Protein AF-A0A402CKE0-F1 (afdb_monomer_lite)

Structure (mmCIF, N/CA/C/O backbone):
data_AF-A0A402CKE0-F1
#
_entry.id   AF-A0A402CKE0-F1
#
loop_
_atom_site.group_PDB
_atom_site.id
_atom_site.type_symbol
_atom_site.label_atom_id
_atom_site.label_alt_id
_atom_site.label_comp_id
_atom_site.label_asym_id
_atom_site.label_entity_id
_atom_site.label_seq_id
_atom_site.pdbx_PDB_ins_code
_atom_site.Cartn_x
_atom_site.Cartn_y
_atom_site.Cartn_z
_atom_site.occupancy
_atom_site.B_iso_or_equiv
_atom_site.auth_seq_id
_atom_site.auth_comp_id
_atom_site.auth_asym_id
_atom_site.auth_atom_id
_atom_site.pdbx_PDB_model_num
ATOM 1 N N . MET A 1 1 ? -9.106 12.669 24.816 1.00 43.41 1 MET A N 1
ATOM 2 C CA . MET A 1 1 ? -8.155 13.750 25.187 1.00 43.41 1 MET A CA 1
ATOM 3 C C . MET A 1 1 ? -6.878 13.078 25.685 1.00 43.41 1 MET A C 1
ATOM 5 O O . MET A 1 1 ? -6.900 12.481 26.755 1.00 43.41 1 MET A O 1
ATOM 9 N N . VAL A 1 2 ? -5.829 13.037 24.857 1.00 48.38 2 VAL A N 1
ATOM 10 C CA . VAL A 1 2 ? -4.543 12.402 25.203 1.00 48.38 2 VAL A CA 1
ATOM 11 C C . VAL A 1 2 ? -3.873 13.243 26.292 1.00 48.38 2 VAL A C 1
ATOM 13 O O . VAL A 1 2 ? -3.882 14.469 26.206 1.00 48.38 2 VAL A O 1
ATOM 16 N N . ARG A 1 3 ? -3.374 12.591 27.345 1.00 54.34 3 ARG A N 1
ATOM 17 C CA . ARG A 1 3 ? -2.739 13.236 28.507 1.00 54.34 3 ARG A CA 1
ATOM 18 C C . ARG A 1 3 ? -1.577 14.136 28.061 1.00 54.34 3 ARG A C 1
ATOM 20 O O . ARG A 1 3 ? -0.838 13.770 27.147 1.00 54.34 3 ARG A O 1
ATOM 27 N N . SER A 1 4 ? -1.468 15.320 28.669 1.00 53.59 4 SER A N 1
ATOM 28 C CA . SER A 1 4 ? -0.498 16.353 28.290 1.00 53.59 4 SER A CA 1
ATOM 29 C C . SER A 1 4 ? 0.939 15.950 28.640 1.00 53.59 4 SER A C 1
ATOM 31 O O . SER A 1 4 ? 1.180 15.064 29.462 1.00 53.59 4 SER A O 1
ATOM 33 N N . ALA A 1 5 ? 1.907 16.636 28.023 1.00 56.88 5 ALA A N 1
ATOM 34 C CA . ALA A 1 5 ? 3.338 16.504 28.313 1.00 56.88 5 ALA A CA 1
ATOM 35 C C . ALA A 1 5 ? 3.682 16.685 29.810 1.00 56.88 5 ALA A C 1
ATOM 37 O O . ALA A 1 5 ? 4.718 16.203 30.265 1.00 56.88 5 ALA A O 1
ATOM 38 N N . ASP A 1 6 ? 2.782 17.308 30.578 1.00 57.72 6 ASP A N 1
ATOM 39 C CA . ASP A 1 6 ? 2.915 17.570 32.014 1.00 57.72 6 ASP A CA 1
ATOM 40 C C . ASP A 1 6 ? 2.995 16.291 32.868 1.00 57.72 6 ASP A C 1
ATOM 42 O O . ASP A 1 6 ? 3.510 16.331 33.982 1.00 57.72 6 ASP A O 1
ATOM 46 N N . GLU A 1 7 ? 2.524 15.141 32.365 1.00 63.81 7 GLU A N 1
ATOM 47 C CA . GLU A 1 7 ? 2.622 13.853 33.074 1.00 63.81 7 GLU A CA 1
ATOM 48 C C . GLU A 1 7 ? 3.972 13.136 32.873 1.00 63.81 7 GLU A C 1
ATOM 50 O O . GLU A 1 7 ? 4.260 12.148 33.553 1.00 63.81 7 GLU A O 1
ATOM 55 N N . ILE A 1 8 ? 4.807 13.600 31.937 1.00 73.31 8 ILE A N 1
ATOM 56 C CA . ILE A 1 8 ? 6.105 12.991 31.598 1.00 73.31 8 ILE A CA 1
ATOM 57 C C . ILE A 1 8 ? 7.203 14.038 31.297 1.00 73.31 8 ILE A C 1
ATOM 59 O O . ILE A 1 8 ? 7.936 13.869 30.317 1.00 73.31 8 ILE A O 1
ATOM 63 N N . PRO A 1 9 ? 7.365 15.097 32.113 1.00 70.19 9 PRO A N 1
ATOM 64 C CA . PRO A 1 9 ? 8.273 16.211 31.811 1.00 70.19 9 PRO A CA 1
ATOM 65 C C . PRO A 1 9 ? 9.712 15.742 31.546 1.00 70.19 9 PRO A C 1
ATOM 67 O O . PRO A 1 9 ? 10.356 16.207 30.610 1.00 70.19 9 PRO A O 1
ATOM 70 N N . ASP A 1 10 ? 10.171 14.726 32.280 1.00 75.50 10 ASP A N 1
ATOM 71 C CA . ASP A 1 10 ? 11.531 14.178 32.181 1.00 75.50 10 ASP A CA 1
ATOM 72 C C . ASP A 1 10 ? 11.810 13.399 30.880 1.00 75.50 10 ASP A C 1
ATOM 74 O O . ASP A 1 10 ? 12.941 12.981 30.627 1.00 75.50 10 ASP A O 1
ATOM 78 N N . LEU A 1 11 ? 10.780 13.143 30.067 1.00 76.50 11 LEU A N 1
ATOM 79 C CA . LEU A 1 11 ? 10.871 12.322 28.859 1.00 76.50 11 LEU A CA 1
ATOM 80 C C . LEU A 1 11 ? 10.608 13.100 27.570 1.00 76.50 11 LEU A C 1
ATOM 82 O O . LEU A 1 11 ? 10.899 12.575 26.497 1.00 76.50 11 LEU A O 1
ATOM 86 N N . VAL A 1 12 ? 10.083 14.324 27.648 1.00 78.00 12 VAL A N 1
ATOM 87 C CA . VAL A 1 12 ? 9.673 15.125 26.479 1.00 78.00 12 VAL A CA 1
ATOM 88 C C . VAL A 1 12 ? 10.823 15.306 25.484 1.00 78.00 12 VAL A C 1
ATOM 90 O O . VAL A 1 12 ? 10.636 15.077 24.284 1.00 78.00 12 VAL A O 1
ATOM 93 N N . ASP A 1 13 ? 12.011 15.619 26.002 1.00 82.25 13 ASP A N 1
ATOM 94 C CA . ASP A 1 13 ? 13.219 15.910 25.222 1.00 82.25 13 ASP A CA 1
ATOM 95 C C . ASP A 1 13 ? 14.114 14.682 24.989 1.00 82.25 13 ASP A C 1
ATOM 97 O O . ASP A 1 13 ? 15.152 14.766 24.329 1.00 82.25 13 ASP A O 1
ATOM 101 N N . VAL A 1 14 ? 13.729 13.511 25.508 1.00 85.56 14 VAL A N 1
ATOM 102 C CA . VAL A 1 14 ? 14.501 12.281 25.304 1.00 85.56 14 VAL A CA 1
ATOM 103 C C . VAL A 1 14 ? 14.345 11.820 23.857 1.00 85.56 14 VAL A C 1
ATOM 105 O O . VAL A 1 14 ? 13.234 11.593 23.367 1.00 85.56 14 VAL A O 1
ATOM 108 N N . SER A 1 15 ? 15.473 11.643 23.168 1.00 87.88 15 SER A N 1
ATOM 109 C CA . SER A 1 15 ? 15.467 11.166 21.786 1.00 87.88 15 SER A CA 1
ATOM 110 C C . SER A 1 15 ? 14.964 9.714 21.700 1.00 87.88 15 SER A C 1
ATOM 112 O O . SER A 1 15 ? 15.203 8.919 22.622 1.00 87.88 15 SER A O 1
ATOM 114 N N . PRO A 1 16 ? 14.298 9.324 20.598 1.00 88.56 16 PRO A N 1
ATOM 115 C CA . PRO A 1 16 ? 13.834 7.951 20.407 1.00 88.56 16 PRO A CA 1
ATOM 116 C C . PRO A 1 16 ? 14.959 6.925 20.529 1.00 88.56 16 PRO A C 1
ATOM 118 O O . PRO A 1 16 ? 14.758 5.853 21.082 1.00 88.56 16 PRO A O 1
ATOM 121 N N . GLU A 1 17 ? 16.162 7.243 20.059 1.00 86.12 17 GLU A N 1
ATOM 122 C CA . GLU A 1 17 ? 17.325 6.356 20.095 1.00 86.12 17 GLU A CA 1
ATOM 123 C C . GLU A 1 17 ? 17.773 6.049 21.523 1.00 86.12 17 GLU A C 1
ATOM 125 O O . GLU A 1 17 ? 18.082 4.894 21.829 1.00 86.12 17 GLU A O 1
ATOM 130 N N . VAL A 1 18 ? 17.794 7.068 22.389 1.00 85.94 18 VAL A N 1
ATOM 131 C CA . VAL A 1 18 ? 18.132 6.919 23.811 1.00 85.94 18 VAL A CA 1
ATOM 132 C C . VAL A 1 18 ? 17.086 6.052 24.498 1.00 85.94 18 VAL A C 1
ATOM 134 O O . VAL A 1 18 ? 17.427 5.098 25.196 1.00 85.94 18 VAL A O 1
ATOM 137 N N . LEU A 1 19 ? 15.810 6.331 24.242 1.00 84.38 19 LEU A N 1
ATOM 138 C CA . LEU A 1 19 ? 14.707 5.567 24.805 1.00 84.38 19 LEU A CA 1
ATOM 139 C C . LEU A 1 19 ? 14.692 4.124 24.293 1.00 84.38 19 LEU A C 1
ATOM 141 O O . LEU A 1 19 ? 14.443 3.198 25.049 1.00 84.38 19 LEU A O 1
ATOM 145 N N . MET A 1 20 ? 15.047 3.900 23.027 1.00 83.38 20 MET A N 1
ATOM 146 C CA . MET A 1 20 ? 15.154 2.559 22.463 1.00 83.38 20 MET A CA 1
ATOM 147 C C . MET A 1 20 ? 16.241 1.710 23.126 1.00 83.38 20 MET A C 1
ATOM 149 O O . MET A 1 20 ? 16.114 0.481 23.087 1.00 83.38 20 MET A O 1
ATOM 153 N N . ALA A 1 21 ? 17.300 2.345 23.638 1.00 81.75 21 ALA A N 1
ATOM 154 C CA . ALA A 1 21 ? 18.411 1.700 24.332 1.00 81.75 21 ALA A CA 1
ATOM 155 C C . ALA A 1 21 ? 18.102 1.436 25.813 1.00 81.75 21 ALA A C 1
ATOM 157 O O . ALA A 1 21 ? 18.563 0.434 26.353 1.00 81.75 21 ALA A O 1
ATOM 158 N N . ASP A 1 22 ? 17.302 2.297 26.443 1.00 80.56 22 ASP A N 1
ATOM 159 C CA . ASP A 1 22 ? 16.873 2.164 27.837 1.00 80.56 22 ASP A CA 1
ATOM 160 C C . ASP A 1 22 ? 15.368 2.452 27.987 1.00 80.56 22 ASP A C 1
ATOM 162 O O . ASP A 1 22 ? 14.951 3.507 28.483 1.00 80.56 22 ASP A O 1
ATOM 166 N N . PRO A 1 23 ? 14.518 1.522 27.526 1.00 71.94 23 PRO A N 1
ATOM 167 C CA . PRO A 1 23 ? 13.086 1.771 27.444 1.00 71.94 23 PRO A CA 1
ATOM 168 C C . PRO A 1 23 ? 12.396 1.634 28.821 1.00 71.94 23 PRO A C 1
ATOM 170 O O . PRO A 1 23 ? 11.284 2.127 29.019 1.00 71.94 23 PRO A O 1
ATOM 173 N N . ALA A 1 24 ? 13.102 1.099 29.831 1.00 74.88 24 ALA A N 1
ATOM 174 C CA . ALA A 1 24 ? 12.649 1.017 31.222 1.00 74.88 24 ALA A CA 1
ATOM 175 C C . ALA A 1 24 ? 12.342 2.390 31.852 1.00 74.88 24 ALA A C 1
ATOM 177 O O . ALA A 1 24 ? 11.499 2.480 32.750 1.00 74.88 24 ALA A O 1
ATOM 178 N N . ARG A 1 25 ? 12.946 3.472 31.336 1.00 75.56 25 ARG A N 1
ATOM 179 C CA . ARG A 1 25 ? 12.670 4.863 31.748 1.00 75.56 25 ARG A CA 1
ATOM 180 C C . ARG A 1 25 ? 11.188 5.242 31.655 1.00 75.56 25 ARG A C 1
ATOM 182 O O . ARG A 1 25 ? 10.711 6.078 32.422 1.00 75.56 25 ARG A O 1
ATOM 189 N N . LEU A 1 26 ? 10.441 4.609 30.750 1.00 71.75 26 LEU A N 1
ATOM 190 C CA . LEU A 1 26 ? 9.013 4.857 30.555 1.00 71.75 26 LEU A CA 1
ATOM 191 C C . LEU A 1 26 ? 8.090 4.006 31.429 1.00 71.75 26 LEU A C 1
ATOM 193 O O . LEU A 1 26 ? 6.925 4.366 31.580 1.00 71.75 26 LEU A O 1
ATOM 197 N N . TRP A 1 27 ? 8.554 2.890 31.995 1.00 70.00 27 TRP A N 1
ATOM 198 C CA . TRP A 1 27 ? 7.660 1.912 32.641 1.00 70.00 27 TRP A CA 1
ATOM 199 C C . TRP A 1 27 ? 7.878 1.760 34.144 1.00 70.00 27 TRP A C 1
ATOM 201 O O . TRP A 1 27 ? 7.180 0.974 34.782 1.00 70.00 27 TRP A O 1
ATOM 211 N N . ALA A 1 28 ? 8.780 2.550 34.731 1.00 64.38 28 ALA A N 1
ATOM 212 C CA . ALA A 1 28 ? 9.032 2.572 36.174 1.00 64.38 28 ALA A CA 1
ATOM 213 C C . ALA A 1 28 ? 7.772 2.851 37.033 1.00 64.38 28 ALA A C 1
ATOM 215 O O . ALA A 1 28 ? 7.757 2.533 38.216 1.00 64.38 28 ALA A O 1
ATOM 216 N N . SER A 1 29 ? 6.700 3.399 36.443 1.00 61.53 29 SER A N 1
ATOM 217 C CA . SER A 1 29 ? 5.413 3.696 37.096 1.00 61.53 29 SER A CA 1
ATOM 218 C C . SER A 1 29 ? 4.370 2.564 37.037 1.00 61.53 29 SER A C 1
ATOM 220 O O . SER A 1 29 ? 3.267 2.736 37.551 1.00 61.53 29 SER A O 1
ATOM 222 N N . GLY A 1 30 ? 4.676 1.422 36.407 1.00 68.31 30 GLY A N 1
ATOM 223 C CA . GLY A 1 30 ? 3.787 0.254 36.328 1.00 68.31 30 GLY A CA 1
ATOM 224 C C . GLY A 1 30 ? 3.045 0.071 34.993 1.00 68.31 30 GLY A C 1
ATOM 225 O O . GLY A 1 30 ? 2.778 1.021 34.250 1.00 68.31 30 GLY A O 1
ATOM 226 N N . LEU A 1 31 ? 2.685 -1.190 34.707 1.00 64.44 31 LEU A N 1
ATOM 227 C CA . LEU A 1 31 ? 2.214 -1.681 33.399 1.00 64.44 31 LEU A CA 1
ATOM 228 C C . LEU A 1 31 ? 0.934 -0.997 32.877 1.00 64.44 31 LEU A C 1
ATOM 230 O O . LEU A 1 31 ? 0.818 -0.743 31.680 1.00 64.44 31 LEU A O 1
ATOM 234 N N . ARG A 1 32 ? 0.001 -0.634 33.769 1.00 66.38 32 ARG A N 1
ATOM 235 C CA . ARG A 1 32 ? -1.306 -0.031 33.424 1.00 66.38 32 ARG A CA 1
ATOM 236 C C . ARG A 1 32 ? -1.216 1.352 32.773 1.00 66.38 32 ARG A C 1
ATOM 238 O O . ARG A 1 32 ? -2.174 1.796 32.156 1.00 66.38 32 ARG A O 1
ATOM 245 N N . SER A 1 33 ? -0.084 2.038 32.925 1.00 75.19 33 SER A N 1
ATOM 246 C CA . SER A 1 33 ? 0.121 3.404 32.423 1.00 75.19 33 SER A CA 1
ATOM 247 C C . SER A 1 33 ? 0.961 3.474 31.145 1.00 75.19 33 SER A C 1
ATOM 249 O O . SER A 1 33 ? 1.121 4.555 30.583 1.00 75.19 33 SER A O 1
ATOM 251 N N . ILE A 1 34 ? 1.496 2.341 30.669 1.00 83.62 34 ILE A N 1
ATOM 252 C CA . ILE A 1 34 ? 2.502 2.317 29.596 1.00 83.62 34 ILE A CA 1
ATOM 253 C C . ILE A 1 34 ? 1.965 2.919 28.299 1.00 83.62 34 ILE A C 1
ATOM 255 O O . ILE A 1 34 ? 2.624 3.785 27.732 1.00 83.62 34 ILE A O 1
ATOM 259 N N . ALA A 1 35 ? 0.776 2.500 27.856 1.00 87.25 35 ALA A N 1
ATOM 260 C CA . ALA A 1 35 ? 0.153 3.020 26.639 1.00 87.25 35 ALA A CA 1
ATOM 261 C C . ALA A 1 35 ? -0.028 4.543 26.712 1.00 87.25 35 ALA A C 1
ATOM 263 O O . ALA A 1 35 ? 0.451 5.273 25.848 1.00 87.25 35 ALA A O 1
ATOM 264 N N . ALA A 1 36 ? -0.628 5.029 27.801 1.00 86.88 36 ALA A N 1
ATOM 265 C CA . ALA A 1 36 ? -0.857 6.451 28.028 1.00 86.88 36 ALA A CA 1
ATOM 266 C C . ALA A 1 36 ? 0.440 7.271 28.023 1.00 86.88 36 ALA A C 1
ATOM 268 O O . ALA A 1 36 ? 0.504 8.314 27.376 1.00 86.88 36 ALA A O 1
ATOM 269 N N . ARG A 1 37 ? 1.487 6.789 28.704 1.00 85.94 37 ARG A N 1
ATOM 270 C CA . ARG A 1 37 ? 2.793 7.460 28.746 1.00 85.94 37 ARG A CA 1
ATOM 271 C C . ARG A 1 37 ? 3.506 7.423 27.397 1.00 85.94 37 ARG A C 1
ATOM 273 O O . ARG A 1 37 ? 4.124 8.413 27.024 1.00 85.94 37 ARG A O 1
ATOM 280 N N . ALA A 1 38 ? 3.415 6.315 26.662 1.00 87.81 38 ALA A N 1
ATOM 281 C CA . ALA A 1 38 ? 3.986 6.192 25.324 1.00 87.81 38 ALA A CA 1
ATOM 282 C C . ALA A 1 38 ? 3.301 7.138 24.325 1.00 87.81 38 ALA A C 1
ATOM 284 O O . ALA A 1 38 ? 3.988 7.783 23.534 1.00 87.81 38 ALA A O 1
ATOM 285 N N . LEU A 1 39 ? 1.974 7.286 24.407 1.00 88.38 39 LEU A N 1
ATOM 286 C CA . LEU A 1 39 ? 1.228 8.280 23.632 1.00 88.38 39 LEU A CA 1
ATOM 287 C C . LEU A 1 39 ? 1.612 9.703 24.013 1.00 88.38 39 LEU A C 1
ATOM 289 O O . LEU A 1 39 ? 1.942 10.497 23.136 1.00 88.38 39 LEU A O 1
ATOM 293 N N . ALA A 1 40 ? 1.619 10.016 25.311 1.00 86.56 40 ALA A N 1
ATOM 294 C CA . ALA A 1 40 ? 2.046 11.325 25.786 1.00 86.56 40 ALA A CA 1
ATOM 295 C C . ALA A 1 40 ? 3.453 11.643 25.266 1.00 86.56 40 ALA A C 1
ATOM 297 O O . ALA A 1 40 ? 3.665 12.723 24.728 1.00 86.56 40 ALA A O 1
ATOM 298 N N . TYR A 1 41 ? 4.385 10.681 25.324 1.00 87.88 41 TYR A N 1
ATOM 299 C CA . TYR A 1 41 ? 5.741 10.838 24.801 1.00 87.88 41 TYR A CA 1
ATOM 300 C C . TYR A 1 41 ? 5.720 11.126 23.309 1.00 87.88 41 TYR A C 1
ATOM 302 O O . TYR A 1 41 ? 6.266 12.147 22.900 1.00 87.88 41 TYR A O 1
ATOM 310 N N . ALA A 1 42 ? 5.062 10.282 22.508 1.00 88.06 42 ALA A N 1
ATOM 311 C CA . ALA A 1 42 ? 4.993 10.450 21.062 1.00 88.06 42 ALA A CA 1
ATOM 312 C C . ALA A 1 42 ? 4.470 11.845 20.679 1.00 88.06 42 ALA A C 1
ATOM 314 O O . ALA A 1 42 ? 5.095 12.520 19.857 1.00 88.06 42 ALA A O 1
ATOM 315 N N . HIS A 1 43 ? 3.427 12.319 21.365 1.00 84.25 43 HIS A N 1
ATOM 316 C CA . HIS A 1 43 ? 2.739 13.582 21.090 1.00 84.25 43 HIS A CA 1
ATOM 317 C C . HIS A 1 43 ? 3.277 14.814 21.849 1.00 84.25 43 HIS A C 1
ATOM 319 O O . HIS A 1 43 ? 2.784 15.914 21.617 1.00 84.25 43 HIS A O 1
ATOM 325 N N . ALA A 1 44 ? 4.292 14.688 22.714 1.00 77.00 44 ALA A N 1
ATOM 326 C CA . ALA A 1 44 ? 4.696 15.730 23.677 1.00 77.00 44 ALA A CA 1
ATOM 327 C C . ALA A 1 44 ? 5.175 17.082 23.093 1.00 77.00 44 ALA A C 1
ATOM 329 O O . ALA A 1 44 ? 5.522 17.988 23.839 1.00 77.00 44 ALA A O 1
ATOM 330 N N . THR A 1 45 ? 5.285 17.231 21.775 1.00 62.41 45 THR A N 1
ATOM 331 C CA . THR A 1 45 ? 6.090 18.295 21.138 1.00 62.41 45 THR A CA 1
ATOM 332 C C . THR A 1 45 ? 5.485 18.701 19.799 1.00 62.41 45 THR A C 1
ATOM 334 O O . THR A 1 45 ? 5.964 18.302 18.745 1.00 62.41 45 THR A O 1
ATOM 337 N N . GLY A 1 46 ? 4.422 19.504 19.850 1.00 65.31 46 GLY A N 1
ATOM 338 C CA . GLY A 1 46 ? 3.857 20.192 18.685 1.00 65.31 46 GLY A CA 1
ATOM 339 C C . GLY A 1 46 ? 3.379 19.295 17.533 1.00 65.31 46 GLY A C 1
ATOM 340 O O . GLY A 1 46 ? 3.195 18.084 17.670 1.00 65.31 46 GLY A O 1
ATOM 341 N N . ALA A 1 47 ? 3.148 19.925 16.378 1.00 65.06 47 ALA A N 1
ATOM 342 C CA . ALA A 1 47 ? 2.707 19.261 15.154 1.00 65.06 47 ALA A CA 1
ATOM 343 C C . ALA A 1 47 ? 3.871 18.503 14.488 1.00 65.06 47 ALA A C 1
ATOM 345 O O . ALA A 1 47 ? 4.491 18.994 13.548 1.00 65.06 47 ALA A O 1
ATOM 346 N N . ARG A 1 48 ? 4.181 17.303 14.992 1.00 82.69 48 ARG A N 1
ATOM 347 C CA . ARG A 1 48 ? 5.141 16.382 14.358 1.00 82.69 48 ARG A CA 1
ATOM 348 C C . ARG A 1 48 ? 4.556 15.694 13.128 1.00 82.69 48 ARG A C 1
ATOM 350 O O . ARG A 1 48 ? 3.330 15.581 12.971 1.00 82.69 48 ARG A O 1
ATOM 357 N N . GLY A 1 49 ? 5.458 15.198 12.284 1.00 91.38 49 GLY A N 1
ATOM 358 C CA . GLY A 1 49 ? 5.099 14.340 11.163 1.00 91.38 49 GLY A CA 1
ATOM 359 C C . GLY A 1 49 ? 4.632 12.949 11.610 1.00 91.38 49 GLY A C 1
ATOM 360 O O . GLY A 1 49 ? 4.995 12.475 12.687 1.00 91.38 49 GLY A O 1
ATOM 361 N N . TYR A 1 50 ? 3.830 12.274 10.786 1.00 92.69 50 TYR A N 1
ATOM 362 C CA . TYR A 1 50 ? 3.234 10.973 11.125 1.00 92.69 50 TYR A CA 1
ATOM 363 C C . TYR A 1 50 ? 4.284 9.866 11.327 1.00 92.69 50 TYR A C 1
ATOM 365 O O . TYR A 1 50 ? 4.203 9.120 12.302 1.00 92.69 50 TYR A O 1
ATOM 373 N N . ASP A 1 51 ? 5.314 9.792 10.475 1.00 91.06 51 ASP A N 1
ATOM 374 C CA . ASP A 1 51 ? 6.424 8.838 10.647 1.00 91.06 51 ASP A CA 1
ATOM 375 C C . ASP A 1 51 ? 7.207 9.068 11.938 1.00 91.06 51 ASP A C 1
ATOM 377 O O . ASP A 1 51 ? 7.703 8.122 12.556 1.00 91.06 51 ASP A O 1
ATOM 381 N N . GLU A 1 52 ? 7.344 10.329 12.336 1.00 90.56 52 GLU A N 1
ATOM 382 C CA . GLU A 1 52 ? 8.044 10.704 13.552 1.00 90.56 52 GLU A CA 1
ATOM 383 C C . GLU A 1 52 ? 7.238 10.291 14.783 1.00 90.56 52 GLU A C 1
ATOM 385 O O . GLU A 1 52 ? 7.783 9.655 15.685 1.00 90.56 52 GLU A O 1
ATOM 390 N N . LEU A 1 53 ? 5.927 10.555 14.791 1.00 91.25 53 LEU A N 1
ATOM 391 C CA . LEU A 1 53 ? 5.016 10.065 15.829 1.00 91.25 53 LEU A CA 1
ATOM 392 C C . LEU A 1 53 ? 5.094 8.537 15.951 1.00 91.25 53 LEU A C 1
ATOM 394 O O . LEU A 1 53 ? 5.266 8.019 17.055 1.00 91.25 53 LEU A O 1
ATOM 398 N N . GLY A 1 54 ? 5.062 7.816 14.826 1.00 90.50 54 GLY A N 1
ATOM 399 C CA . GLY A 1 54 ? 5.164 6.354 14.808 1.00 90.50 54 GLY A CA 1
ATOM 400 C C . GLY A 1 54 ? 6.523 5.846 15.298 1.00 90.50 54 GLY A C 1
ATOM 401 O O . GLY A 1 54 ? 6.598 4.848 16.019 1.00 90.50 54 GLY A O 1
ATOM 402 N N . PHE A 1 55 ? 7.608 6.557 14.975 1.00 89.56 55 PHE A N 1
ATOM 403 C CA . PHE A 1 55 ? 8.945 6.228 15.465 1.00 89.56 55 PHE A CA 1
ATOM 404 C C . PHE A 1 55 ? 9.047 6.398 16.983 1.00 89.56 55 PHE A C 1
ATOM 406 O O . PHE A 1 55 ? 9.533 5.498 17.672 1.00 89.56 55 PHE A O 1
ATOM 413 N N . ARG A 1 56 ? 8.543 7.519 17.512 1.00 89.19 56 ARG A N 1
ATOM 414 C CA . ARG A 1 56 ? 8.513 7.806 18.952 1.00 89.19 56 ARG A CA 1
ATOM 415 C C . ARG A 1 56 ? 7.641 6.808 19.706 1.00 89.19 56 ARG A C 1
ATOM 417 O O . ARG A 1 56 ? 8.077 6.285 20.728 1.00 89.19 56 ARG A O 1
ATOM 424 N N . TRP A 1 57 ? 6.463 6.489 19.170 1.00 88.56 57 TRP A N 1
ATOM 425 C CA . TRP A 1 57 ? 5.596 5.432 19.689 1.00 88.56 57 TRP A CA 1
ATOM 426 C C . TRP A 1 57 ? 6.352 4.105 19.795 1.00 88.56 57 TRP A C 1
ATOM 428 O O . TRP A 1 57 ? 6.474 3.549 20.882 1.00 88.56 57 TRP A O 1
ATOM 438 N N . SER A 1 58 ? 6.955 3.627 18.703 1.00 86.81 58 SER A N 1
ATOM 439 C CA . SER A 1 58 ? 7.673 2.347 18.718 1.00 86.81 58 SER A CA 1
ATOM 440 C C . SER A 1 58 ? 8.902 2.351 19.640 1.00 86.81 58 SER A C 1
ATOM 442 O O . SER A 1 58 ? 9.243 1.321 20.230 1.00 86.81 58 SER A O 1
ATOM 444 N N . ALA A 1 59 ? 9.571 3.497 19.796 1.00 86.06 59 ALA A N 1
ATOM 445 C CA . ALA A 1 59 ? 10.681 3.650 20.733 1.00 86.06 59 ALA A CA 1
ATOM 446 C C . ALA A 1 59 ? 10.242 3.500 22.199 1.00 86.06 59 ALA A C 1
ATOM 448 O O . ALA A 1 59 ? 11.006 2.965 23.002 1.00 86.06 59 ALA A O 1
ATOM 449 N N . ALA A 1 60 ? 9.014 3.916 22.513 1.00 85.50 60 ALA A N 1
ATOM 450 C CA . ALA A 1 60 ? 8.435 3.961 23.851 1.00 85.50 60 ALA A CA 1
ATOM 451 C C . ALA A 1 60 ? 7.856 2.628 24.369 1.00 85.50 60 ALA A C 1
ATOM 453 O O . ALA A 1 60 ? 7.478 2.525 25.542 1.00 85.50 60 ALA A O 1
ATOM 454 N N . LEU A 1 61 ? 7.781 1.601 23.519 1.00 82.62 61 LEU A N 1
ATOM 455 C CA . LEU A 1 61 ? 7.092 0.346 23.828 1.00 82.62 61 LEU A CA 1
ATOM 456 C C . LEU A 1 61 ? 8.021 -0.756 24.372 1.00 82.62 61 LEU A C 1
ATOM 458 O O . LEU A 1 61 ? 9.155 -0.892 23.899 1.00 82.62 61 LEU A O 1
ATOM 462 N N . PRO A 1 62 ? 7.541 -1.570 25.339 1.00 70.69 62 PRO A N 1
ATOM 463 C CA . PRO A 1 62 ? 8.331 -2.627 25.980 1.00 70.69 62 PRO A CA 1
ATOM 464 C C . PRO A 1 62 ? 8.485 -3.890 25.172 1.00 70.69 62 PRO A C 1
ATOM 466 O O . PRO A 1 62 ? 9.524 -4.547 25.215 1.00 70.69 62 PRO A O 1
ATOM 469 N N . THR A 1 63 ? 7.445 -4.230 24.436 1.00 65.44 63 THR A N 1
ATOM 470 C CA . THR A 1 63 ? 7.379 -5.421 23.618 1.00 65.44 63 THR A CA 1
ATOM 471 C C . THR A 1 63 ? 7.652 -5.012 22.183 1.00 65.44 63 THR A C 1
ATOM 473 O O . THR A 1 63 ? 6.963 -4.169 21.614 1.00 65.44 63 THR A O 1
ATOM 476 N N . ARG A 1 64 ? 8.699 -5.593 21.599 1.00 63.97 64 ARG A N 1
ATOM 477 C CA . ARG A 1 64 ? 8.958 -5.521 20.162 1.00 63.97 64 ARG A CA 1
ATOM 478 C C . ARG A 1 64 ? 8.816 -6.931 19.637 1.00 63.97 64 ARG A C 1
ATOM 480 O O . ARG A 1 64 ? 9.614 -7.793 20.000 1.00 63.97 64 ARG A O 1
ATOM 487 N N . ASP A 1 65 ? 7.775 -7.155 18.856 1.00 61.44 65 ASP A N 1
ATOM 488 C CA . ASP A 1 65 ? 7.599 -8.427 18.173 1.00 61.44 65 ASP A CA 1
ATOM 489 C C . ASP A 1 65 ? 8.590 -8.544 16.999 1.00 61.44 65 ASP A C 1
ATOM 491 O O . ASP A 1 65 ? 9.382 -7.630 16.734 1.00 61.44 65 ASP A O 1
ATOM 495 N N . VAL A 1 66 ? 8.573 -9.679 16.301 1.00 55.72 66 VAL A N 1
ATOM 496 C CA . VAL A 1 66 ? 9.529 -10.013 15.230 1.00 55.72 66 VAL A CA 1
ATOM 497 C C . VAL A 1 66 ? 9.499 -8.994 14.079 1.00 55.72 66 VAL A C 1
ATOM 499 O O . VAL A 1 66 ? 10.542 -8.707 13.485 1.00 55.72 66 VAL A O 1
ATOM 502 N N . ALA A 1 67 ? 8.340 -8.391 13.805 1.00 60.66 67 ALA A N 1
ATOM 503 C CA . ALA A 1 67 ? 8.148 -7.377 12.773 1.00 60.66 67 ALA A CA 1
ATOM 504 C C . ALA A 1 67 ? 7.367 -6.181 13.348 1.00 60.66 67 ALA A C 1
ATOM 506 O O . ALA A 1 67 ? 6.153 -6.195 13.308 1.00 60.66 67 ALA A O 1
ATOM 507 N N . PRO A 1 68 ? 8.032 -5.167 13.922 1.00 69.00 68 PRO A N 1
ATOM 508 C CA . PRO A 1 68 ? 7.357 -3.984 14.458 1.00 69.00 68 PRO A CA 1
ATOM 509 C C . PRO A 1 68 ? 7.141 -2.920 13.373 1.00 69.00 68 PRO A C 1
ATOM 511 O O . PRO A 1 68 ? 7.908 -2.899 12.405 1.00 69.00 68 PRO A O 1
ATOM 514 N N . LEU A 1 69 ? 6.220 -1.973 13.604 1.00 78.94 69 LEU A N 1
ATOM 515 C CA . LEU A 1 69 ? 5.959 -0.803 12.744 1.00 78.94 69 LEU A CA 1
ATOM 516 C C . LEU A 1 69 ? 7.242 -0.170 12.170 1.00 78.94 69 LEU A C 1
ATOM 518 O O . LEU A 1 69 ? 8.218 0.104 12.892 1.00 78.94 69 LEU A O 1
ATOM 522 N N . GLN A 1 70 ? 7.223 0.088 10.868 1.00 84.31 70 GLN A N 1
ATOM 523 C CA . GLN A 1 70 ? 8.329 0.602 10.074 1.00 84.31 70 GLN A CA 1
ATOM 524 C C . GLN A 1 70 ? 7.987 2.008 9.599 1.00 84.31 70 GLN A C 1
ATOM 526 O O . GLN A 1 70 ? 7.043 2.226 8.849 1.00 84.31 70 GLN A O 1
ATOM 531 N N . THR A 1 71 ? 8.772 2.975 10.063 1.00 87.75 71 THR A N 1
ATOM 532 C CA . THR A 1 71 ? 8.639 4.388 9.696 1.00 87.75 71 THR A CA 1
ATOM 533 C C . THR A 1 71 ? 9.912 4.864 9.027 1.00 87.75 71 THR A C 1
ATOM 535 O O . THR A 1 71 ? 10.988 4.336 9.324 1.00 87.75 71 THR A O 1
ATOM 538 N N . ILE A 1 72 ? 9.827 5.896 8.187 1.00 86.75 72 ILE A N 1
ATOM 539 C CA . ILE A 1 72 ? 10.979 6.451 7.458 1.00 86.75 72 ILE A CA 1
ATOM 540 C C . ILE A 1 72 ? 12.145 6.777 8.414 1.00 86.75 72 ILE A C 1
ATOM 542 O O . ILE A 1 72 ? 13.289 6.421 8.139 1.00 86.75 72 ILE A O 1
ATOM 546 N N . HIS A 1 73 ? 11.868 7.349 9.592 1.00 85.88 73 HIS A N 1
ATOM 547 C CA . HIS A 1 73 ? 12.899 7.664 10.594 1.00 85.88 73 HIS A CA 1
ATOM 548 C C . HIS A 1 73 ? 13.596 6.423 11.168 1.00 85.88 73 HIS A C 1
ATOM 550 O O . HIS A 1 73 ? 14.828 6.353 11.220 1.00 85.88 73 HIS A O 1
ATOM 556 N N . ARG A 1 74 ? 12.821 5.415 11.594 1.00 82.62 74 ARG A N 1
ATOM 557 C CA . ARG A 1 74 ? 13.376 4.161 12.136 1.00 82.62 74 ARG A CA 1
ATOM 558 C C . ARG A 1 74 ? 14.246 3.463 11.104 1.00 82.62 74 ARG A C 1
ATOM 560 O O . ARG A 1 74 ? 15.274 2.851 11.412 1.00 82.62 74 ARG A O 1
ATOM 567 N N . ALA A 1 75 ? 13.755 3.505 9.886 1.00 78.88 75 ALA A N 1
ATOM 568 C CA . ALA A 1 75 ? 14.313 2.845 8.753 1.00 78.88 75 ALA A CA 1
ATOM 569 C C . ALA A 1 75 ? 15.663 3.537 8.407 1.00 78.88 75 ALA A C 1
ATOM 571 O O . ALA A 1 75 ? 16.696 2.856 8.374 1.00 78.88 75 ALA A O 1
ATOM 572 N N . GLY A 1 76 ? 15.707 4.876 8.354 1.00 77.69 76 GLY A N 1
ATOM 573 C CA . GLY A 1 76 ? 16.940 5.656 8.183 1.00 77.69 76 GLY A CA 1
ATOM 574 C C . GLY A 1 76 ? 17.984 5.397 9.279 1.00 77.69 76 GLY A C 1
ATOM 575 O O . GLY A 1 76 ? 19.170 5.221 8.992 1.00 77.69 76 GLY A O 1
ATOM 576 N N . LEU A 1 77 ? 17.560 5.236 10.540 1.00 79.56 77 LEU A N 1
ATOM 577 C CA . LEU A 1 77 ? 18.455 4.835 11.635 1.00 79.56 77 LEU A CA 1
ATOM 578 C C . LEU A 1 77 ? 19.077 3.446 11.401 1.00 79.56 77 LEU A C 1
ATOM 580 O O . LEU A 1 77 ? 20.267 3.235 11.660 1.00 79.56 77 LEU A O 1
ATOM 584 N N . ARG A 1 78 ? 18.293 2.471 10.916 1.00 75.50 78 ARG A N 1
ATOM 585 C CA . ARG A 1 78 ? 18.812 1.139 10.556 1.00 75.50 78 ARG A CA 1
ATOM 586 C C . ARG A 1 78 ? 19.791 1.228 9.390 1.00 75.50 78 ARG A C 1
ATOM 588 O O . ARG A 1 78 ? 20.806 0.531 9.426 1.00 75.50 78 ARG A O 1
ATOM 595 N N . HIS A 1 79 ? 19.504 2.061 8.393 1.00 70.19 79 HIS A N 1
ATOM 596 C CA . HIS A 1 79 ? 20.388 2.296 7.257 1.00 70.19 79 HIS A CA 1
ATOM 597 C C . HIS A 1 79 ? 21.742 2.860 7.718 1.00 70.19 79 HIS A C 1
ATOM 599 O O . HIS A 1 79 ? 22.783 2.259 7.445 1.00 70.19 79 HIS A O 1
ATOM 605 N N . ALA A 1 80 ? 21.736 3.919 8.532 1.00 73.88 80 ALA A N 1
ATOM 606 C CA . ALA A 1 80 ? 22.947 4.525 9.088 1.00 73.88 80 ALA A CA 1
ATOM 607 C C . ALA A 1 80 ? 23.795 3.525 9.900 1.00 73.88 80 ALA A C 1
ATOM 609 O O . ALA A 1 80 ? 25.012 3.451 9.735 1.00 73.88 80 ALA A O 1
ATOM 610 N N . ARG A 1 81 ? 23.156 2.687 10.731 1.00 73.88 81 ARG A N 1
ATOM 611 C CA . ARG A 1 81 ? 23.840 1.617 11.488 1.00 73.88 81 ARG A CA 1
ATOM 612 C C . ARG A 1 81 ? 24.437 0.526 10.600 1.00 73.88 81 ARG A C 1
ATOM 614 O O . ARG A 1 81 ? 25.405 -0.115 10.996 1.00 73.88 81 ARG A O 1
ATOM 621 N N . LYS A 1 82 ? 23.848 0.262 9.432 1.00 66.06 82 LYS A N 1
ATOM 622 C CA . LYS A 1 82 ? 24.374 -0.725 8.481 1.00 66.06 82 LYS A CA 1
ATOM 623 C C . LYS A 1 82 ? 25.579 -0.182 7.723 1.00 66.06 82 LYS A C 1
ATOM 625 O O . LYS A 1 82 ? 26.544 -0.918 7.574 1.00 66.06 82 LYS A O 1
ATOM 630 N N . LEU A 1 83 ? 25.560 1.085 7.306 1.00 65.69 83 LEU A N 1
ATOM 631 C CA . LEU A 1 83 ? 26.702 1.716 6.629 1.00 65.69 83 LEU A CA 1
ATOM 632 C C . LEU A 1 83 ? 27.974 1.712 7.490 1.00 65.69 83 LEU A C 1
ATOM 634 O O . LEU A 1 83 ? 29.076 1.576 6.966 1.00 65.69 83 LEU A O 1
ATOM 638 N N . THR A 1 84 ? 27.832 1.817 8.813 1.00 66.88 84 THR A N 1
ATOM 639 C CA . THR A 1 84 ? 28.966 1.764 9.747 1.00 66.88 84 THR A CA 1
ATOM 640 C C . THR A 1 84 ? 29.428 0.341 10.073 1.00 66.88 84 THR A C 1
ATOM 642 O O . THR A 1 84 ? 30.537 0.156 10.577 1.00 66.88 84 THR A O 1
ATOM 645 N N . ARG A 1 85 ? 28.624 -0.687 9.769 1.00 63.88 85 ARG A N 1
ATOM 646 C CA . ARG A 1 85 ? 28.926 -2.088 10.080 1.00 63.88 85 ARG A CA 1
ATOM 647 C C . ARG A 1 85 ? 29.597 -2.771 8.886 1.00 63.88 85 ARG A C 1
ATOM 649 O O . ARG A 1 85 ? 28.952 -3.066 7.887 1.00 63.88 85 ARG A O 1
ATOM 656 N N . ARG A 1 86 ? 30.886 -3.104 9.010 1.00 58.84 86 ARG A N 1
ATOM 657 C CA . ARG A 1 86 ? 31.541 -4.057 8.096 1.00 58.84 86 ARG A CA 1
ATOM 658 C C . ARG A 1 86 ? 31.056 -5.469 8.433 1.00 58.84 86 ARG A C 1
ATOM 660 O O . ARG A 1 86 ? 31.424 -6.008 9.473 1.00 58.84 86 ARG A O 1
ATOM 667 N N . GLU A 1 87 ? 30.183 -6.037 7.605 1.00 59.38 87 GLU A N 1
ATOM 668 C CA . GLU A 1 87 ? 29.789 -7.447 7.716 1.00 59.38 87 GLU A CA 1
ATOM 669 C C . GLU A 1 87 ? 30.898 -8.352 7.156 1.00 59.38 87 GLU A C 1
ATOM 671 O O . GLU A 1 87 ? 31.542 -8.013 6.164 1.00 59.38 87 GLU A O 1
ATOM 676 N N . ASP A 1 88 ? 31.137 -9.490 7.812 1.00 61.62 88 ASP A N 1
ATOM 677 C CA . ASP A 1 88 ? 32.075 -10.512 7.339 1.00 61.62 88 ASP A CA 1
ATOM 678 C C . ASP A 1 88 ? 31.547 -11.123 6.020 1.00 61.62 88 ASP A C 1
ATOM 680 O O . ASP A 1 88 ? 30.392 -11.568 5.994 1.00 61.62 88 ASP A O 1
ATOM 684 N N . PRO A 1 89 ? 32.354 -11.188 4.942 1.00 60.31 89 PRO A N 1
ATOM 685 C CA . PRO A 1 89 ? 31.960 -11.789 3.665 1.00 60.31 89 PRO A CA 1
ATOM 686 C C . PRO A 1 89 ? 31.359 -13.199 3.780 1.00 60.31 89 PRO A C 1
ATOM 688 O O . PRO A 1 89 ? 30.477 -13.554 3.001 1.00 60.31 89 PRO A O 1
ATOM 691 N N . ARG A 1 90 ? 31.768 -13.993 4.779 1.00 55.84 90 ARG A N 1
ATOM 692 C CA . ARG A 1 90 ? 31.224 -15.342 5.026 1.00 55.84 90 ARG A CA 1
ATOM 693 C C . ARG A 1 90 ? 29.762 -15.314 5.472 1.00 55.84 90 ARG A C 1
ATOM 695 O O . ARG A 1 90 ? 28.980 -16.180 5.094 1.00 55.84 90 ARG A O 1
ATOM 702 N N . VAL A 1 91 ? 29.380 -14.312 6.265 1.00 56.09 91 VAL A N 1
ATOM 703 C CA . VAL A 1 91 ? 27.987 -14.111 6.703 1.00 56.09 91 VAL A CA 1
ATOM 704 C C . VAL A 1 91 ? 27.127 -13.633 5.534 1.00 56.09 91 VAL A C 1
ATOM 706 O O . VAL A 1 91 ? 25.954 -13.992 5.436 1.00 56.09 91 VAL A O 1
ATOM 709 N N . GLU A 1 92 ? 27.705 -12.835 4.638 1.00 55.25 92 GLU A N 1
ATOM 710 C CA . GLU A 1 92 ? 27.030 -12.373 3.427 1.00 55.25 92 GLU A CA 1
ATOM 711 C C . GLU A 1 92 ? 26.758 -13.528 2.452 1.00 55.25 92 GLU A C 1
ATOM 713 O O . GLU A 1 92 ? 25.628 -13.669 1.980 1.00 55.25 92 GLU A O 1
ATOM 718 N N . GLN A 1 93 ? 27.742 -14.406 2.243 1.00 55.53 93 GLN A N 1
ATOM 719 C CA . GLN A 1 93 ? 27.580 -15.630 1.458 1.00 55.53 93 GLN A CA 1
ATOM 720 C C . GLN A 1 93 ? 26.488 -16.546 2.036 1.00 55.53 93 GLN A C 1
ATOM 722 O O . GLN A 1 93 ? 25.557 -16.909 1.319 1.00 55.53 93 GLN A O 1
ATOM 727 N N . ALA A 1 94 ? 26.524 -16.828 3.344 1.00 53.69 94 ALA A N 1
ATOM 728 C CA . ALA A 1 94 ? 25.523 -17.679 3.994 1.00 53.69 94 ALA A CA 1
ATOM 729 C C . ALA A 1 94 ? 24.084 -17.131 3.860 1.00 53.69 94 ALA A C 1
ATOM 731 O O . ALA A 1 94 ? 23.131 -17.895 3.715 1.00 53.69 94 ALA A O 1
ATOM 732 N N . ARG A 1 95 ? 23.895 -15.800 3.866 1.00 53.19 95 ARG A N 1
ATOM 733 C CA . ARG A 1 95 ? 22.578 -15.173 3.622 1.00 53.19 95 ARG A CA 1
ATOM 734 C C . ARG A 1 95 ? 22.106 -15.330 2.175 1.00 53.19 95 ARG A C 1
ATOM 736 O O . ARG A 1 95 ? 20.915 -15.537 1.952 1.00 53.19 95 ARG A O 1
ATOM 743 N N . ALA A 1 96 ? 23.010 -15.219 1.202 1.00 52.78 96 ALA A N 1
ATOM 744 C CA . ALA A 1 96 ? 22.682 -15.450 -0.205 1.00 52.78 96 ALA A CA 1
ATOM 745 C C . ALA A 1 96 ? 22.296 -16.920 -0.451 1.00 52.78 96 ALA A C 1
ATOM 747 O O . ALA A 1 96 ? 21.345 -17.205 -1.177 1.00 52.78 96 ALA A O 1
ATOM 748 N N . GLU A 1 97 ? 22.971 -17.853 0.219 1.00 54.03 97 GLU A N 1
ATOM 749 C CA . GLU A 1 97 ? 22.643 -19.281 0.194 1.00 54.03 97 GLU A CA 1
ATOM 750 C C . GLU A 1 97 ? 21.310 -19.578 0.902 1.00 54.03 97 GLU A C 1
ATOM 752 O O . GLU A 1 97 ? 20.515 -20.371 0.402 1.00 54.03 97 GLU A O 1
ATOM 757 N N . GLN A 1 98 ? 20.975 -18.870 1.988 1.00 50.22 98 GLN A N 1
ATOM 758 C CA . GLN A 1 98 ? 19.679 -18.998 2.670 1.00 50.22 98 GLN A CA 1
ATOM 759 C C . GLN A 1 98 ? 18.482 -18.711 1.745 1.00 50.22 98 GLN A C 1
ATOM 761 O O . GLN A 1 98 ? 17.438 -19.348 1.880 1.00 50.22 98 GLN A O 1
ATOM 766 N N . MET A 1 99 ? 18.619 -17.794 0.779 1.00 48.31 99 MET A N 1
ATOM 767 C CA . MET A 1 99 ? 17.583 -17.541 -0.236 1.00 48.31 99 MET A CA 1
ATOM 768 C C . MET A 1 99 ? 17.314 -18.777 -1.097 1.00 48.31 99 MET A C 1
ATOM 770 O O . MET A 1 99 ? 16.158 -19.079 -1.388 1.00 48.31 99 MET A O 1
ATOM 774 N N . ARG A 1 100 ? 18.369 -19.525 -1.446 1.00 48.91 100 ARG A N 1
ATOM 775 C CA . ARG A 1 100 ? 18.267 -20.791 -2.190 1.00 48.91 100 ARG A CA 1
ATOM 776 C C . ARG A 1 100 ? 17.606 -21.884 -1.352 1.00 48.91 100 ARG A C 1
ATOM 778 O O . ARG A 1 100 ? 16.940 -22.752 -1.895 1.00 48.91 100 ARG A O 1
ATOM 785 N N . LEU A 1 101 ? 17.718 -21.795 -0.028 1.00 51.00 101 LEU A N 1
ATOM 786 C CA . LEU A 1 101 ? 17.131 -22.735 0.928 1.00 51.00 101 LEU A CA 1
ATOM 787 C C . LEU A 1 101 ? 15.687 -22.399 1.335 1.00 51.00 101 LEU A C 1
ATOM 789 O O . LEU A 1 101 ? 15.114 -23.139 2.121 1.00 51.00 101 LEU A O 1
ATOM 793 N N . ARG A 1 102 ? 15.053 -21.330 0.822 1.00 52.31 102 ARG A N 1
ATOM 794 C CA . ARG A 1 102 ? 13.702 -20.900 1.260 1.00 52.31 102 ARG A CA 1
ATOM 795 C C . ARG A 1 102 ? 12.602 -21.959 1.113 1.00 52.31 102 ARG A C 1
ATOM 797 O O . ARG A 1 102 ? 11.643 -21.931 1.874 1.00 52.31 102 ARG A O 1
ATOM 804 N N . HIS A 1 103 ? 12.758 -22.914 0.198 1.00 49.66 103 HIS A N 1
ATOM 805 C CA . HIS A 1 103 ? 11.847 -24.056 0.052 1.00 49.66 103 HIS A CA 1
ATOM 806 C C . HIS A 1 103 ? 12.044 -25.142 1.139 1.00 49.66 103 HIS A C 1
ATOM 808 O O . HIS A 1 103 ? 11.333 -26.147 1.149 1.00 49.66 103 HIS A O 1
ATOM 814 N N . ARG A 1 104 ? 13.018 -24.963 2.043 1.00 54.66 104 ARG A N 1
ATOM 815 C CA . ARG A 1 104 ? 13.406 -25.873 3.129 1.00 54.66 104 ARG A CA 1
ATOM 816 C C . ARG A 1 104 ? 13.699 -25.076 4.409 1.00 54.66 104 ARG A C 1
ATOM 818 O O . ARG A 1 104 ? 14.833 -24.644 4.617 1.00 54.66 104 ARG A O 1
ATOM 825 N N . PRO A 1 105 ? 12.726 -24.910 5.319 1.00 49.38 105 PRO A N 1
ATOM 826 C CA . PRO A 1 105 ? 13.064 -24.546 6.686 1.00 49.38 105 PRO A CA 1
ATOM 827 C C . PRO A 1 105 ? 13.987 -25.635 7.260 1.00 49.38 105 PRO A C 1
ATOM 829 O O . PRO A 1 105 ? 13.579 -26.787 7.391 1.00 49.38 105 PRO A O 1
ATOM 832 N N . LEU A 1 106 ? 15.246 -25.292 7.547 1.00 50.22 106 LEU A N 1
ATOM 833 C CA . LEU A 1 106 ? 16.198 -26.202 8.185 1.00 50.22 106 LEU A CA 1
ATOM 834 C C . LEU A 1 106 ? 16.062 -26.062 9.705 1.00 50.22 106 LEU A C 1
ATOM 836 O O . LEU A 1 106 ? 16.607 -25.129 10.295 1.00 50.22 106 LEU A O 1
ATOM 840 N N . ASP A 1 107 ? 15.321 -26.973 10.335 1.00 44.28 107 ASP A N 1
ATOM 841 C CA . ASP A 1 107 ? 15.286 -27.097 11.795 1.00 44.28 107 ASP A CA 1
ATOM 842 C C . ASP A 1 107 ? 16.491 -27.933 12.252 1.00 44.28 107 ASP A C 1
ATOM 844 O O . ASP A 1 107 ? 16.474 -29.164 12.216 1.00 44.28 107 ASP A O 1
ATOM 848 N N . VAL A 1 108 ? 17.593 -27.251 12.573 1.00 53.16 108 VAL A N 1
ATOM 849 C CA . VAL A 1 108 ? 18.854 -27.887 12.976 1.00 53.16 108 VAL A CA 1
ATOM 850 C C . VAL A 1 108 ? 18.984 -27.915 14.511 1.00 53.16 108 VAL A C 1
ATOM 852 O O . VAL A 1 108 ? 18.711 -26.906 15.169 1.00 53.16 108 VAL A O 1
ATOM 855 N N . PRO A 1 109 ? 19.426 -29.033 15.119 1.00 60.62 109 PRO A N 1
ATOM 856 C CA . PRO A 1 109 ? 19.718 -29.145 16.541 1.00 60.62 109 PRO A CA 1
ATOM 857 C C . PRO A 1 109 ? 20.653 -28.032 17.015 1.00 60.62 109 PRO A C 1
ATOM 859 O O . PRO A 1 109 ? 21.621 -27.672 16.343 1.00 60.62 109 PRO A O 1
ATOM 862 N N . ARG A 1 110 ? 20.372 -27.466 18.188 1.00 65.31 110 ARG A N 1
ATOM 863 C CA . ARG A 1 110 ? 21.092 -26.283 18.693 1.00 65.31 110 ARG A CA 1
ATOM 864 C C . ARG A 1 110 ? 22.452 -26.602 19.321 1.00 65.31 110 ARG A C 1
ATOM 866 O O . ARG A 1 110 ? 23.164 -25.688 19.724 1.00 65.31 110 ARG A O 1
ATOM 873 N N . ASP A 1 111 ? 22.798 -27.876 19.432 1.00 65.94 111 ASP A N 1
ATOM 874 C CA . ASP A 1 111 ? 24.006 -28.390 20.059 1.00 65.94 111 ASP A CA 1
ATOM 875 C C . ASP A 1 111 ? 25.044 -28.838 19.013 1.00 65.94 111 ASP A C 1
ATOM 877 O O . ASP A 1 111 ? 24.800 -29.724 18.190 1.00 65.94 111 ASP A O 1
ATOM 881 N N . GLY A 1 112 ? 26.232 -28.232 19.069 1.00 69.44 112 GLY A N 1
ATOM 882 C CA . GLY A 1 112 ? 27.354 -28.502 18.164 1.00 69.44 112 GLY A CA 1
ATOM 883 C C . GLY A 1 112 ? 27.702 -27.330 17.241 1.00 69.44 112 GLY A C 1
ATOM 884 O O . GLY A 1 112 ? 27.124 -26.247 17.317 1.00 69.44 112 GLY A O 1
ATOM 885 N N . HIS A 1 113 ? 28.681 -27.557 16.371 1.00 77.25 113 HIS A N 1
ATOM 886 C CA . HIS A 1 113 ? 29.088 -26.656 15.297 1.00 77.25 113 HIS A CA 1
ATOM 887 C C . HIS A 1 113 ? 28.719 -27.273 13.951 1.00 77.25 113 HIS A C 1
ATOM 889 O O . HIS A 1 113 ? 28.716 -28.488 13.811 1.00 77.25 113 HIS A O 1
ATOM 895 N N . TYR A 1 114 ? 28.426 -26.450 12.951 1.00 73.19 114 TYR A N 1
ATOM 896 C CA . TYR A 1 114 ? 28.059 -26.928 11.621 1.00 73.19 114 TYR A CA 1
ATOM 897 C C . TYR A 1 114 ? 29.073 -26.448 10.586 1.00 73.19 114 TYR A C 1
ATOM 899 O O . TYR A 1 114 ? 29.490 -25.288 10.602 1.00 73.19 114 TYR A O 1
ATOM 907 N N . ARG A 1 115 ? 29.438 -27.338 9.668 1.00 79.88 115 ARG A N 1
ATOM 908 C CA . ARG A 1 115 ? 30.141 -27.044 8.417 1.00 79.88 115 ARG A CA 1
ATOM 909 C C . ARG A 1 115 ? 29.200 -27.370 7.267 1.00 79.88 115 ARG A C 1
ATOM 911 O O . ARG A 1 115 ? 28.422 -28.309 7.378 1.00 79.88 115 ARG A O 1
ATOM 918 N N . TYR A 1 116 ? 29.275 -26.632 6.170 1.00 73.06 116 TYR A N 1
ATOM 919 C CA . TYR A 1 116 ? 28.522 -26.967 4.969 1.00 73.06 116 TYR A CA 1
ATOM 920 C C . TYR A 1 116 ? 29.418 -26.998 3.734 1.00 73.06 116 TYR A C 1
ATOM 922 O O . TYR A 1 116 ? 30.474 -26.364 3.712 1.00 73.06 116 TYR A O 1
ATOM 930 N N . GLU A 1 117 ? 28.985 -27.750 2.731 1.00 76.38 117 GLU A N 1
ATOM 931 C CA . GLU A 1 117 ? 29.627 -27.886 1.430 1.00 76.38 117 GLU A CA 1
ATOM 932 C C . GLU A 1 117 ? 28.557 -27.991 0.339 1.00 76.38 117 GLU A C 1
ATOM 934 O O . GLU A 1 117 ? 27.496 -28.580 0.549 1.00 76.38 117 GLU A O 1
ATOM 939 N N . HIS A 1 118 ? 28.827 -27.390 -0.816 1.00 68.19 118 HIS A N 1
ATOM 940 C CA . HIS A 1 118 ? 27.976 -27.479 -1.998 1.00 68.19 118 HIS A CA 1
ATOM 941 C C . HIS A 1 118 ? 28.578 -28.477 -2.991 1.00 68.19 118 HIS A C 1
ATOM 943 O O . HIS A 1 118 ? 29.731 -28.309 -3.385 1.00 68.19 118 HIS A O 1
ATOM 949 N N . ASP A 1 119 ? 27.778 -29.441 -3.445 1.00 72.19 119 ASP A N 1
ATOM 950 C CA . ASP A 1 119 ? 28.108 -30.341 -4.555 1.00 72.19 119 ASP A CA 1
ATOM 951 C C . ASP A 1 119 ? 26.984 -30.294 -5.602 1.00 72.19 119 ASP A C 1
ATOM 953 O O . ASP A 1 119 ? 25.923 -30.904 -5.452 1.00 72.19 119 ASP A O 1
ATOM 957 N N . GLY A 1 120 ? 27.175 -29.476 -6.641 1.00 71.75 120 GLY A N 1
ATOM 958 C CA . GLY A 1 120 ? 26.147 -29.210 -7.650 1.00 71.75 120 GLY A CA 1
ATOM 959 C C . GLY A 1 120 ? 24.849 -28.665 -7.038 1.00 71.75 120 GLY A C 1
ATOM 960 O O . GLY A 1 120 ? 24.842 -27.605 -6.413 1.00 71.75 120 GLY A O 1
ATOM 961 N N . GLU A 1 121 ? 23.754 -29.410 -7.215 1.00 60.12 121 GLU A N 1
ATOM 962 C CA . GLU A 1 121 ? 22.425 -29.099 -6.665 1.00 60.12 121 GLU A CA 1
ATOM 963 C C . GLU A 1 121 ? 22.201 -29.684 -5.261 1.00 60.12 121 GLU A C 1
ATOM 965 O O . GLU A 1 121 ? 21.062 -29.799 -4.812 1.00 60.12 121 GLU A O 1
ATOM 970 N N . LEU A 1 122 ? 23.259 -30.093 -4.559 1.00 64.12 122 LEU A N 1
ATOM 971 C CA . LEU A 1 122 ? 23.187 -30.638 -3.207 1.00 64.12 122 LEU A CA 1
ATOM 972 C C . LEU A 1 122 ? 23.916 -29.722 -2.221 1.00 64.12 122 LEU A C 1
ATOM 974 O O . LEU A 1 122 ? 25.024 -29.251 -2.471 1.00 64.12 122 LEU A O 1
ATOM 978 N N . LEU A 1 123 ? 23.286 -29.490 -1.072 1.00 71.75 123 LEU A N 1
ATOM 979 C CA . LEU A 1 123 ? 23.919 -28.929 0.115 1.00 71.75 123 LEU A CA 1
ATOM 980 C C . LEU A 1 123 ? 24.187 -30.060 1.103 1.00 71.75 123 LEU A C 1
ATOM 982 O O . LEU A 1 123 ? 23.248 -30.699 1.581 1.00 71.75 123 LEU A O 1
ATOM 986 N N . HIS A 1 124 ? 25.448 -30.254 1.458 1.00 78.50 124 HIS A N 1
ATOM 987 C CA . HIS A 1 124 ? 25.865 -31.110 2.557 1.00 78.50 124 HIS A CA 1
ATOM 988 C C . HIS A 1 124 ? 26.068 -30.253 3.802 1.00 78.50 124 HIS A C 1
ATOM 990 O O . HIS A 1 124 ? 26.882 -29.338 3.802 1.00 78.50 124 HIS A O 1
ATOM 996 N N . LEU A 1 125 ? 25.352 -30.546 4.878 1.00 77.44 125 LEU A N 1
ATOM 997 C CA . LEU A 1 125 ? 25.488 -29.907 6.178 1.00 77.44 125 LEU A CA 1
ATOM 998 C C . LEU A 1 125 ? 26.063 -30.931 7.160 1.00 77.44 125 LEU A C 1
ATOM 1000 O O . LEU A 1 125 ? 25.372 -31.845 7.592 1.00 77.44 125 LEU A O 1
ATOM 1004 N N . THR A 1 126 ? 27.337 -30.787 7.505 1.00 83.88 126 THR A N 1
ATOM 1005 C CA . THR A 1 126 ? 28.014 -31.604 8.514 1.00 83.88 126 THR A CA 1
ATOM 1006 C C . THR A 1 126 ? 27.851 -30.975 9.893 1.00 83.88 126 THR A C 1
ATOM 1008 O O . THR A 1 126 ? 28.406 -29.912 10.168 1.00 83.88 126 THR A O 1
ATOM 1011 N N . ARG A 1 127 ? 27.116 -31.629 10.782 1.00 84.12 127 ARG A N 1
ATOM 1012 C CA . ARG A 1 127 ? 27.067 -31.317 12.207 1.00 84.12 127 ARG A CA 1
ATOM 1013 C C . ARG A 1 127 ? 28.257 -31.966 12.903 1.00 84.12 127 ARG A C 1
ATOM 1015 O O . ARG A 1 127 ? 28.367 -33.180 12.881 1.00 84.12 127 ARG A O 1
ATOM 1022 N N . CYS A 1 128 ? 29.089 -31.181 13.571 1.00 87.19 128 CYS A N 1
ATOM 1023 C CA . CYS A 1 128 ? 30.203 -31.626 14.403 1.00 87.19 128 CYS A CA 1
ATOM 1024 C C . CYS A 1 128 ? 29.880 -31.340 15.880 1.00 87.19 128 CYS A C 1
ATOM 1026 O O . CYS A 1 128 ? 29.664 -30.188 16.260 1.00 87.19 128 CYS A O 1
ATOM 1028 N N . TRP A 1 129 ? 29.862 -32.349 16.747 1.00 85.00 129 TRP A N 1
ATOM 1029 C CA . TRP A 1 129 ? 29.630 -32.168 18.187 1.00 85.00 129 TRP A CA 1
ATOM 1030 C C . TRP A 1 129 ? 30.477 -33.130 19.015 1.00 85.00 129 TRP A C 1
ATOM 1032 O O . TRP A 1 129 ? 31.178 -33.979 18.475 1.00 85.00 129 TRP A O 1
ATOM 1042 N N . THR A 1 130 ? 30.416 -32.999 20.336 1.00 86.75 130 THR A N 1
ATOM 1043 C CA . THR A 1 130 ? 31.115 -33.895 21.260 1.00 86.75 130 THR A CA 1
ATOM 1044 C C . THR A 1 130 ? 30.090 -34.698 22.052 1.00 86.75 130 THR A C 1
ATOM 1046 O O . THR A 1 130 ? 29.155 -34.122 22.608 1.00 86.75 130 THR A O 1
ATOM 1049 N N . ASP A 1 131 ? 30.234 -36.023 22.100 1.00 81.38 131 ASP A N 1
ATOM 1050 C CA . ASP A 1 131 ? 29.349 -36.876 22.896 1.00 81.38 131 ASP A CA 1
ATOM 1051 C C . ASP A 1 131 ? 29.576 -36.693 24.412 1.00 81.38 131 ASP A C 1
ATOM 1053 O O . ASP A 1 131 ? 30.528 -36.055 24.866 1.00 81.38 131 ASP A O 1
ATOM 1057 N N . HIS A 1 132 ? 28.712 -37.306 25.224 1.00 81.56 132 HIS A N 1
ATOM 1058 C CA . HIS A 1 132 ? 28.805 -37.303 26.692 1.00 81.56 132 HIS A CA 1
ATOM 1059 C C . HIS A 1 132 ? 30.116 -37.903 27.248 1.00 81.56 132 HIS A C 1
ATOM 1061 O O . HIS A 1 132 ? 30.355 -37.834 28.452 1.00 81.56 132 HIS A O 1
ATOM 1067 N N . ARG A 1 133 ? 30.957 -38.511 26.400 1.00 84.31 133 ARG A N 1
ATOM 1068 C CA . ARG A 1 133 ? 32.265 -39.086 26.744 1.00 84.31 133 ARG A CA 1
ATOM 1069 C C . ARG A 1 133 ? 33.430 -38.255 26.203 1.00 84.31 133 ARG A C 1
ATOM 1071 O O . ARG A 1 133 ? 34.565 -38.723 26.246 1.00 84.31 133 ARG A O 1
ATOM 1078 N N . GLY A 1 134 ? 33.176 -37.052 25.689 1.00 82.44 134 GLY A N 1
ATOM 1079 C CA . GLY A 1 134 ? 34.222 -36.183 25.159 1.00 82.44 134 GLY A CA 1
ATOM 1080 C C . GLY A 1 134 ? 34.716 -36.576 23.762 1.00 82.44 134 GLY A C 1
ATOM 1081 O O . GLY A 1 134 ? 35.740 -36.055 23.326 1.00 82.44 134 GLY A O 1
ATOM 1082 N N . ARG A 1 135 ? 34.037 -37.488 23.050 1.00 83.75 135 ARG A N 1
ATOM 1083 C CA . ARG A 1 135 ? 34.461 -37.930 21.712 1.00 83.75 135 ARG A CA 1
ATOM 1084 C C . ARG A 1 135 ? 33.818 -37.066 20.627 1.00 83.75 135 ARG A C 1
ATOM 1086 O O . ARG A 1 135 ? 32.604 -36.864 20.684 1.00 83.75 135 ARG A O 1
ATOM 1093 N N . PRO A 1 136 ? 34.585 -36.602 19.626 1.00 84.50 136 PRO A N 1
ATOM 1094 C CA . PRO A 1 136 ? 34.024 -35.883 18.492 1.00 84.50 136 PRO A CA 1
ATOM 1095 C C . PRO A 1 136 ? 33.105 -36.809 17.690 1.00 84.50 136 PRO A C 1
ATOM 1097 O O . PRO A 1 136 ? 33.375 -38.004 17.543 1.00 84.50 136 PRO A O 1
ATOM 1100 N N . GLN A 1 137 ? 32.005 -36.258 17.207 1.00 86.62 137 GLN A N 1
ATOM 1101 C CA . GLN A 1 137 ? 30.994 -36.899 16.382 1.00 86.62 137 GLN A CA 1
ATOM 1102 C C . GLN A 1 137 ? 30.695 -35.991 15.196 1.00 86.62 137 GLN A C 1
ATOM 1104 O O . GLN A 1 137 ? 30.673 -34.767 15.347 1.00 86.62 137 GLN A O 1
ATOM 1109 N N . GLU A 1 138 ? 30.455 -36.603 14.039 1.00 87.88 138 GLU A N 1
ATOM 1110 C CA . GLU A 1 138 ? 30.026 -35.910 12.830 1.00 87.88 138 GLU A CA 1
ATOM 1111 C C . GLU A 1 138 ? 28.799 -36.605 12.232 1.00 87.88 138 GLU A C 1
ATOM 1113 O O . GLU A 1 138 ? 28.734 -37.833 12.201 1.00 87.88 138 GLU A O 1
ATOM 1118 N N . ASP A 1 139 ? 27.835 -35.820 11.760 1.00 81.00 139 ASP A N 1
ATOM 1119 C CA . ASP A 1 139 ? 26.664 -36.287 11.015 1.00 81.00 139 ASP A CA 1
ATOM 1120 C C . ASP A 1 139 ? 26.471 -35.383 9.801 1.00 81.00 139 ASP A C 1
ATOM 1122 O O . ASP A 1 139 ? 26.561 -34.163 9.924 1.00 81.00 139 ASP A O 1
ATOM 1126 N N . VAL A 1 140 ? 26.256 -35.969 8.625 1.00 81.00 140 VAL A N 1
ATOM 1127 C CA . VAL A 1 140 ? 26.185 -35.240 7.354 1.00 81.00 140 VAL A CA 1
ATOM 1128 C C . VAL A 1 140 ? 24.775 -35.334 6.802 1.00 81.00 140 VAL A C 1
ATOM 1130 O O . VAL A 1 140 ? 24.307 -36.400 6.406 1.00 81.00 140 VAL A O 1
ATOM 1133 N N . TRP A 1 141 ? 24.105 -34.193 6.718 1.00 68.56 141 TRP A N 1
ATOM 1134 C CA . TRP A 1 141 ? 22.769 -34.073 6.153 1.00 68.56 141 TRP A CA 1
ATOM 1135 C C . TRP A 1 141 ? 22.851 -33.533 4.739 1.00 68.56 141 TRP A C 1
ATOM 1137 O O . TRP A 1 141 ? 23.471 -32.503 4.507 1.00 68.56 141 TRP A O 1
ATOM 1147 N N . THR A 1 142 ? 22.231 -34.222 3.785 1.00 68.56 142 THR A N 1
ATOM 1148 C CA . THR A 1 142 ? 22.283 -33.834 2.370 1.00 68.56 142 THR A CA 1
ATOM 1149 C C . THR A 1 142 ? 20.917 -33.361 1.899 1.00 68.56 142 THR A C 1
ATOM 1151 O O . THR A 1 142 ? 19.912 -34.054 2.064 1.00 68.56 142 THR A O 1
ATOM 1154 N N . PHE A 1 143 ? 20.878 -32.181 1.288 1.00 64.25 143 PHE A N 1
ATOM 1155 C CA . PHE A 1 143 ? 19.655 -31.515 0.866 1.00 64.25 143 PHE A CA 1
ATOM 1156 C C . PHE A 1 143 ? 19.724 -31.151 -0.622 1.00 64.25 143 PHE A C 1
ATOM 1158 O O . PHE A 1 143 ? 20.591 -30.365 -0.994 1.00 64.25 143 PHE A O 1
ATOM 1165 N N . PRO A 1 144 ? 18.806 -31.644 -1.474 1.00 59.94 144 PRO A N 1
ATOM 1166 C CA . PRO A 1 144 ? 18.681 -31.113 -2.828 1.00 59.94 144 PRO A CA 1
ATOM 1167 C C . PRO A 1 144 ? 18.183 -29.663 -2.835 1.00 59.94 144 PRO A C 1
ATOM 1169 O O . PRO A 1 144 ? 17.096 -29.378 -2.348 1.00 59.94 144 PRO A O 1
ATOM 1172 N N . LEU A 1 145 ? 18.952 -28.752 -3.423 1.00 57.00 145 LEU A N 1
ATOM 1173 C CA . LEU A 1 145 ? 18.658 -27.322 -3.556 1.00 57.00 145 LEU A CA 1
ATOM 1174 C C . LEU A 1 145 ? 17.522 -27.021 -4.549 1.00 57.00 145 LEU A C 1
ATOM 1176 O O . LEU A 1 145 ? 17.001 -25.911 -4.562 1.00 57.00 145 LEU A O 1
ATOM 1180 N N . THR A 1 146 ? 17.125 -28.000 -5.363 1.00 55.19 146 THR A N 1
ATOM 1181 C CA . THR A 1 146 ? 16.117 -27.846 -6.429 1.00 55.19 146 THR A CA 1
ATOM 1182 C C . THR A 1 146 ? 14.833 -28.633 -6.198 1.00 55.19 146 THR A C 1
ATOM 1184 O O . THR A 1 146 ? 13.844 -28.397 -6.890 1.00 55.19 146 THR A O 1
ATOM 1187 N N . ALA A 1 147 ? 14.808 -29.551 -5.226 1.00 60.25 147 ALA A N 1
ATOM 1188 C CA . ALA A 1 147 ? 13.635 -30.376 -4.952 1.00 60.25 147 ALA A CA 1
ATOM 1189 C C . ALA A 1 147 ? 12.909 -29.881 -3.687 1.00 60.25 147 ALA A C 1
ATOM 1191 O O . ALA A 1 147 ? 13.429 -30.055 -2.582 1.00 60.25 147 ALA A O 1
ATOM 1192 N N . PRO A 1 148 ? 11.714 -29.285 -3.793 1.00 61.56 148 PRO A N 1
ATOM 1193 C CA . PRO A 1 148 ? 10.899 -28.965 -2.626 1.00 61.56 148 PRO A CA 1
ATOM 1194 C C . PRO A 1 148 ? 10.426 -30.253 -1.922 1.00 61.56 148 PRO A C 1
ATOM 1196 O O . PRO A 1 148 ? 10.168 -31.250 -2.600 1.00 61.56 148 PRO A O 1
ATOM 1199 N N . PRO A 1 149 ? 10.298 -30.273 -0.579 1.00 64.44 149 PRO A N 1
ATOM 1200 C CA . PRO A 1 149 ? 9.669 -31.385 0.137 1.00 64.44 149 PRO A CA 1
ATOM 1201 C C . PRO A 1 149 ? 8.303 -31.750 -0.465 1.00 64.44 149 PRO A C 1
ATOM 1203 O O . PRO A 1 149 ? 7.519 -30.850 -0.781 1.00 64.44 149 PRO A O 1
ATOM 1206 N N . SER A 1 150 ? 7.992 -33.048 -0.582 1.00 67.69 150 SER A N 1
ATOM 1207 C CA . SER A 1 150 ? 6.757 -33.531 -1.232 1.00 67.69 150 SER A CA 1
ATOM 1208 C C . SER A 1 150 ? 5.497 -32.887 -0.656 1.00 67.69 150 SER A C 1
ATOM 1210 O O . SER A 1 150 ? 4.641 -32.443 -1.404 1.00 67.69 150 SER A O 1
ATOM 1212 N N . MET A 1 151 ? 5.443 -32.678 0.663 1.00 69.00 151 MET A N 1
ATOM 1213 C CA . MET A 1 151 ? 4.320 -32.004 1.329 1.00 69.00 151 MET A CA 1
ATOM 1214 C C . MET A 1 151 ? 3.987 -30.605 0.779 1.00 69.00 151 MET A C 1
ATOM 1216 O O . MET A 1 151 ? 2.827 -30.194 0.828 1.00 69.00 151 MET A O 1
ATOM 1220 N N . TYR A 1 152 ? 4.981 -29.861 0.279 1.00 69.62 152 TYR A N 1
ATOM 1221 C CA . TYR A 1 152 ? 4.760 -28.556 -0.343 1.00 69.62 152 TYR A CA 1
ATOM 1222 C C . TYR A 1 152 ? 4.433 -28.693 -1.828 1.00 69.62 152 TYR A C 1
ATOM 1224 O O . TYR A 1 152 ? 3.589 -27.951 -2.324 1.00 69.62 152 TYR A O 1
ATOM 1232 N N . ALA A 1 153 ? 5.065 -29.647 -2.517 1.00 69.25 153 ALA A N 1
ATOM 1233 C CA . ALA A 1 153 ? 4.837 -29.923 -3.933 1.00 69.25 153 ALA A CA 1
ATOM 1234 C C . ALA A 1 153 ? 3.450 -30.520 -4.217 1.00 69.25 153 ALA A C 1
ATOM 1236 O O . ALA A 1 153 ? 2.815 -30.138 -5.197 1.00 69.25 153 ALA A O 1
ATOM 1237 N N . ASP A 1 154 ? 2.950 -31.396 -3.347 1.00 76.88 154 ASP A N 1
ATOM 1238 C CA . ASP A 1 154 ? 1.647 -32.059 -3.483 1.00 76.88 154 ASP A CA 1
ATOM 1239 C C . ASP A 1 154 ? 0.478 -31.081 -3.287 1.00 76.88 154 ASP A C 1
ATOM 1241 O O . ASP A 1 154 ? -0.617 -31.305 -3.791 1.00 76.88 154 ASP A O 1
ATOM 1245 N N . ARG A 1 155 ? 0.718 -29.981 -2.561 1.00 78.75 155 ARG A N 1
ATOM 1246 C CA . ARG A 1 155 ? -0.255 -28.907 -2.296 1.00 78.75 155 ARG A CA 1
ATOM 1247 C C . ARG A 1 155 ? -0.011 -27.646 -3.127 1.00 78.75 155 ARG A C 1
ATOM 1249 O O . ARG A 1 155 ? -0.646 -26.627 -2.873 1.00 78.75 155 ARG A O 1
ATOM 1256 N N . ALA A 1 156 ? 0.960 -27.673 -4.037 1.00 82.19 156 ALA A N 1
ATOM 1257 C CA . ALA A 1 156 ? 1.213 -26.548 -4.923 1.00 82.19 156 ALA A CA 1
ATOM 1258 C C . ALA A 1 156 ? 0.253 -26.602 -6.115 1.00 82.19 156 ALA A C 1
ATOM 1260 O O . ALA A 1 156 ? 0.112 -27.645 -6.756 1.00 82.19 156 ALA A O 1
ATOM 1261 N N . GLU A 1 157 ? -0.357 -25.472 -6.433 1.00 89.94 157 GLU A N 1
ATOM 1262 C CA . GLU A 1 157 ? -1.311 -25.318 -7.529 1.00 89.94 157 GLU A CA 1
ATOM 1263 C C . GLU A 1 157 ? -0.680 -24.511 -8.663 1.00 89.94 157 GLU A C 1
ATOM 1265 O O . GLU A 1 157 ? 0.271 -23.752 -8.446 1.00 89.94 157 GLU A O 1
ATOM 1270 N N . ASP A 1 158 ? -1.192 -24.692 -9.877 1.00 91.19 158 ASP A N 1
ATOM 1271 C CA . ASP A 1 158 ? -0.772 -23.902 -11.031 1.00 91.19 158 ASP A CA 1
ATOM 1272 C C . ASP A 1 158 ? -1.229 -22.450 -10.846 1.00 91.19 158 ASP A C 1
ATOM 1274 O O . ASP A 1 158 ? -2.407 -22.171 -10.612 1.00 91.19 158 ASP A O 1
ATOM 1278 N N . HIS A 1 159 ? -0.281 -21.519 -10.915 1.00 88.19 159 HIS A N 1
ATOM 1279 C CA . HIS A 1 159 ? -0.499 -20.109 -10.624 1.00 88.19 159 HIS A CA 1
ATOM 1280 C C . HIS A 1 159 ? 0.461 -19.220 -11.425 1.00 88.19 159 HIS A C 1
ATOM 1282 O O . HIS A 1 159 ? 1.577 -18.909 -10.991 1.00 88.19 159 HIS A O 1
ATOM 1288 N N . ASP A 1 160 ? 0.011 -18.814 -12.610 1.00 87.81 160 ASP A N 1
ATOM 1289 C CA . ASP A 1 160 ? 0.708 -17.838 -13.447 1.00 87.81 160 ASP A CA 1
ATOM 1290 C C . ASP A 1 160 ? 0.543 -16.405 -12.930 1.00 87.81 160 ASP A C 1
ATOM 1292 O O . ASP A 1 160 ? -0.447 -16.073 -12.277 1.00 87.81 160 ASP A O 1
ATOM 1296 N N . GLU A 1 161 ? 1.493 -15.537 -13.293 1.00 87.12 161 GLU A N 1
ATOM 1297 C CA . GLU A 1 161 ? 1.253 -14.094 -13.232 1.00 87.12 161 GLU A CA 1
ATOM 1298 C C . GLU A 1 161 ? 0.072 -13.722 -14.148 1.00 87.12 161 GLU A C 1
ATOM 1300 O O . GLU A 1 161 ? -0.066 -14.277 -15.245 1.00 87.12 161 GLU A O 1
ATOM 1305 N N . PRO A 1 162 ? -0.788 -12.774 -13.746 1.00 87.19 162 PRO A N 1
ATOM 1306 C CA . PRO A 1 162 ? -1.924 -12.386 -14.563 1.00 87.19 162 PRO A CA 1
ATOM 1307 C C . PRO A 1 162 ? -1.492 -11.630 -15.826 1.00 87.19 162 PRO A C 1
ATOM 1309 O O . PRO A 1 162 ? -0.440 -10.984 -15.899 1.00 87.19 162 PRO A O 1
ATOM 1312 N N . ALA A 1 163 ? -2.352 -11.682 -16.844 1.00 88.31 163 ALA A N 1
ATOM 1313 C CA . ALA A 1 163 ? -2.202 -10.825 -18.010 1.00 88.31 163 ALA A CA 1
ATOM 1314 C C . ALA A 1 163 ? -2.338 -9.346 -17.608 1.00 88.31 163 ALA A C 1
ATOM 1316 O O . ALA A 1 163 ? -3.144 -9.004 -16.739 1.00 88.31 163 ALA A O 1
ATOM 1317 N N . LEU A 1 164 ? -1.586 -8.461 -18.269 1.00 87.75 164 LEU A N 1
ATOM 1318 C CA . LEU A 1 164 ? -1.736 -7.018 -18.098 1.00 87.75 164 LEU A CA 1
ATOM 1319 C C . LEU A 1 164 ? -3.180 -6.624 -18.403 1.00 87.75 164 LEU A C 1
ATOM 1321 O O . LEU A 1 164 ? -3.752 -7.052 -19.409 1.00 87.75 164 LEU A O 1
ATOM 1325 N N . LEU A 1 165 ? -3.763 -5.771 -17.561 1.00 86.31 165 LEU A N 1
ATOM 1326 C CA . LEU A 1 165 ? -5.161 -5.368 -17.699 1.00 86.31 165 LEU A CA 1
ATOM 1327 C C . LEU A 1 165 ? -5.447 -4.751 -19.074 1.00 86.31 165 LEU A C 1
ATOM 1329 O O . LEU A 1 165 ? -6.500 -5.012 -19.649 1.00 86.31 165 LEU A O 1
ATOM 1333 N N . GLY A 1 166 ? -4.494 -4.003 -19.638 1.00 81.38 166 GLY A N 1
ATOM 1334 C CA . GLY A 1 166 ? -4.623 -3.436 -20.981 1.00 81.38 166 GLY A CA 1
ATOM 1335 C C . GLY A 1 166 ? -4.689 -4.476 -22.109 1.00 81.38 166 GLY A C 1
ATOM 1336 O O . GLY A 1 166 ? -5.194 -4.174 -23.186 1.00 81.38 166 GLY A O 1
ATOM 1337 N N . HIS A 1 167 ? -4.256 -5.720 -21.881 1.00 86.81 167 HIS A N 1
ATOM 1338 C CA . HIS A 1 167 ? -4.473 -6.822 -22.828 1.00 86.81 167 HIS A CA 1
ATOM 1339 C C . HIS A 1 167 ? -5.890 -7.392 -22.738 1.00 86.81 167 HIS A C 1
ATOM 1341 O O . HIS A 1 167 ? -6.408 -7.905 -23.727 1.00 86.81 167 HIS A O 1
ATOM 1347 N N . LEU A 1 168 ? -6.513 -7.298 -21.561 1.00 85.12 168 LEU A N 1
ATOM 1348 C CA . LEU A 1 168 ? -7.864 -7.793 -21.304 1.00 85.12 168 LEU A CA 1
ATOM 1349 C C . LEU A 1 168 ? -8.932 -6.762 -21.680 1.00 85.12 168 LEU A C 1
ATOM 1351 O O . LEU A 1 168 ? -10.018 -7.132 -22.123 1.00 85.12 168 LEU A O 1
ATOM 1355 N N . ILE A 1 169 ? -8.632 -5.472 -21.506 1.00 82.75 169 ILE A N 1
ATOM 1356 C CA . ILE A 1 169 ? -9.565 -4.371 -21.737 1.00 82.75 169 ILE A CA 1
ATOM 1357 C C . ILE A 1 169 ? -8.892 -3.306 -22.602 1.00 82.75 169 ILE A C 1
ATOM 1359 O O . ILE A 1 169 ? -7.939 -2.648 -22.192 1.00 82.75 169 ILE A O 1
ATOM 1363 N N . GLN A 1 170 ? -9.437 -3.106 -23.798 1.00 80.31 170 GLN A N 1
ATOM 1364 C CA . GLN A 1 170 ? -9.018 -2.048 -24.711 1.00 80.31 170 GLN A CA 1
ATOM 1365 C C . GLN A 1 170 ? -9.819 -0.780 -24.402 1.00 80.31 170 GLN A C 1
ATOM 1367 O O . GLN A 1 170 ? -10.993 -0.679 -24.757 1.00 80.31 170 GLN A O 1
ATOM 1372 N N . VAL A 1 171 ? -9.194 0.171 -23.707 1.00 81.06 171 VAL A N 1
ATOM 1373 C CA . VAL A 1 171 ? -9.790 1.474 -23.377 1.00 81.06 171 VAL A CA 1
ATOM 1374 C C . VAL A 1 171 ? -8.907 2.579 -23.934 1.00 81.06 171 VAL A C 1
ATOM 1376 O O . VAL A 1 171 ? -7.708 2.621 -23.660 1.00 81.06 171 VAL A O 1
ATOM 1379 N N . GLU A 1 172 ? -9.501 3.505 -24.681 1.00 82.75 172 GLU A N 1
ATOM 1380 C CA . GLU A 1 172 ? -8.826 4.749 -25.037 1.00 82.75 172 GLU A CA 1
ATOM 1381 C C . GLU A 1 172 ? -8.854 5.691 -23.834 1.00 82.75 172 GLU A C 1
ATOM 1383 O O . GLU A 1 172 ? -9.887 6.268 -23.492 1.00 82.75 172 GLU A O 1
ATOM 1388 N N . VAL A 1 173 ? -7.709 5.827 -23.167 1.00 86.31 173 VAL A N 1
ATOM 1389 C CA . VAL A 1 173 ? -7.550 6.758 -22.050 1.00 86.31 173 VAL A CA 1
ATOM 1390 C C . VAL A 1 173 ? -6.883 8.040 -22.563 1.00 86.31 173 VAL A C 1
ATOM 1392 O O . VAL A 1 173 ? -5.785 7.963 -23.129 1.00 86.31 173 VAL A O 1
ATOM 1395 N N . PRO A 1 174 ? -7.500 9.225 -22.381 1.00 86.00 174 PRO A N 1
ATOM 1396 C CA . PRO A 1 174 ? -6.922 10.489 -22.823 1.00 86.00 174 PRO A CA 1
ATOM 1397 C C . PRO A 1 174 ? -5.505 10.691 -22.282 1.00 86.00 174 PRO A C 1
ATOM 1399 O O . PRO A 1 174 ? -5.246 10.518 -21.096 1.00 86.00 174 PRO A O 1
ATOM 1402 N N . GLY A 1 175 ? -4.577 11.053 -23.167 1.00 84.50 175 GLY A N 1
ATOM 1403 C CA . GLY A 1 175 ? -3.179 11.300 -22.808 1.00 84.50 175 GLY A CA 1
ATOM 1404 C C . GLY A 1 175 ? -2.307 10.058 -22.614 1.00 84.50 175 GLY A C 1
ATOM 1405 O O . GLY A 1 175 ? -1.100 10.209 -22.431 1.00 84.50 175 GLY A O 1
ATOM 1406 N N . MET A 1 176 ? -2.856 8.846 -22.735 1.00 90.81 176 MET A N 1
ATOM 1407 C CA . MET A 1 176 ? -2.061 7.623 -22.650 1.00 90.81 176 MET A CA 1
ATOM 1408 C C . MET A 1 176 ? -1.155 7.473 -23.874 1.00 90.81 176 MET A C 1
ATOM 1410 O O . MET A 1 176 ? -1.624 7.325 -25.005 1.00 90.81 176 MET A O 1
ATOM 1414 N N . ARG A 1 177 ? 0.159 7.505 -23.643 1.00 93.19 177 ARG A N 1
ATOM 1415 C CA . ARG A 1 177 ? 1.188 7.351 -24.672 1.00 93.19 177 ARG A CA 1
ATOM 1416 C C . ARG A 1 177 ? 2.343 6.531 -24.127 1.00 93.19 177 ARG A C 1
ATOM 1418 O O . ARG A 1 177 ? 2.853 6.848 -23.064 1.00 93.19 177 ARG A O 1
ATOM 1425 N N . TRP A 1 178 ? 2.769 5.521 -24.865 1.00 95.75 178 TRP A N 1
ATOM 1426 C CA . TRP A 1 178 ? 3.848 4.618 -24.491 1.00 95.75 178 TRP A CA 1
ATOM 1427 C C . TRP A 1 178 ? 5.029 4.791 -25.442 1.00 95.75 178 TRP A C 1
ATOM 1429 O O . TRP A 1 178 ? 4.848 4.910 -26.657 1.00 95.75 178 TRP A O 1
ATOM 1439 N N . LEU A 1 179 ? 6.239 4.798 -24.892 1.00 97.69 179 LEU A N 1
ATOM 1440 C CA . LEU A 1 179 ? 7.484 4.933 -25.636 1.00 97.69 179 LEU A CA 1
ATOM 1441 C C . LEU A 1 179 ? 8.120 3.550 -25.849 1.00 97.69 179 LEU A C 1
ATOM 1443 O O . LEU A 1 179 ? 8.345 2.839 -24.874 1.00 97.69 179 LEU A O 1
ATOM 1447 N N . PRO A 1 180 ? 8.475 3.154 -27.082 1.00 97.94 180 PRO A N 1
ATOM 1448 C CA . PRO A 1 180 ? 9.229 1.925 -27.307 1.00 97.94 180 PRO A CA 1
ATOM 1449 C C . PRO A 1 180 ? 10.572 1.937 -26.563 1.00 97.94 180 PRO A C 1
ATOM 1451 O O . PRO A 1 180 ? 11.340 2.899 -26.675 1.00 97.94 180 PRO A O 1
ATOM 1454 N N . LEU A 1 181 ? 10.920 0.843 -25.881 1.00 98.12 181 LEU A N 1
ATOM 1455 C CA . LEU A 1 181 ? 12.197 0.721 -25.170 1.00 98.12 181 LEU A CA 1
ATOM 1456 C C . LEU A 1 181 ? 13.390 0.900 -26.122 1.00 98.12 181 LEU A C 1
ATOM 1458 O O . LEU A 1 181 ? 14.385 1.535 -25.770 1.00 98.12 181 LEU A O 1
ATOM 1462 N N . ARG A 1 182 ? 13.264 0.430 -27.370 1.00 96.94 182 ARG A N 1
ATOM 1463 C CA . ARG A 1 182 ? 14.277 0.640 -28.417 1.00 96.94 182 ARG A CA 1
ATOM 1464 C C . ARG A 1 182 ? 14.608 2.120 -28.638 1.00 96.94 182 ARG A C 1
ATOM 1466 O O . ARG A 1 182 ? 15.763 2.447 -28.889 1.00 96.94 182 ARG A O 1
ATOM 1473 N N . THR A 1 183 ? 13.628 3.017 -28.512 1.00 97.12 183 THR A N 1
ATOM 1474 C CA . THR A 1 183 ? 13.830 4.460 -28.692 1.00 97.12 183 THR A CA 1
ATOM 1475 C C . THR A 1 183 ? 14.658 5.037 -27.547 1.00 97.12 183 THR A C 1
ATOM 1477 O O . THR A 1 183 ? 15.556 5.834 -27.803 1.00 97.12 183 THR A O 1
ATOM 1480 N N . VAL A 1 184 ? 14.438 4.575 -26.312 1.00 96.69 184 VAL A N 1
ATOM 1481 C CA . VAL A 1 184 ? 15.273 4.928 -25.148 1.00 96.69 184 VAL A CA 1
ATOM 1482 C C . VAL A 1 184 ? 16.712 4.442 -25.350 1.00 96.69 184 VAL A C 1
ATOM 1484 O O . VAL A 1 184 ? 17.660 5.205 -25.185 1.00 96.69 184 VAL A O 1
ATOM 1487 N N . ILE A 1 185 ? 16.889 3.189 -25.786 1.00 96.75 185 ILE A N 1
ATOM 1488 C CA . ILE A 1 185 ? 18.214 2.593 -26.034 1.00 96.75 185 ILE A CA 1
ATOM 1489 C C . ILE A 1 185 ? 18.973 3.334 -27.147 1.00 96.75 185 ILE A C 1
ATOM 1491 O O . ILE A 1 185 ? 20.186 3.535 -27.048 1.00 96.75 185 ILE A O 1
ATOM 1495 N N . GLN A 1 186 ? 18.283 3.741 -28.214 1.00 95.00 186 GLN A N 1
ATOM 1496 C CA . GLN A 1 186 ? 18.873 4.492 -29.325 1.00 95.00 186 GLN A CA 1
ATOM 1497 C C . GLN A 1 186 ? 19.245 5.918 -28.918 1.00 95.00 186 GLN A C 1
ATOM 1499 O O . GLN A 1 186 ? 20.356 6.352 -29.215 1.00 95.00 186 GLN A O 1
ATOM 1504 N N . ALA A 1 187 ? 18.354 6.612 -28.207 1.00 93.75 187 ALA A N 1
ATOM 1505 C CA . ALA A 1 187 ? 18.610 7.956 -27.698 1.00 93.75 187 ALA A CA 1
ATOM 1506 C C . ALA A 1 187 ? 19.719 7.974 -26.632 1.00 93.75 187 ALA A C 1
ATOM 1508 O O . ALA A 1 187 ? 20.440 8.959 -26.512 1.00 93.75 187 ALA A O 1
ATOM 1509 N N . GLY A 1 188 ? 19.881 6.881 -25.878 1.00 93.31 188 GLY A N 1
ATOM 1510 C CA . GLY A 1 188 ? 20.831 6.794 -24.768 1.00 93.31 188 GLY A CA 1
ATOM 1511 C C . GLY A 1 188 ? 20.391 7.554 -23.512 1.00 93.31 188 GLY A C 1
ATOM 1512 O O . GLY A 1 188 ? 21.209 7.759 -22.622 1.00 93.31 188 GLY A O 1
ATOM 1513 N N . ALA A 1 189 ? 19.125 7.967 -23.453 1.00 93.62 189 ALA A N 1
ATOM 1514 C CA . ALA A 1 189 ? 18.471 8.656 -22.344 1.00 93.62 189 ALA A CA 1
ATOM 1515 C C . ALA A 1 189 ? 16.945 8.564 -22.529 1.00 93.62 189 ALA A C 1
ATOM 1517 O O . ALA A 1 189 ? 16.473 8.124 -23.582 1.00 93.62 189 ALA A O 1
ATOM 1518 N N . PHE A 1 190 ? 16.166 9.011 -21.541 1.00 94.12 190 PHE A N 1
ATOM 1519 C CA . PHE A 1 190 ? 14.735 9.254 -21.732 1.00 94.12 190 PHE A CA 1
ATOM 1520 C C . PHE A 1 190 ? 14.537 10.536 -22.552 1.00 94.12 190 PHE A C 1
ATOM 1522 O O . PHE A 1 190 ? 14.789 11.627 -22.040 1.00 94.12 190 PHE A O 1
ATOM 1529 N N . PRO A 1 191 ? 14.095 10.456 -23.822 1.00 94.12 191 PRO A N 1
ATOM 1530 C CA . PRO A 1 191 ? 13.901 11.652 -24.623 1.00 94.12 191 PRO A CA 1
ATOM 1531 C C . PRO A 1 191 ? 12.722 12.451 -24.079 1.00 94.12 191 PRO A C 1
ATOM 1533 O O . PRO A 1 191 ? 11.705 11.887 -23.677 1.00 94.12 191 PRO A O 1
ATOM 1536 N N . ARG A 1 192 ? 12.819 13.775 -24.134 1.00 94.38 192 ARG A N 1
ATOM 1537 C CA . ARG A 1 192 ? 11.681 14.650 -23.863 1.00 94.38 192 ARG A CA 1
ATOM 1538 C C . ARG A 1 192 ? 10.535 14.345 -24.833 1.00 94.38 192 ARG A C 1
ATOM 1540 O O . ARG A 1 192 ? 10.785 14.202 -26.031 1.00 94.38 192 ARG A O 1
ATOM 1547 N N . MET A 1 193 ? 9.291 14.328 -24.347 1.00 94.50 193 MET A N 1
ATOM 1548 C CA . MET A 1 193 ? 8.099 13.964 -25.133 1.00 94.50 193 MET A CA 1
ATOM 1549 C C . MET A 1 193 ? 8.025 14.655 -26.500 1.00 94.50 193 MET A C 1
ATOM 1551 O O . MET A 1 193 ? 7.801 14.001 -27.518 1.00 94.50 193 MET A O 1
ATOM 1555 N N . GLN A 1 194 ? 8.283 15.966 -26.568 1.00 93.75 194 GLN A N 1
ATOM 1556 C CA . GLN A 1 194 ? 8.280 16.694 -27.840 1.00 93.75 194 GLN A CA 1
ATOM 1557 C C . GLN A 1 194 ? 9.284 16.134 -28.865 1.00 93.75 194 GLN A C 1
ATOM 1559 O O . GLN A 1 194 ? 8.978 16.112 -30.055 1.00 93.75 194 GLN A O 1
ATOM 1564 N N . GLY A 1 195 ? 10.448 15.653 -28.419 1.00 93.88 195 GLY A N 1
ATOM 1565 C CA . GLY A 1 195 ? 11.494 15.089 -29.277 1.00 93.88 195 GLY A CA 1
ATOM 1566 C C . GLY A 1 195 ? 11.227 13.653 -29.733 1.00 93.88 195 GLY A C 1
ATOM 1567 O O . GLY A 1 195 ? 11.770 13.230 -30.749 1.00 93.88 195 GLY A O 1
ATOM 1568 N N . CYS A 1 196 ? 10.372 12.905 -29.029 1.00 95.31 196 CYS A N 1
ATOM 1569 C CA . CYS A 1 196 ? 10.014 11.526 -29.377 1.00 95.31 196 CYS A CA 1
ATOM 1570 C C . CYS A 1 196 ? 8.543 11.348 -29.778 1.00 95.31 196 CYS A C 1
ATOM 1572 O O . CYS A 1 196 ? 8.107 10.217 -29.983 1.00 95.31 196 CYS A O 1
ATOM 1574 N N . ARG A 1 197 ? 7.781 12.438 -29.944 1.00 95.25 197 ARG A N 1
ATOM 1575 C CA . ARG A 1 197 ? 6.326 12.415 -30.177 1.00 95.25 197 ARG A CA 1
ATOM 1576 C C . ARG A 1 197 ? 5.892 11.462 -31.291 1.00 95.25 197 ARG A C 1
ATOM 1578 O O . ARG A 1 197 ? 4.873 10.798 -31.142 1.00 95.25 197 ARG A O 1
ATOM 1585 N N . ALA A 1 198 ? 6.657 11.389 -32.380 1.00 95.50 198 ALA A N 1
ATOM 1586 C CA . ALA A 1 198 ? 6.364 10.529 -33.528 1.00 95.50 198 ALA A CA 1
ATOM 1587 C C . ALA A 1 198 ? 6.547 9.023 -33.249 1.00 95.50 198 ALA A C 1
ATOM 1589 O O . ALA A 1 198 ? 6.013 8.202 -33.987 1.00 95.50 198 ALA A O 1
ATOM 1590 N N . ALA A 1 199 ? 7.300 8.659 -32.208 1.00 95.94 199 ALA A N 1
ATOM 1591 C CA . ALA A 1 199 ? 7.539 7.274 -31.806 1.00 95.94 199 ALA A CA 1
ATOM 1592 C C . ALA A 1 199 ? 6.537 6.765 -30.754 1.00 95.94 199 ALA A C 1
ATOM 1594 O O . ALA A 1 199 ? 6.507 5.567 -30.482 1.00 95.94 199 ALA A O 1
ATOM 1595 N N . LEU A 1 200 ? 5.746 7.655 -30.146 1.00 96.25 200 LEU A N 1
ATOM 1596 C CA . LEU A 1 200 ? 4.787 7.299 -29.102 1.00 96.25 200 LEU A CA 1
ATOM 1597 C C . LEU A 1 200 ? 3.570 6.571 -29.684 1.00 96.25 200 LEU A C 1
ATOM 1599 O O . LEU A 1 200 ? 3.020 6.987 -30.703 1.00 96.25 200 LEU A O 1
ATOM 1603 N N . THR A 1 201 ? 3.097 5.537 -28.987 1.00 93.94 201 THR A N 1
ATOM 1604 C CA . THR A 1 201 ? 1.849 4.829 -29.313 1.00 93.94 201 THR A CA 1
ATOM 1605 C C . THR A 1 201 ? 0.804 5.019 -28.221 1.00 93.94 201 THR A C 1
ATOM 1607 O O . THR A 1 201 ? 1.130 5.006 -27.039 1.00 93.94 201 THR A O 1
ATOM 1610 N N . SER A 1 202 ? -0.464 5.175 -28.596 1.00 89.12 202 SER A N 1
ATOM 1611 C CA . SER A 1 202 ? -1.593 5.169 -27.656 1.00 89.12 202 SER A CA 1
ATOM 1612 C C . SER A 1 202 ? -2.264 3.799 -27.528 1.00 89.12 202 SER A C 1
ATOM 1614 O O . SER A 1 202 ? -3.158 3.637 -26.702 1.00 89.12 202 SER A O 1
ATOM 1616 N N . LYS A 1 203 ? -1.856 2.814 -28.339 1.00 88.25 203 LYS A N 1
ATOM 1617 C CA . LYS A 1 203 ? -2.467 1.481 -28.375 1.00 88.25 203 LYS A CA 1
ATOM 1618 C C . LYS A 1 203 ? -1.674 0.481 -27.543 1.00 88.25 203 LYS A C 1
ATOM 1620 O O . LYS A 1 203 ? -0.446 0.425 -27.640 1.00 88.25 203 LYS A O 1
ATOM 1625 N N . ILE A 1 204 ? -2.406 -0.313 -26.767 1.00 90.19 204 ILE A N 1
ATOM 1626 C CA . ILE A 1 204 ? -1.885 -1.444 -26.002 1.00 90.19 204 ILE A CA 1
ATOM 1627 C C . ILE A 1 204 ? -2.244 -2.727 -26.752 1.00 90.19 204 ILE A C 1
ATOM 1629 O O . ILE A 1 204 ? -3.420 -3.006 -26.963 1.00 90.19 204 ILE A O 1
ATOM 1633 N N . GLU A 1 205 ? -1.249 -3.501 -27.166 1.00 90.75 205 GLU A N 1
ATOM 1634 C CA . GLU A 1 205 ? -1.422 -4.679 -28.018 1.00 90.75 205 GLU A CA 1
ATOM 1635 C C . GLU A 1 205 ? -1.008 -5.959 -27.273 1.00 90.75 205 GLU A C 1
ATOM 1637 O O . GLU A 1 205 ? 0.050 -5.975 -26.641 1.00 90.75 205 GLU A O 1
ATOM 1642 N N . PRO A 1 206 ? -1.788 -7.055 -27.354 1.00 90.81 206 PRO A N 1
ATOM 1643 C CA . PRO A 1 206 ? -1.346 -8.355 -26.857 1.00 90.81 206 PRO A CA 1
ATOM 1644 C C . PRO A 1 206 ? -0.027 -8.800 -27.504 1.00 90.81 206 PRO A C 1
ATOM 1646 O O . PRO A 1 206 ? 0.192 -8.594 -28.699 1.00 90.81 206 PRO A O 1
ATOM 1649 N N . GLY A 1 207 ? 0.848 -9.450 -26.732 1.00 93.44 207 GLY A N 1
ATOM 1650 C CA . GLY A 1 207 ? 2.190 -9.816 -27.204 1.00 93.44 207 GLY A CA 1
ATOM 1651 C C . GLY A 1 207 ? 3.181 -8.647 -27.215 1.00 93.44 207 GLY A C 1
ATOM 1652 O O . GLY A 1 207 ? 4.235 -8.739 -27.848 1.00 93.44 207 GLY A O 1
ATOM 1653 N N . CYS A 1 208 ? 2.849 -7.560 -26.522 1.00 96.19 208 CYS A N 1
ATOM 1654 C CA . CYS A 1 208 ? 3.761 -6.493 -26.135 1.00 96.19 208 CYS A CA 1
ATOM 1655 C C . CYS A 1 208 ? 3.795 -6.396 -24.604 1.00 96.19 208 CYS A C 1
ATOM 1657 O O . CYS A 1 208 ? 2.891 -6.860 -23.914 1.00 96.19 208 CYS A O 1
ATOM 1659 N N . PHE A 1 209 ? 4.856 -5.820 -24.049 1.00 96.56 209 PHE A N 1
ATOM 1660 C CA . PHE A 1 209 ? 4.970 -5.585 -22.612 1.00 96.56 209 PHE A CA 1
ATOM 1661 C C . PHE A 1 209 ? 5.000 -4.089 -22.328 1.00 96.56 209 PHE A C 1
ATOM 1663 O O . PHE A 1 209 ? 5.773 -3.365 -22.950 1.00 96.56 209 PHE A O 1
ATOM 1670 N N . TYR A 1 210 ? 4.191 -3.633 -21.375 1.00 95.88 210 TYR A N 1
ATOM 1671 C CA . TYR A 1 210 ? 4.037 -2.219 -21.043 1.00 95.88 210 TYR A CA 1
ATOM 1672 C C . TYR A 1 210 ? 4.463 -1.986 -19.596 1.00 95.88 210 TYR A C 1
ATOM 1674 O O . TYR A 1 210 ? 3.805 -2.462 -18.673 1.00 95.88 210 TYR A O 1
ATOM 1682 N N . ALA A 1 211 ? 5.568 -1.269 -19.396 1.00 95.06 211 ALA A N 1
ATOM 1683 C CA . ALA A 1 211 ? 6.124 -0.959 -18.083 1.00 95.06 211 ALA A CA 1
ATOM 1684 C C . ALA A 1 211 ? 5.884 0.514 -17.725 1.00 95.06 211 ALA A C 1
ATOM 1686 O O . ALA A 1 211 ? 6.395 1.412 -18.390 1.00 95.06 211 ALA A O 1
ATOM 1687 N N . PHE A 1 212 ? 5.118 0.777 -16.672 1.00 94.50 212 PHE A N 1
ATOM 1688 C CA . PHE A 1 212 ? 4.993 2.105 -16.082 1.00 94.50 212 PHE A CA 1
ATOM 1689 C C . PHE A 1 212 ? 6.196 2.347 -15.170 1.00 94.50 212 PHE A C 1
ATOM 1691 O O . PHE A 1 212 ? 6.333 1.685 -14.142 1.00 94.50 212 PHE A O 1
ATOM 1698 N N . LEU A 1 213 ? 7.083 3.262 -15.554 1.00 93.56 213 LEU A N 1
ATOM 1699 C CA . LEU A 1 213 ? 8.286 3.584 -14.797 1.00 93.56 213 LEU A CA 1
ATOM 1700 C C . LEU A 1 213 ? 7.994 4.733 -13.837 1.00 93.56 213 LEU A C 1
ATOM 1702 O O . LEU A 1 213 ? 7.870 5.885 -14.253 1.00 93.56 213 LEU A O 1
ATOM 1706 N N . SER A 1 214 ? 7.932 4.414 -12.550 1.00 91.12 214 SER A N 1
ATOM 1707 C CA . SER A 1 214 ? 7.885 5.411 -11.492 1.00 91.12 214 SER A CA 1
ATOM 1708 C C . SER A 1 214 ? 9.296 5.682 -10.975 1.00 91.12 214 SER A C 1
ATOM 1710 O O . SER A 1 214 ? 10.020 4.768 -10.576 1.00 91.12 214 SER A O 1
ATOM 1712 N N . HIS A 1 215 ? 9.708 6.945 -10.998 1.00 87.19 215 HIS A N 1
ATOM 1713 C CA . HIS A 1 215 ? 11.069 7.345 -10.664 1.00 87.19 215 HIS A CA 1
ATOM 1714 C C . HIS A 1 215 ? 11.104 8.773 -10.115 1.00 87.19 215 HIS A C 1
ATOM 1716 O O . HIS A 1 215 ? 10.305 9.631 -10.492 1.00 87.19 215 HIS A O 1
ATOM 1722 N N . ARG A 1 216 ? 12.073 9.051 -9.239 1.00 81.31 216 ARG A N 1
ATOM 1723 C CA . ARG A 1 216 ? 12.302 10.394 -8.709 1.00 81.31 216 ARG A CA 1
ATOM 1724 C C . ARG A 1 216 ? 13.118 11.227 -9.694 1.00 81.31 216 ARG A C 1
ATOM 1726 O O . ARG A 1 216 ? 14.297 10.975 -9.896 1.00 81.31 216 ARG A O 1
ATOM 1733 N N . TRP A 1 217 ? 12.540 12.309 -10.205 1.00 79.00 217 TRP A N 1
ATOM 1734 C CA . TRP A 1 217 ? 13.293 13.275 -11.009 1.00 79.00 217 TRP A CA 1
ATOM 1735 C C . TRP A 1 217 ? 14.497 13.845 -10.251 1.00 79.00 217 TRP A C 1
ATOM 1737 O O . TRP A 1 217 ? 14.336 14.402 -9.161 1.00 79.00 217 TRP A O 1
ATOM 1747 N N . LEU A 1 218 ? 15.684 13.768 -10.862 1.00 71.69 218 LEU A N 1
ATOM 1748 C CA . LEU A 1 218 ? 16.915 14.328 -10.297 1.00 71.69 218 LEU A CA 1
ATOM 1749 C C . LEU A 1 218 ? 16.998 15.848 -10.498 1.00 71.69 218 LEU A C 1
ATOM 1751 O O . LEU A 1 218 ? 17.558 16.553 -9.660 1.00 71.69 218 LEU A O 1
ATOM 1755 N N . ALA A 1 219 ? 16.407 16.370 -11.578 1.00 72.56 219 ALA A N 1
ATOM 1756 C CA . ALA A 1 219 ? 16.291 17.802 -11.831 1.00 72.56 219 ALA A CA 1
ATOM 1757 C C . ALA A 1 219 ? 14.939 18.169 -12.467 1.00 72.56 219 ALA A C 1
ATOM 1759 O O . ALA A 1 219 ? 14.300 17.361 -13.135 1.00 72.56 219 ALA A O 1
ATOM 1760 N N . ARG A 1 220 ? 14.501 19.419 -12.252 1.00 71.62 220 ARG A N 1
ATOM 1761 C CA . ARG A 1 220 ? 13.171 19.916 -12.664 1.00 71.62 220 ARG A CA 1
ATOM 1762 C C . ARG A 1 220 ? 12.998 20.048 -14.181 1.00 71.62 220 ARG A C 1
ATOM 1764 O O . ARG A 1 220 ? 11.883 19.925 -14.664 1.00 71.62 220 ARG A O 1
ATOM 1771 N N . ALA A 1 221 ? 14.064 20.369 -14.913 1.00 75.31 221 ALA A N 1
ATOM 1772 C CA . ALA A 1 221 ? 13.990 20.609 -16.359 1.00 75.31 221 ALA A CA 1
ATOM 1773 C C . ALA A 1 221 ? 14.319 19.357 -17.185 1.00 75.31 221 ALA A C 1
ATOM 1775 O O . ALA A 1 221 ? 13.734 19.147 -18.245 1.00 75.31 221 ALA A O 1
ATOM 1776 N N . GLU A 1 222 ? 15.248 18.541 -16.690 1.00 81.19 222 GLU A N 1
ATOM 1777 C CA . GLU A 1 222 ? 15.702 17.314 -17.334 1.00 81.19 222 GLU A CA 1
ATOM 1778 C C . GLU A 1 222 ? 15.936 16.254 -16.247 1.00 81.19 222 GLU A C 1
ATOM 1780 O O . GLU A 1 222 ? 16.894 16.368 -15.485 1.00 81.19 222 GLU A O 1
ATOM 1785 N N . PRO A 1 223 ? 15.042 15.263 -16.102 1.00 80.06 223 PRO A N 1
ATOM 1786 C CA . PRO A 1 223 ? 15.049 14.353 -14.952 1.00 80.06 223 PRO A CA 1
ATOM 1787 C C . PRO A 1 223 ? 16.240 13.398 -14.889 1.00 80.06 223 PRO A C 1
ATOM 1789 O O . PRO A 1 223 ? 16.578 12.936 -13.801 1.00 80.06 223 PRO A O 1
ATOM 1792 N N . ASP A 1 224 ? 16.829 13.087 -16.044 1.00 83.62 224 ASP A N 1
ATOM 1793 C CA . ASP A 1 224 ? 17.942 12.149 -16.219 1.00 83.62 224 ASP A CA 1
ATOM 1794 C C . ASP A 1 224 ? 18.924 12.686 -17.280 1.00 83.62 224 ASP A C 1
ATOM 1796 O O . ASP A 1 224 ? 19.005 12.142 -18.384 1.00 83.62 224 ASP A O 1
ATOM 1800 N N . PRO A 1 225 ? 19.641 13.787 -16.984 1.00 79.81 225 PRO A N 1
ATOM 1801 C CA . PRO A 1 225 ? 20.447 14.502 -17.979 1.00 79.81 225 PRO A CA 1
ATOM 1802 C C . PRO A 1 225 ? 21.614 13.663 -18.515 1.00 79.81 225 PRO A C 1
ATOM 1804 O O . PRO A 1 225 ? 22.018 13.810 -19.665 1.00 79.81 225 PRO A O 1
ATOM 1807 N N . ASP A 1 226 ? 22.127 12.735 -17.703 1.00 82.88 226 ASP A N 1
ATOM 1808 C CA . ASP A 1 226 ? 23.235 11.850 -18.073 1.00 82.88 226 ASP A CA 1
ATOM 1809 C C . ASP A 1 226 ? 22.760 10.500 -18.653 1.00 82.88 226 ASP A C 1
ATOM 1811 O O . ASP A 1 226 ? 23.576 9.602 -18.907 1.00 82.88 226 ASP A O 1
ATOM 1815 N N . GLY A 1 227 ? 21.442 10.307 -18.808 1.00 87.88 227 GLY A N 1
ATOM 1816 C CA . GLY A 1 227 ? 20.840 9.051 -19.266 1.00 87.88 227 GLY A CA 1
ATOM 1817 C C . GLY A 1 227 ? 21.125 7.854 -18.349 1.00 87.88 227 GLY A C 1
ATOM 1818 O O . GLY A 1 227 ? 21.081 6.703 -18.789 1.00 87.88 227 GLY A O 1
ATOM 1819 N N . GLY A 1 228 ? 21.520 8.095 -17.097 1.00 89.44 228 GLY A N 1
ATOM 1820 C CA . GLY A 1 228 ? 21.917 7.056 -16.153 1.00 89.44 228 GLY A CA 1
ATOM 1821 C C . GLY A 1 228 ? 20.740 6.172 -15.770 1.00 89.44 228 GLY A C 1
ATOM 1822 O O . GLY A 1 228 ? 20.834 4.948 -15.859 1.00 89.44 228 GLY A O 1
ATOM 1823 N N . GLN A 1 229 ? 19.620 6.792 -15.418 1.00 88.94 229 GLN A N 1
ATOM 1824 C CA . GLN A 1 229 ? 18.410 6.104 -14.973 1.00 88.94 229 GLN A CA 1
ATOM 1825 C C . GLN A 1 229 ? 17.755 5.337 -16.125 1.00 88.94 229 GLN A C 1
ATOM 1827 O O . GLN A 1 229 ? 17.394 4.166 -15.984 1.00 88.94 229 GLN A O 1
ATOM 1832 N N . ALA A 1 230 ? 17.726 5.938 -17.317 1.00 93.62 230 ALA A N 1
ATOM 1833 C CA . ALA A 1 230 ? 17.320 5.272 -18.549 1.00 93.62 230 ALA A CA 1
ATOM 1834 C C . ALA A 1 230 ? 18.148 4.007 -18.815 1.00 93.62 230 ALA A C 1
ATOM 1836 O O . ALA A 1 230 ? 17.612 2.978 -19.236 1.00 93.62 230 ALA A O 1
ATOM 1837 N N . ARG A 1 231 ? 19.458 4.064 -18.550 1.00 94.50 231 ARG A N 1
ATOM 1838 C CA . ARG A 1 231 ? 20.373 2.937 -18.748 1.00 94.50 231 ARG A CA 1
ATOM 1839 C C . ARG A 1 231 ? 20.094 1.804 -17.767 1.00 94.50 231 ARG A C 1
ATOM 1841 O O . ARG A 1 231 ? 20.049 0.652 -18.195 1.00 94.50 231 ARG A O 1
ATOM 1848 N N . TYR A 1 232 ? 19.858 2.117 -16.493 1.00 93.06 232 TYR A N 1
ATOM 1849 C CA . TYR A 1 232 ? 19.448 1.131 -15.489 1.00 93.06 232 TYR A CA 1
ATOM 1850 C C . TYR A 1 232 ? 18.117 0.468 -15.831 1.00 93.06 232 TYR A C 1
ATOM 1852 O O . TYR A 1 232 ? 18.027 -0.759 -15.769 1.00 93.06 232 TYR A O 1
ATOM 1860 N N . ALA A 1 233 ? 17.111 1.246 -16.232 1.00 94.50 233 ALA A N 1
ATOM 1861 C CA . ALA A 1 233 ? 15.814 0.706 -16.627 1.00 94.50 233 ALA A CA 1
ATOM 1862 C C . ALA A 1 233 ? 15.931 -0.231 -17.841 1.00 94.50 233 ALA A C 1
ATOM 1864 O O . ALA A 1 233 ? 15.397 -1.340 -17.823 1.00 94.50 233 ALA A O 1
ATOM 1865 N N . ALA A 1 234 ? 16.674 0.177 -18.877 1.00 96.94 234 ALA A N 1
ATOM 1866 C CA . ALA A 1 234 ? 16.831 -0.615 -20.093 1.00 96.94 234 ALA A CA 1
ATOM 1867 C C . ALA A 1 234 ? 17.578 -1.935 -19.855 1.00 96.94 234 ALA A C 1
ATOM 1869 O O . ALA A 1 234 ? 17.109 -2.985 -20.294 1.00 96.94 234 ALA A O 1
ATOM 1870 N N . TRP A 1 235 ? 18.709 -1.905 -19.143 1.00 95.88 235 TRP A N 1
ATOM 1871 C CA . TRP A 1 235 ? 19.466 -3.123 -18.840 1.00 95.88 235 TRP A CA 1
ATOM 1872 C C . TRP A 1 235 ? 18.675 -4.101 -17.978 1.00 95.88 235 TRP A C 1
ATOM 1874 O O . TRP A 1 235 ? 18.687 -5.289 -18.281 1.00 95.88 235 TRP A O 1
ATOM 1884 N N . GLN A 1 236 ? 17.954 -3.620 -16.962 1.00 94.06 236 GLN A N 1
ATOM 1885 C CA . GLN A 1 236 ? 17.163 -4.494 -16.094 1.00 94.06 236 GLN A CA 1
ATOM 1886 C C . GLN A 1 236 ? 15.958 -5.094 -16.825 1.00 94.06 236 GLN A C 1
ATOM 1888 O O . GLN A 1 236 ? 15.725 -6.292 -16.683 1.00 94.06 236 GLN A O 1
ATOM 1893 N N . LEU A 1 237 ? 15.252 -4.341 -17.683 1.00 96.81 237 LEU A N 1
ATOM 1894 C CA . LEU A 1 237 ? 14.195 -4.910 -18.539 1.00 96.81 237 LEU A CA 1
ATOM 1895 C C . LEU A 1 237 ? 14.737 -6.018 -19.450 1.00 96.81 237 LEU A C 1
ATOM 1897 O O . LEU A 1 237 ? 14.137 -7.088 -19.537 1.00 96.81 237 LEU A O 1
ATOM 1901 N N . VAL A 1 238 ? 15.892 -5.799 -20.086 1.00 96.94 238 VAL A N 1
ATOM 1902 C CA . VAL A 1 238 ? 16.539 -6.817 -20.932 1.00 96.94 238 VAL A CA 1
ATOM 1903 C C . VAL A 1 238 ? 17.027 -8.005 -20.096 1.00 96.94 238 VAL A C 1
ATOM 1905 O O . VAL A 1 238 ? 16.843 -9.153 -20.494 1.00 96.94 238 VAL A O 1
ATOM 1908 N N . GLY A 1 239 ? 17.586 -7.762 -18.910 1.00 93.38 239 GLY A N 1
ATOM 1909 C CA . GLY A 1 239 ? 18.005 -8.801 -17.971 1.00 93.38 239 GLY A CA 1
ATOM 1910 C C . GLY A 1 239 ? 16.844 -9.695 -17.530 1.00 93.38 239 GLY A C 1
ATOM 1911 O O . GLY A 1 239 ? 16.969 -10.920 -17.553 1.00 93.38 239 GLY A O 1
ATOM 1912 N N . HIS A 1 240 ? 15.699 -9.098 -17.197 1.00 94.00 240 HIS A N 1
ATOM 1913 C CA . HIS A 1 240 ? 14.473 -9.816 -16.849 1.00 94.00 240 HIS A CA 1
ATOM 1914 C C . HIS A 1 240 ? 13.845 -10.545 -18.043 1.00 94.00 240 HIS A C 1
ATOM 1916 O O . HIS A 1 240 ? 13.320 -11.642 -17.871 1.00 94.00 240 HIS A O 1
ATOM 1922 N N . LEU A 1 241 ? 13.947 -10.004 -19.260 1.00 97.44 241 LEU A N 1
ATOM 1923 C CA . LEU A 1 241 ? 13.541 -10.708 -20.479 1.00 97.44 241 LEU A CA 1
ATOM 1924 C C . LEU A 1 241 ? 14.394 -11.965 -20.715 1.00 97.44 241 LEU A C 1
ATOM 1926 O O . LEU A 1 241 ? 13.857 -13.033 -21.007 1.00 97.44 241 LEU A O 1
ATOM 1930 N N . CYS A 1 242 ? 15.714 -11.866 -20.538 1.00 94.62 242 CYS A N 1
ATOM 1931 C CA . CYS A 1 242 ? 16.608 -13.023 -20.593 1.00 94.62 242 CYS A CA 1
ATOM 1932 C C . CYS A 1 242 ? 16.282 -14.050 -19.491 1.00 94.62 242 CYS A C 1
ATOM 1934 O O . CYS A 1 242 ? 16.378 -15.252 -19.729 1.00 94.62 242 CYS A O 1
ATOM 1936 N N . ASP A 1 243 ? 15.881 -13.599 -18.298 1.00 87.12 243 ASP A N 1
ATOM 1937 C CA . ASP A 1 243 ? 15.408 -14.473 -17.215 1.00 87.12 243 ASP A CA 1
ATOM 1938 C C . ASP A 1 243 ? 14.128 -15.221 -17.594 1.00 87.12 243 ASP A C 1
ATOM 1940 O O . ASP A 1 243 ? 14.071 -16.444 -17.478 1.00 87.12 243 ASP A O 1
ATOM 1944 N N . ALA A 1 244 ? 13.149 -14.513 -18.159 1.00 93.50 244 ALA A N 1
ATOM 1945 C CA . ALA A 1 244 ? 11.904 -15.091 -18.652 1.00 93.50 244 ALA A CA 1
ATOM 1946 C C . ALA A 1 244 ? 12.152 -16.165 -19.726 1.00 93.50 244 ALA A C 1
ATOM 1948 O O . ALA A 1 244 ? 11.562 -17.243 -19.677 1.00 93.50 244 ALA A O 1
ATOM 1949 N N . LEU A 1 245 ? 13.071 -15.909 -20.665 1.00 94.25 245 LEU A N 1
ATOM 1950 C CA . LEU A 1 245 ? 13.474 -16.877 -21.689 1.00 94.25 245 LEU A CA 1
ATOM 1951 C C . LEU A 1 245 ? 14.118 -18.128 -21.074 1.00 94.25 245 LEU A C 1
ATOM 1953 O O . LEU A 1 245 ? 13.774 -19.241 -21.469 1.00 94.25 245 LEU A O 1
ATOM 1957 N N . ARG A 1 246 ? 15.010 -17.972 -20.084 1.00 86.94 246 ARG A N 1
ATOM 1958 C CA . ARG A 1 246 ? 15.633 -19.104 -19.370 1.00 86.94 246 ARG A CA 1
ATOM 1959 C C . ARG A 1 246 ? 14.594 -19.950 -18.634 1.00 86.94 246 ARG A C 1
ATOM 1961 O O . ARG A 1 246 ? 14.622 -21.174 -18.753 1.00 86.94 246 ARG A O 1
ATOM 1968 N N . VAL A 1 247 ? 13.659 -19.311 -17.932 1.00 83.19 247 VAL A N 1
ATOM 1969 C CA . VAL A 1 247 ? 12.550 -19.997 -17.249 1.00 83.19 247 VAL A CA 1
ATOM 1970 C C . VAL A 1 247 ? 11.684 -20.747 -18.256 1.00 83.19 247 VAL A C 1
ATOM 1972 O O . VAL A 1 247 ? 11.411 -21.925 -18.045 1.00 83.19 247 VAL A O 1
ATOM 1975 N N . ALA A 1 248 ? 11.322 -20.121 -19.380 1.00 87.94 248 ALA A N 1
ATOM 1976 C CA . ALA A 1 248 ? 10.580 -20.778 -20.454 1.00 87.94 248 ALA A CA 1
ATOM 1977 C C . ALA A 1 248 ? 11.336 -21.991 -21.024 1.00 87.94 248 ALA A C 1
ATOM 1979 O O . ALA A 1 248 ? 10.725 -23.023 -21.273 1.00 87.94 248 ALA A O 1
ATOM 1980 N N . GLY A 1 249 ? 12.661 -21.910 -21.179 1.00 80.69 249 GLY A N 1
ATOM 1981 C CA . GLY A 1 249 ? 13.483 -23.029 -21.650 1.00 80.69 249 GLY A CA 1
ATOM 1982 C C . GLY A 1 249 ? 13.567 -24.207 -20.678 1.00 80.69 249 GLY A C 1
ATOM 1983 O O . GLY A 1 249 ? 13.644 -25.353 -21.109 1.00 80.69 249 GLY A O 1
ATOM 1984 N N . GLN A 1 250 ? 13.547 -23.938 -19.371 1.00 79.19 250 GLN A N 1
ATOM 1985 C CA . GLN A 1 250 ? 13.639 -24.972 -18.335 1.00 79.19 250 GLN A CA 1
ATOM 1986 C C . GLN A 1 250 ? 12.279 -25.568 -17.958 1.00 79.19 250 GLN A C 1
ATOM 1988 O O . GLN A 1 250 ? 12.175 -26.769 -17.718 1.00 79.19 250 GLN A O 1
ATOM 1993 N N . ARG A 1 251 ? 11.243 -24.728 -17.870 1.00 83.25 251 ARG A N 1
ATOM 1994 C CA . ARG A 1 251 ? 9.890 -25.118 -17.451 1.00 83.25 251 ARG A CA 1
ATOM 1995 C C . ARG A 1 251 ? 9.000 -25.515 -18.632 1.00 83.25 251 ARG A C 1
ATOM 1997 O O . ARG A 1 251 ? 8.071 -26.292 -18.444 1.00 83.25 251 ARG A O 1
ATOM 2004 N N . GLY A 1 252 ? 9.297 -25.019 -19.832 1.00 84.62 252 GLY A N 1
ATOM 2005 C CA . GLY A 1 252 ? 8.419 -25.042 -21.002 1.00 84.62 252 GLY A CA 1
ATOM 2006 C C . GLY A 1 252 ? 7.665 -23.716 -21.148 1.00 84.62 252 GLY A C 1
ATOM 2007 O O . GLY A 1 252 ? 7.220 -23.135 -20.156 1.00 84.62 252 GLY A O 1
ATOM 2008 N N . LEU A 1 253 ? 7.494 -23.231 -22.384 1.00 90.88 253 LEU A N 1
ATOM 2009 C CA . LEU A 1 253 ? 6.951 -21.892 -22.663 1.00 90.88 253 LEU A CA 1
ATOM 2010 C C . LEU A 1 253 ? 5.544 -21.684 -22.083 1.00 90.88 253 LEU A C 1
ATOM 2012 O O . LEU A 1 253 ? 5.242 -20.644 -21.495 1.00 90.88 253 LEU A O 1
ATOM 2016 N N . HIS A 1 254 ? 4.686 -22.692 -22.230 1.00 93.69 254 HIS A N 1
ATOM 2017 C CA . HIS A 1 254 ? 3.286 -22.650 -21.801 1.00 93.69 254 HIS A CA 1
ATOM 2018 C C . HIS A 1 254 ? 3.039 -23.314 -20.443 1.00 93.69 254 HIS A C 1
ATOM 2020 O O . HIS A 1 254 ? 1.903 -23.334 -19.978 1.00 93.69 254 HIS A O 1
ATOM 2026 N N . ALA A 1 255 ? 4.079 -23.851 -19.805 1.00 87.12 255 ALA A N 1
ATOM 2027 C CA . ALA A 1 255 ? 3.939 -24.491 -18.508 1.00 87.12 255 ALA A CA 1
ATOM 2028 C C . ALA A 1 255 ? 3.789 -23.429 -17.401 1.00 87.12 255 ALA A C 1
ATOM 2030 O O . ALA A 1 255 ? 4.598 -22.485 -17.341 1.00 87.12 255 ALA A O 1
ATOM 2031 N N . PRO A 1 256 ? 2.769 -23.557 -16.533 1.00 89.19 256 PRO A N 1
ATOM 2032 C CA . PRO A 1 256 ? 2.523 -22.588 -15.481 1.00 89.19 256 PRO A CA 1
ATOM 2033 C C . PRO A 1 256 ? 3.546 -22.692 -14.348 1.00 89.19 256 PRO A C 1
ATOM 2035 O O . PRO A 1 256 ? 4.157 -23.739 -14.110 1.00 89.19 256 PRO A O 1
ATOM 2038 N N . ARG A 1 257 ? 3.728 -21.587 -13.623 1.00 86.19 257 ARG A N 1
ATOM 2039 C CA . ARG A 1 257 ? 4.425 -21.590 -12.328 1.00 86.19 257 ARG A CA 1
ATOM 2040 C C . ARG A 1 257 ? 3.586 -22.352 -11.294 1.00 86.19 257 ARG A C 1
ATOM 2042 O O . ARG A 1 257 ? 2.363 -22.312 -11.355 1.00 86.19 257 ARG A O 1
ATOM 2049 N N . ARG A 1 258 ? 4.223 -23.007 -10.313 1.00 82.50 258 ARG A N 1
ATOM 2050 C CA . ARG A 1 258 ? 3.521 -23.663 -9.193 1.00 82.50 258 ARG A CA 1
ATOM 2051 C C . ARG A 1 258 ? 3.663 -22.869 -7.896 1.00 82.50 258 ARG A C 1
ATOM 2053 O O . ARG A 1 258 ? 4.770 -22.471 -7.536 1.00 82.50 258 ARG A O 1
ATOM 2060 N N . PHE A 1 259 ? 2.570 -22.675 -7.166 1.00 82.69 259 PHE A N 1
ATOM 2061 C CA . PHE A 1 259 ? 2.527 -21.886 -5.933 1.00 82.69 259 PHE A CA 1
ATOM 2062 C C . PHE A 1 259 ? 1.839 -22.650 -4.802 1.00 82.69 259 PHE A C 1
ATOM 2064 O O . PHE A 1 259 ? 0.783 -23.249 -4.992 1.00 82.69 259 PHE A O 1
ATOM 2071 N N . ASN A 1 260 ? 2.425 -22.627 -3.605 1.00 77.50 260 ASN A N 1
ATOM 2072 C CA . ASN A 1 260 ? 1.803 -23.200 -2.418 1.00 77.50 260 ASN A CA 1
ATOM 2073 C C . ASN A 1 260 ? 1.139 -22.090 -1.597 1.00 77.50 260 ASN A C 1
ATOM 2075 O O . ASN A 1 260 ? 1.816 -21.377 -0.857 1.00 77.50 260 ASN A O 1
ATOM 2079 N N . ALA A 1 261 ? -0.186 -21.974 -1.688 1.00 73.62 261 ALA A N 1
ATOM 2080 C CA . ALA A 1 261 ? -0.939 -20.920 -1.005 1.00 73.62 261 ALA A CA 1
ATOM 2081 C C . ALA A 1 261 ? -0.839 -20.985 0.526 1.00 73.62 261 ALA A C 1
ATOM 2083 O O . ALA A 1 261 ? -0.801 -19.953 1.188 1.00 73.62 261 ALA A O 1
ATOM 2084 N N . THR A 1 262 ? -0.746 -22.189 1.103 1.00 66.75 262 THR A N 1
ATOM 2085 C CA . THR A 1 262 ? -0.611 -22.354 2.561 1.00 66.75 262 THR A CA 1
ATOM 2086 C C . THR A 1 262 ? 0.742 -21.858 3.064 1.00 66.75 262 THR A C 1
ATOM 2088 O O . THR A 1 262 ? 0.832 -21.287 4.147 1.00 66.75 262 THR A O 1
ATOM 2091 N N . ALA A 1 263 ? 1.799 -22.109 2.295 1.00 64.12 263 ALA A N 1
ATOM 2092 C CA . ALA A 1 263 ? 3.160 -21.750 2.665 1.00 64.12 263 ALA A CA 1
ATOM 2093 C C . ALA A 1 263 ? 3.573 -20.356 2.156 1.00 64.12 263 ALA A C 1
ATOM 2095 O O . ALA A 1 263 ? 4.562 -19.804 2.632 1.00 64.12 263 ALA A O 1
ATOM 2096 N N . GLY A 1 264 ? 2.812 -19.784 1.219 1.00 69.06 264 GLY A N 1
ATOM 2097 C CA . GLY A 1 264 ? 3.016 -18.441 0.684 1.00 69.06 264 GLY A CA 1
ATOM 2098 C C . GLY A 1 264 ? 4.248 -18.308 -0.211 1.00 69.06 264 GLY A C 1
ATOM 2099 O O . GLY A 1 264 ? 4.828 -17.228 -0.278 1.00 69.06 264 GLY A O 1
ATOM 2100 N N . PHE A 1 265 ? 4.691 -19.387 -0.864 1.00 69.56 265 PHE A N 1
ATOM 2101 C CA . PHE A 1 265 ? 5.862 -19.347 -1.741 1.00 69.56 265 PHE A CA 1
ATOM 2102 C C . PHE A 1 265 ? 5.725 -20.225 -2.988 1.00 69.56 265 PHE A C 1
ATOM 2104 O O . PHE A 1 265 ? 4.944 -21.179 -3.044 1.00 69.56 265 PHE A O 1
ATOM 2111 N N . VAL A 1 266 ? 6.534 -19.887 -3.991 1.00 73.31 266 VAL A N 1
ATOM 2112 C CA . VAL A 1 266 ? 6.652 -20.590 -5.271 1.00 73.31 266 VAL A CA 1
ATOM 2113 C C . VAL A 1 266 ? 7.442 -21.888 -5.118 1.00 73.31 266 VAL A C 1
ATOM 2115 O O . VAL A 1 266 ? 8.450 -21.948 -4.413 1.00 73.31 266 VAL A O 1
ATOM 2118 N N . VAL A 1 267 ? 6.992 -22.931 -5.808 1.00 72.56 267 VAL A N 1
ATOM 2119 C CA . VAL A 1 267 ? 7.530 -24.287 -5.730 1.00 72.56 267 VAL A CA 1
ATOM 2120 C C . VAL A 1 267 ? 8.088 -24.695 -7.097 1.00 72.56 267 VAL A C 1
ATOM 2122 O O . VAL A 1 267 ? 7.353 -24.751 -8.077 1.00 72.56 267 VAL A O 1
ATOM 2125 N N . GLY A 1 268 ? 9.380 -25.028 -7.167 1.00 70.75 268 GLY A N 1
ATOM 2126 C CA . GLY A 1 268 ? 10.045 -25.450 -8.409 1.00 70.75 268 GLY A CA 1
ATOM 2127 C C . GLY A 1 268 ? 10.653 -24.293 -9.214 1.00 70.75 268 GLY A C 1
ATOM 2128 O O . GLY A 1 268 ? 11.026 -23.269 -8.646 1.00 70.75 268 GLY A O 1
ATOM 2129 N N . ILE A 1 269 ? 10.799 -24.485 -10.531 1.00 72.31 269 ILE A N 1
ATOM 2130 C CA . ILE A 1 269 ? 11.456 -23.525 -11.434 1.00 72.31 269 ILE A CA 1
ATOM 2131 C C . ILE A 1 269 ? 10.548 -22.315 -11.669 1.00 72.31 269 ILE A C 1
ATOM 2133 O O . ILE A 1 269 ? 9.442 -22.441 -12.201 1.00 72.31 269 ILE A O 1
ATOM 2137 N N . ALA A 1 270 ? 11.039 -21.134 -11.311 1.00 76.00 270 ALA A N 1
ATOM 2138 C CA . ALA A 1 270 ? 10.360 -19.872 -11.552 1.00 76.00 270 ALA A CA 1
ATOM 2139 C C . ALA A 1 270 ? 11.355 -18.719 -11.671 1.00 76.00 270 ALA A C 1
ATOM 2141 O O . ALA A 1 270 ? 12.454 -18.773 -11.113 1.00 76.00 270 ALA A O 1
ATOM 2142 N N . GLY A 1 271 ? 10.945 -17.686 -12.400 1.00 74.25 271 GLY A N 1
ATOM 2143 C CA . GLY A 1 271 ? 11.651 -16.412 -12.474 1.00 74.25 271 GLY A CA 1
ATOM 2144 C C . GLY A 1 271 ? 11.237 -15.465 -11.354 1.00 74.25 271 GLY A C 1
ATOM 2145 O O . GLY A 1 271 ? 10.441 -15.802 -10.475 1.00 74.25 271 GLY A O 1
ATOM 2146 N N . SER A 1 272 ? 11.757 -14.239 -11.401 1.00 81.38 272 SER A N 1
ATOM 2147 C CA . SER A 1 272 ? 11.158 -13.142 -10.631 1.00 81.38 272 SER A CA 1
ATOM 2148 C C . SER A 1 272 ? 9.741 -12.833 -11.118 1.00 81.38 272 SER A C 1
ATOM 2150 O O . SER A 1 272 ? 9.422 -13.120 -12.270 1.00 81.38 272 SER A O 1
ATOM 2152 N N . GLU A 1 273 ? 8.944 -12.124 -10.316 1.00 84.50 273 GLU A N 1
ATOM 2153 C CA . GLU A 1 273 ? 7.589 -11.707 -10.719 1.00 84.50 273 GLU A CA 1
ATOM 2154 C C . GLU A 1 273 ? 7.576 -10.981 -12.077 1.00 84.50 273 GLU A C 1
ATOM 2156 O O . GLU A 1 273 ? 6.827 -11.366 -12.970 1.00 84.50 273 GLU A O 1
ATOM 2161 N N . LEU A 1 274 ? 8.493 -10.032 -12.320 1.00 89.44 274 LEU A N 1
ATOM 2162 C CA . LEU A 1 274 ? 8.608 -9.400 -13.642 1.00 89.44 274 LEU A CA 1
ATOM 2163 C C . LEU A 1 274 ? 8.942 -10.369 -14.792 1.00 89.44 274 LEU A C 1
ATOM 2165 O O . LEU A 1 274 ? 8.469 -10.185 -15.911 1.00 89.44 274 LEU A O 1
ATOM 2169 N N . ALA A 1 275 ? 9.774 -11.383 -14.544 1.00 91.00 275 ALA A N 1
ATOM 2170 C CA . ALA A 1 275 ? 10.155 -12.353 -15.568 1.00 91.00 275 ALA A CA 1
ATOM 2171 C C . ALA A 1 275 ? 8.969 -13.266 -15.906 1.00 91.00 275 ALA A C 1
ATOM 2173 O O . ALA A 1 275 ? 8.708 -13.532 -17.077 1.00 91.00 275 ALA A O 1
ATOM 2174 N N . GLU A 1 276 ? 8.202 -13.677 -14.897 1.00 90.88 276 GLU A N 1
ATOM 2175 C CA . GLU A 1 276 ? 6.944 -14.403 -15.077 1.00 90.88 276 GLU A CA 1
ATOM 2176 C C . GLU A 1 276 ? 5.908 -13.548 -15.823 1.00 90.88 276 GLU A C 1
ATOM 2178 O O . GLU A 1 276 ? 5.279 -14.016 -16.774 1.00 90.88 276 GLU A O 1
ATOM 2183 N N . ALA A 1 277 ? 5.802 -12.258 -15.494 1.00 92.94 277 ALA A N 1
ATOM 2184 C CA . ALA A 1 277 ? 4.929 -11.331 -16.205 1.00 92.94 277 ALA A CA 1
ATOM 2185 C C . ALA A 1 277 ? 5.335 -11.171 -17.682 1.00 92.94 277 ALA A C 1
ATOM 2187 O O . ALA A 1 277 ? 4.465 -11.204 -18.554 1.00 92.94 277 ALA A O 1
ATOM 2188 N N . LEU A 1 278 ? 6.632 -11.043 -17.990 1.00 96.50 278 LEU A N 1
ATOM 2189 C CA . LEU A 1 278 ? 7.158 -11.017 -19.363 1.00 96.50 278 LEU A CA 1
ATOM 2190 C C . LEU A 1 278 ? 6.893 -12.338 -20.097 1.00 96.50 278 LEU A C 1
ATOM 2192 O O . LEU A 1 278 ? 6.518 -12.330 -21.271 1.00 96.50 278 LEU A O 1
ATOM 2196 N N . LEU A 1 279 ? 7.040 -13.473 -19.415 1.00 95.25 279 LEU A N 1
ATOM 2197 C CA . LEU A 1 279 ? 6.754 -14.790 -19.974 1.00 95.25 279 LEU A CA 1
ATOM 2198 C C . LEU A 1 279 ? 5.287 -14.891 -20.410 1.00 95.25 279 LEU A C 1
ATOM 2200 O O . LEU A 1 279 ? 5.012 -15.264 -21.552 1.00 95.25 279 LEU A O 1
ATOM 2204 N N . VAL A 1 280 ? 4.354 -14.500 -19.540 1.00 94.88 280 VAL A N 1
ATOM 2205 C CA . VAL A 1 280 ? 2.909 -14.554 -19.809 1.00 94.88 280 VAL A CA 1
ATOM 2206 C C . VAL A 1 280 ? 2.487 -13.550 -20.882 1.00 94.88 280 VAL A C 1
ATOM 2208 O O . VAL A 1 280 ? 1.739 -13.902 -21.793 1.00 94.88 280 VAL A O 1
ATOM 2211 N N . ASN A 1 281 ? 2.958 -12.306 -20.788 1.00 94.81 281 ASN A N 1
ATOM 2212 C CA . ASN A 1 281 ? 2.419 -11.190 -21.569 1.00 94.81 281 ASN A CA 1
ATOM 2213 C C . ASN A 1 281 ? 3.131 -10.946 -22.903 1.00 94.81 281 ASN A C 1
ATOM 2215 O O . ASN A 1 281 ? 2.520 -10.404 -23.823 1.00 94.81 281 ASN A O 1
ATOM 2219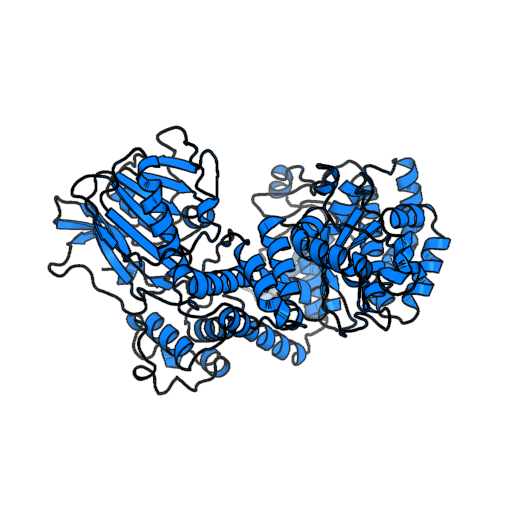 N N . LEU A 1 282 ? 4.399 -11.346 -23.015 1.00 96.88 282 LEU A N 1
ATOM 2220 C CA . LEU A 1 282 ? 5.222 -11.131 -24.204 1.00 96.88 282 LEU A CA 1
ATOM 2221 C C . LEU A 1 282 ? 5.665 -12.447 -24.846 1.00 96.88 282 LEU A C 1
ATOM 2223 O O . LEU A 1 282 ? 5.472 -12.621 -26.046 1.00 96.88 282 LEU A O 1
ATOM 2227 N N . LEU A 1 283 ? 6.241 -13.384 -24.086 1.00 97.62 283 LEU A N 1
ATOM 2228 C CA . LEU A 1 283 ? 6.844 -14.578 -24.691 1.00 97.62 283 LEU A CA 1
ATOM 2229 C C . LEU A 1 283 ? 5.796 -15.564 -25.214 1.00 97.62 283 LEU A C 1
ATOM 2231 O O . LEU A 1 283 ? 5.847 -15.924 -26.387 1.00 97.62 283 LEU A O 1
ATOM 2235 N N . ARG A 1 284 ? 4.829 -15.977 -24.386 1.00 95.56 284 ARG A N 1
ATOM 2236 C CA . ARG A 1 284 ? 3.794 -16.956 -24.775 1.00 95.56 284 ARG A CA 1
ATOM 2237 C C . ARG A 1 284 ? 2.962 -16.537 -25.995 1.00 95.56 284 ARG A C 1
ATOM 2239 O O . ARG A 1 284 ? 2.667 -17.415 -26.802 1.00 95.56 284 ARG A O 1
ATOM 2246 N N . PRO A 1 285 ? 2.567 -15.258 -26.166 1.00 95.06 285 PRO A N 1
ATOM 2247 C CA . PRO A 1 285 ? 1.789 -14.855 -27.337 1.00 95.06 285 PRO A CA 1
ATOM 2248 C C . PRO A 1 285 ? 2.606 -14.757 -28.633 1.00 95.06 285 PRO A C 1
ATOM 2250 O O . PRO A 1 285 ? 2.023 -14.784 -29.714 1.00 95.06 285 PRO A O 1
ATOM 2253 N N . VAL A 1 286 ? 3.930 -14.585 -28.541 1.00 95.62 286 VAL A N 1
ATOM 2254 C CA . VAL A 1 286 ? 4.775 -14.203 -29.689 1.00 95.62 286 VAL A CA 1
ATOM 2255 C C . VAL A 1 286 ? 5.726 -15.313 -30.125 1.00 95.62 286 VAL A C 1
ATOM 2257 O O . VAL A 1 286 ? 6.033 -15.424 -31.312 1.00 95.62 286 VAL A O 1
ATOM 2260 N N . LEU A 1 287 ? 6.222 -16.123 -29.192 1.00 95.38 287 LEU A N 1
ATOM 2261 C CA . LEU A 1 287 ? 7.203 -17.160 -29.483 1.00 95.38 287 LEU A CA 1
ATOM 2262 C C . LEU A 1 287 ? 6.544 -18.509 -29.756 1.00 95.38 287 LEU A C 1
ATOM 2264 O O . LEU A 1 287 ? 5.610 -18.925 -29.082 1.00 95.38 287 LEU A O 1
ATOM 2268 N N . ALA A 1 288 ? 7.117 -19.224 -30.721 1.00 93.69 288 ALA A N 1
ATOM 2269 C CA . ALA A 1 288 ? 6.950 -20.662 -30.864 1.00 93.69 288 ALA A CA 1
ATOM 2270 C C . ALA A 1 288 ? 8.143 -21.388 -30.219 1.00 93.69 288 ALA A C 1
ATOM 2272 O O . ALA A 1 288 ? 9.236 -20.823 -30.131 1.00 93.69 288 ALA A O 1
ATOM 2273 N N . GLU A 1 289 ? 7.971 -22.662 -29.859 1.00 87.38 289 GLU A N 1
ATOM 2274 C CA . GLU A 1 289 ? 9.023 -23.499 -29.246 1.00 87.38 289 GLU A CA 1
ATOM 2275 C C . GLU A 1 289 ? 10.331 -23.523 -30.066 1.00 87.38 289 GLU A C 1
ATOM 2277 O O . GLU A 1 289 ? 11.429 -23.428 -29.519 1.00 87.38 289 GLU A O 1
ATOM 2282 N N . ALA A 1 290 ? 10.239 -23.555 -31.402 1.00 90.50 290 ALA A N 1
ATOM 2283 C CA . ALA A 1 290 ? 11.418 -23.508 -32.273 1.00 90.50 290 ALA A CA 1
ATOM 2284 C C . ALA A 1 290 ? 12.187 -22.175 -32.167 1.00 90.50 290 ALA A C 1
ATOM 2286 O O . ALA A 1 290 ? 13.417 -22.160 -32.171 1.00 90.50 290 ALA A O 1
ATOM 2287 N N . THR A 1 291 ? 11.472 -21.054 -32.038 1.00 93.94 291 THR A N 1
ATOM 2288 C CA . THR A 1 291 ? 12.075 -19.723 -31.874 1.00 93.94 291 THR A CA 1
ATOM 2289 C C . THR A 1 291 ? 12.631 -19.534 -30.464 1.00 93.94 291 THR A C 1
ATOM 2291 O O . THR A 1 291 ? 13.659 -18.881 -30.301 1.00 93.94 291 THR A O 1
ATOM 2294 N N . LEU A 1 292 ? 12.008 -20.144 -29.448 1.00 93.62 292 LEU A N 1
ATOM 2295 C CA . LEU A 1 292 ? 12.534 -20.164 -28.083 1.00 93.62 292 LEU A CA 1
ATOM 2296 C C . LEU A 1 292 ? 13.920 -20.822 -28.034 1.00 93.62 292 LEU A C 1
ATOM 2298 O O . LEU A 1 292 ? 14.823 -20.275 -27.407 1.00 93.62 292 LEU A O 1
ATOM 2302 N N . ALA A 1 293 ? 14.130 -21.932 -28.747 1.00 92.25 293 ALA A N 1
ATOM 2303 C CA . ALA A 1 293 ? 15.443 -22.575 -28.823 1.00 92.25 293 ALA A CA 1
ATOM 2304 C C . ALA A 1 293 ? 16.530 -21.646 -29.401 1.00 92.25 293 ALA A C 1
ATOM 2306 O O . ALA A 1 293 ? 17.649 -21.622 -28.888 1.00 92.25 293 ALA A O 1
ATOM 2307 N N . LEU A 1 294 ? 16.202 -20.846 -30.423 1.00 96.19 294 LEU A N 1
ATOM 2308 C CA . LEU A 1 294 ? 17.118 -19.841 -30.980 1.00 96.19 294 LEU A CA 1
ATOM 2309 C C . LEU A 1 294 ? 17.384 -18.702 -29.986 1.00 96.19 294 LEU A C 1
ATOM 2311 O O . LEU A 1 294 ? 18.535 -18.326 -29.779 1.00 96.19 294 LEU A O 1
ATOM 2315 N N . ALA A 1 295 ? 16.345 -18.200 -29.314 1.00 95.50 295 ALA A N 1
ATOM 2316 C CA . ALA A 1 295 ? 16.493 -17.172 -28.285 1.00 95.50 295 ALA A CA 1
ATOM 2317 C C . ALA A 1 295 ? 17.399 -17.645 -27.133 1.00 95.50 295 ALA A C 1
ATOM 2319 O O . ALA A 1 295 ? 18.269 -16.904 -26.682 1.00 95.50 295 ALA A O 1
ATOM 2320 N N . LEU A 1 296 ? 17.244 -18.898 -26.691 1.00 90.44 296 LEU A N 1
ATOM 2321 C CA . LEU A 1 296 ? 18.090 -19.513 -25.664 1.00 90.44 296 LEU A CA 1
ATOM 2322 C C . LEU A 1 296 ? 19.562 -19.584 -26.095 1.00 90.44 296 LEU A C 1
ATOM 2324 O O . LEU A 1 296 ? 20.446 -19.325 -25.279 1.00 90.44 296 LEU A O 1
ATOM 2328 N N . GLN A 1 297 ? 19.836 -19.877 -27.371 1.00 94.62 297 GLN A N 1
ATOM 2329 C CA . GLN A 1 297 ? 21.197 -19.852 -27.919 1.00 94.62 297 GLN A CA 1
ATOM 2330 C C . GLN A 1 297 ? 21.788 -18.435 -27.923 1.00 94.62 297 GLN A C 1
ATOM 2332 O O . GLN A 1 297 ? 22.946 -18.263 -27.543 1.00 94.62 297 GLN A O 1
ATOM 2337 N N . GLU A 1 298 ? 21.002 -17.419 -28.298 1.00 96.88 298 GLU A N 1
ATOM 2338 C CA . GLU A 1 298 ? 21.441 -16.015 -28.296 1.00 96.88 298 GLU A CA 1
ATOM 2339 C C . GLU A 1 298 ? 21.805 -15.509 -26.888 1.00 96.88 298 GLU A C 1
ATOM 2341 O O . GLU A 1 298 ? 22.765 -14.742 -26.732 1.00 96.88 298 GLU A O 1
ATOM 2346 N N . ILE A 1 299 ? 21.058 -15.930 -25.857 1.00 93.69 299 ILE A N 1
ATOM 2347 C CA . ILE A 1 299 ? 21.245 -15.445 -24.479 1.00 93.69 299 ILE A CA 1
ATOM 2348 C C . ILE A 1 299 ? 22.193 -16.297 -23.631 1.00 93.69 299 ILE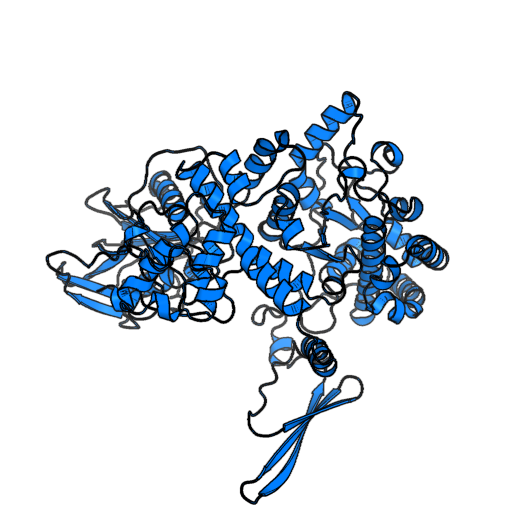 A C 1
ATOM 2350 O O . ILE A 1 299 ? 22.667 -15.801 -22.611 1.00 93.69 299 ILE A O 1
ATOM 2354 N N . ALA A 1 300 ? 22.503 -17.538 -24.018 1.00 87.06 300 ALA A N 1
ATOM 2355 C CA . ALA A 1 300 ? 23.388 -18.414 -23.242 1.00 87.06 300 ALA A CA 1
ATOM 2356 C C . ALA A 1 300 ? 24.753 -17.771 -22.892 1.00 87.06 300 ALA A C 1
ATOM 2358 O O . ALA A 1 300 ? 25.172 -17.866 -21.737 1.00 87.06 300 ALA A O 1
ATOM 2359 N N . PRO A 1 301 ? 25.433 -17.032 -23.797 1.00 89.06 301 PRO A N 1
ATOM 2360 C CA . PRO A 1 301 ? 26.682 -16.345 -23.456 1.00 89.06 301 PRO A CA 1
ATOM 2361 C C . PRO A 1 301 ? 26.520 -15.221 -22.419 1.00 89.06 301 PRO A C 1
ATOM 2363 O O . PRO A 1 301 ? 27.497 -14.827 -21.788 1.00 89.06 301 PRO A O 1
ATOM 2366 N N . LEU A 1 302 ? 25.303 -14.697 -22.246 1.00 86.44 302 LEU A N 1
ATOM 2367 C CA . LEU A 1 302 ? 25.012 -13.546 -21.390 1.00 86.44 302 LEU A CA 1
ATOM 2368 C C . LEU A 1 302 ? 24.749 -13.930 -19.931 1.00 86.44 302 LEU A C 1
ATOM 2370 O O . LEU A 1 302 ? 24.638 -13.041 -19.092 1.00 86.44 302 LEU A O 1
ATOM 2374 N N . GLU A 1 303 ? 24.652 -15.221 -19.605 1.00 76.31 303 GLU A N 1
ATOM 2375 C CA . GLU A 1 303 ? 24.224 -15.693 -18.282 1.00 76.31 303 GLU A CA 1
ATOM 2376 C C . GLU A 1 303 ? 25.047 -15.084 -17.139 1.00 76.31 303 GLU A C 1
ATOM 2378 O O . GLU A 1 303 ? 24.490 -14.553 -16.180 1.00 76.31 303 GLU A O 1
ATOM 2383 N N . ARG A 1 304 ? 26.379 -15.090 -17.262 1.00 74.06 304 ARG A N 1
ATOM 2384 C CA . ARG A 1 304 ? 27.260 -14.503 -16.238 1.00 74.06 304 ARG A CA 1
ATOM 2385 C C . ARG A 1 304 ? 27.227 -12.979 -16.239 1.00 74.06 304 ARG A C 1
ATOM 2387 O O . ARG A 1 304 ? 27.385 -12.365 -15.189 1.00 74.06 304 ARG A O 1
ATOM 2394 N N . GLU A 1 305 ? 27.068 -12.369 -17.410 1.00 79.19 305 GLU A N 1
ATOM 2395 C CA . GLU A 1 305 ? 27.064 -10.912 -17.559 1.00 79.19 305 GLU A CA 1
ATOM 2396 C C . GLU A 1 305 ? 25.789 -10.279 -16.999 1.00 79.19 305 GLU A C 1
ATOM 2398 O O . GLU A 1 305 ? 25.859 -9.196 -16.424 1.00 79.19 305 GLU A O 1
ATOM 2403 N N . LEU A 1 306 ? 24.661 -10.983 -17.121 1.00 80.94 306 LEU A N 1
ATOM 2404 C CA . LEU A 1 306 ? 23.334 -10.586 -16.653 1.00 80.94 306 LEU A CA 1
ATOM 2405 C C . LEU A 1 306 ? 22.926 -11.283 -15.346 1.00 80.94 306 LEU A C 1
ATOM 2407 O O . LEU A 1 306 ? 21.747 -11.273 -14.995 1.00 80.94 306 LEU A O 1
ATOM 2411 N N . ALA A 1 307 ? 23.874 -11.865 -14.605 1.00 71.62 307 ALA A N 1
ATOM 2412 C CA . ALA A 1 307 ? 23.595 -12.520 -13.323 1.00 71.62 307 ALA A CA 1
ATOM 2413 C C . ALA A 1 307 ? 22.995 -11.550 -12.285 1.00 71.62 307 ALA A C 1
ATOM 2415 O O . ALA A 1 307 ? 22.163 -11.941 -11.471 1.00 71.62 307 ALA A O 1
ATOM 2416 N N . ASP A 1 308 ? 23.380 -10.272 -12.347 1.00 71.94 308 ASP A N 1
ATOM 2417 C CA . ASP A 1 308 ? 22.813 -9.168 -11.563 1.00 71.94 308 ASP A CA 1
ATOM 2418 C C . ASP A 1 308 ? 21.732 -8.390 -12.334 1.00 71.94 308 ASP A C 1
ATOM 2420 O O . ASP A 1 308 ? 21.430 -7.245 -12.005 1.00 71.94 308 ASP A O 1
ATOM 2424 N N . ARG A 1 309 ? 21.187 -8.986 -13.403 1.00 84.00 309 ARG A N 1
ATOM 2425 C CA . ARG A 1 309 ? 20.219 -8.374 -14.326 1.00 84.00 309 ARG A CA 1
ATOM 2426 C C . ARG A 1 309 ? 20.750 -7.119 -15.029 1.00 84.00 309 ARG A C 1
ATOM 2428 O O . ARG A 1 309 ? 19.974 -6.268 -15.449 1.00 84.00 309 ARG A O 1
ATOM 2435 N N . GLY A 1 310 ? 22.068 -7.007 -15.191 1.00 85.50 310 GLY A N 1
ATOM 2436 C CA . GLY A 1 310 ? 22.706 -5.925 -15.938 1.00 85.50 310 GLY A CA 1
ATOM 2437 C C . GLY A 1 310 ? 22.952 -4.657 -15.120 1.00 85.50 310 GLY A C 1
ATOM 2438 O O . GLY A 1 310 ? 23.347 -3.646 -15.698 1.00 85.50 310 GLY A O 1
ATOM 2439 N N . VAL A 1 311 ? 22.776 -4.691 -13.794 1.00 85.81 311 VAL A N 1
ATOM 2440 C CA . VAL A 1 311 ? 23.025 -3.550 -12.891 1.00 85.81 311 VAL A CA 1
ATOM 2441 C C . VAL A 1 311 ? 24.467 -3.045 -13.020 1.00 85.81 311 VAL A C 1
ATOM 2443 O O . VAL A 1 311 ? 24.692 -1.851 -13.222 1.00 85.81 311 VAL A O 1
ATOM 2446 N N . ARG A 1 312 ? 25.465 -3.937 -12.999 1.00 85.44 312 ARG A N 1
ATOM 2447 C CA . ARG A 1 312 ? 26.880 -3.580 -13.193 1.00 85.44 312 ARG A CA 1
ATOM 2448 C C . ARG A 1 312 ? 27.166 -3.017 -14.581 1.00 85.44 312 ARG A C 1
ATOM 2450 O O . ARG A 1 312 ? 28.029 -2.161 -14.705 1.00 85.44 312 ARG A O 1
ATOM 2457 N N . LEU A 1 313 ? 26.469 -3.467 -15.621 1.00 89.88 313 LEU A N 1
ATOM 2458 C CA . LEU A 1 313 ? 26.660 -2.942 -16.979 1.00 89.88 313 LEU A CA 1
ATOM 2459 C C . LEU A 1 313 ? 25.993 -1.572 -17.145 1.00 89.88 313 LEU A C 1
ATOM 2461 O O . LEU A 1 313 ? 26.551 -0.682 -17.788 1.00 89.88 313 LEU A O 1
ATOM 2465 N N . ALA A 1 314 ? 24.840 -1.367 -16.508 1.00 89.81 314 ALA A N 1
ATOM 2466 C CA . ALA A 1 314 ? 24.167 -0.077 -16.452 1.00 89.81 314 ALA A CA 1
ATOM 2467 C C . ALA A 1 314 ? 24.959 0.978 -15.673 1.00 89.81 314 ALA A C 1
ATOM 2469 O O . ALA A 1 314 ? 24.889 2.172 -15.965 1.00 89.81 314 ALA A O 1
ATOM 2470 N N . ALA A 1 315 ? 25.763 0.547 -14.709 1.00 88.00 315 ALA A N 1
ATOM 2471 C CA . ALA A 1 315 ? 26.677 1.398 -13.971 1.00 88.00 315 ALA A CA 1
ATOM 2472 C C . ALA A 1 315 ? 27.702 2.097 -14.887 1.00 88.00 315 ALA A C 1
ATOM 2474 O O . ALA A 1 315 ? 28.121 3.220 -14.604 1.00 88.00 315 ALA A O 1
ATOM 2475 N N . GLU A 1 316 ? 28.105 1.459 -15.984 1.00 89.75 316 GLU A N 1
ATOM 2476 C CA . GLU A 1 316 ? 29.165 1.946 -16.862 1.00 89.75 316 GLU A CA 1
ATOM 2477 C C . GLU A 1 316 ? 28.669 3.040 -17.818 1.00 89.75 316 GLU A C 1
ATOM 2479 O O . GLU A 1 316 ? 27.580 2.946 -18.386 1.00 89.75 316 GLU A O 1
ATOM 2484 N N . ARG A 1 317 ? 29.501 4.062 -18.072 1.00 84.88 317 ARG A N 1
ATOM 2485 C CA . ARG A 1 317 ? 29.169 5.156 -19.011 1.00 84.88 317 ARG A CA 1
ATOM 2486 C C . ARG A 1 317 ? 28.849 4.648 -20.420 1.00 84.88 317 ARG A C 1
ATOM 2488 O O . ARG A 1 317 ? 27.975 5.186 -21.090 1.00 84.88 317 ARG A O 1
ATOM 2495 N N . GLU A 1 318 ? 29.525 3.588 -20.852 1.00 90.88 318 GLU A N 1
ATOM 2496 C CA . GLU A 1 318 ? 29.338 2.968 -22.168 1.00 90.88 318 GLU A CA 1
ATOM 2497 C C . GLU A 1 318 ? 28.187 1.950 -22.207 1.00 90.88 318 GLU A C 1
ATOM 2499 O O . GLU A 1 318 ? 27.968 1.311 -23.238 1.00 90.88 318 GLU A O 1
ATOM 2504 N N . GLY A 1 319 ? 27.428 1.774 -21.119 1.00 91.25 319 GLY A N 1
ATOM 2505 C CA . GLY A 1 319 ? 26.461 0.682 -21.010 1.00 91.25 319 GLY A CA 1
ATOM 2506 C C . GLY A 1 319 ? 25.401 0.682 -22.118 1.00 91.25 319 GLY A C 1
ATOM 2507 O O . GLY A 1 319 ? 25.031 -0.387 -22.587 1.00 91.25 319 GLY A O 1
ATOM 2508 N N . PHE A 1 320 ? 24.956 1.838 -22.624 1.00 95.00 320 PHE A N 1
ATOM 2509 C CA . PHE A 1 320 ? 24.044 1.867 -23.778 1.00 95.00 320 PHE A CA 1
ATOM 2510 C C . PHE A 1 320 ? 24.716 1.468 -25.095 1.00 95.00 320 PHE A C 1
ATOM 2512 O O . PHE A 1 320 ? 24.092 0.804 -25.921 1.00 95.00 320 PHE A O 1
ATOM 2519 N N . ALA A 1 321 ? 25.980 1.849 -25.306 1.00 94.69 321 ALA A N 1
ATOM 2520 C CA . ALA A 1 321 ? 26.727 1.434 -26.491 1.00 94.69 321 ALA A CA 1
ATOM 2521 C C . ALA A 1 321 ? 26.904 -0.089 -26.508 1.00 94.69 321 ALA A C 1
ATOM 2523 O O . ALA A 1 321 ? 26.664 -0.722 -27.536 1.00 94.69 321 ALA A O 1
ATOM 2524 N N . ARG A 1 322 ? 27.212 -0.678 -25.347 1.00 94.56 322 ARG A N 1
ATOM 2525 C CA . ARG A 1 322 ? 27.270 -2.133 -25.175 1.00 94.56 322 ARG A CA 1
ATOM 2526 C C . ARG A 1 322 ? 25.923 -2.804 -25.399 1.00 94.56 322 ARG A C 1
ATOM 2528 O O . ARG A 1 322 ? 25.872 -3.796 -26.113 1.00 94.56 322 ARG A O 1
ATOM 2535 N N . LEU A 1 323 ? 24.839 -2.251 -24.851 1.00 95.44 323 LEU A N 1
ATOM 2536 C CA . LEU A 1 323 ? 23.502 -2.815 -25.040 1.00 95.44 323 LEU A CA 1
ATOM 2537 C C . LEU A 1 323 ? 23.095 -2.819 -26.519 1.00 95.44 323 LEU A C 1
ATOM 2539 O O . LEU A 1 323 ? 22.575 -3.813 -27.014 1.00 95.44 323 LEU A O 1
ATOM 2543 N N . ARG A 1 324 ? 23.385 -1.737 -27.254 1.00 97.19 324 ARG A N 1
ATOM 2544 C CA . ARG A 1 324 ? 23.134 -1.669 -28.702 1.00 97.19 324 ARG A CA 1
ATOM 2545 C C . ARG A 1 324 ? 23.935 -2.709 -29.479 1.00 97.19 324 ARG A C 1
ATOM 2547 O O . ARG A 1 324 ? 23.358 -3.376 -30.330 1.00 97.19 324 ARG A O 1
ATOM 2554 N N . ALA A 1 325 ? 25.226 -2.859 -29.182 1.00 95.12 325 ALA A N 1
ATOM 2555 C CA . ALA A 1 325 ? 26.063 -3.879 -29.814 1.00 95.12 325 ALA A CA 1
ATOM 2556 C C . ALA A 1 325 ? 25.533 -5.294 -29.524 1.00 95.12 325 ALA A C 1
ATOM 2558 O O . ALA A 1 325 ? 25.367 -6.093 -30.438 1.00 95.12 325 ALA A O 1
ATOM 2559 N N . LEU A 1 326 ? 25.161 -5.565 -28.269 1.00 94.50 326 LEU A N 1
ATOM 2560 C CA . LEU A 1 326 ? 24.594 -6.844 -27.844 1.00 94.50 326 LEU A CA 1
ATOM 2561 C C . LEU A 1 326 ? 23.326 -7.205 -28.623 1.00 94.50 326 LEU A C 1
ATOM 2563 O O . LEU A 1 326 ? 23.191 -8.356 -29.040 1.00 94.50 326 LEU A O 1
ATOM 2567 N N . LEU A 1 327 ? 22.414 -6.243 -28.802 1.00 96.38 327 LEU A N 1
ATOM 2568 C CA . LEU A 1 327 ? 21.156 -6.443 -29.527 1.00 96.38 327 LEU A CA 1
ATOM 2569 C C . LEU A 1 327 ? 21.367 -6.566 -31.042 1.00 96.38 327 LEU A C 1
ATOM 2571 O O . LEU A 1 327 ? 20.642 -7.316 -31.686 1.00 96.38 327 LEU A O 1
ATOM 2575 N N . ALA A 1 328 ? 22.360 -5.882 -31.618 1.00 95.75 328 ALA A N 1
ATOM 2576 C CA . ALA A 1 328 ? 22.670 -5.997 -33.045 1.00 95.75 328 ALA A CA 1
ATOM 2577 C C . ALA A 1 328 ? 23.069 -7.430 -33.444 1.00 95.75 328 ALA A C 1
ATOM 2579 O O . ALA A 1 328 ? 22.680 -7.899 -34.512 1.00 95.75 328 ALA A O 1
ATOM 2580 N N . ASP A 1 329 ? 23.773 -8.138 -32.559 1.00 92.94 329 ASP A N 1
ATOM 2581 C CA . ASP A 1 329 ? 24.223 -9.517 -32.784 1.00 92.94 329 ASP A CA 1
ATOM 2582 C C . ASP A 1 329 ? 23.157 -10.580 -32.440 1.00 92.94 329 ASP A C 1
ATOM 2584 O O . ASP A 1 329 ? 23.411 -11.777 -32.577 1.00 92.94 329 ASP A O 1
ATOM 2588 N N . ARG A 1 330 ? 21.982 -10.170 -31.940 1.00 96.69 330 ARG A N 1
ATOM 2589 C CA . ARG A 1 330 ? 20.954 -11.059 -31.364 1.00 96.69 330 ARG A CA 1
ATOM 2590 C C . ARG A 1 330 ? 19.563 -10.702 -31.890 1.00 96.69 330 ARG A C 1
ATOM 2592 O O . ARG A 1 330 ? 18.800 -10.025 -31.196 1.00 96.69 330 ARG A O 1
ATOM 2599 N N . PRO A 1 331 ? 19.238 -11.086 -33.137 1.00 96.94 331 PRO A N 1
ATOM 2600 C CA . PRO A 1 331 ? 18.016 -10.651 -33.805 1.00 96.94 331 PRO A CA 1
ATOM 2601 C C . PRO A 1 331 ? 16.728 -11.104 -33.106 1.00 96.94 331 PRO A C 1
ATOM 2603 O O . PRO A 1 331 ? 15.755 -10.345 -33.109 1.00 96.94 331 PRO A O 1
ATOM 2606 N N . VAL A 1 332 ? 16.691 -12.294 -32.492 1.00 97.69 332 VAL A N 1
ATOM 2607 C CA . VAL A 1 332 ? 15.488 -12.756 -31.778 1.00 97.69 332 VAL A CA 1
ATOM 2608 C C . VAL A 1 332 ? 15.283 -11.934 -30.507 1.00 97.69 332 VAL A C 1
ATOM 2610 O O . VAL A 1 332 ? 14.188 -11.411 -30.287 1.00 97.69 332 VAL A O 1
ATOM 2613 N N . LEU A 1 333 ? 16.335 -11.744 -29.705 1.00 97.50 333 LEU A N 1
ATOM 2614 C CA . LEU A 1 333 ? 16.280 -10.890 -28.518 1.00 97.50 333 LEU A CA 1
ATOM 2615 C C . LEU A 1 333 ? 15.919 -9.443 -28.879 1.00 97.50 333 LEU A C 1
ATOM 2617 O O . LEU A 1 333 ? 15.070 -8.844 -28.222 1.00 97.50 333 LEU A O 1
ATOM 2621 N N . ALA A 1 334 ? 16.517 -8.888 -29.936 1.00 98.00 334 ALA A N 1
ATOM 2622 C CA . ALA A 1 334 ? 16.208 -7.546 -30.416 1.00 98.00 334 ALA A CA 1
ATOM 2623 C C . ALA A 1 334 ? 14.727 -7.406 -30.784 1.00 98.00 334 ALA A C 1
ATOM 2625 O O . ALA A 1 334 ? 14.084 -6.468 -30.320 1.00 98.00 334 ALA A O 1
ATOM 2626 N N . SER A 1 335 ? 14.163 -8.363 -31.529 1.00 98.00 335 SER A N 1
ATOM 2627 C CA . SER A 1 335 ? 12.740 -8.360 -31.897 1.00 98.00 335 SER A CA 1
ATOM 2628 C C . SER A 1 335 ? 11.808 -8.406 -30.679 1.00 98.00 335 SER A C 1
ATOM 2630 O O . SER A 1 335 ? 10.772 -7.741 -30.669 1.00 98.00 335 SER A O 1
ATOM 2632 N N . LEU A 1 336 ? 12.180 -9.137 -29.624 1.00 98.31 336 LEU A N 1
ATOM 2633 C CA . LEU A 1 336 ? 11.433 -9.140 -28.363 1.00 98.31 336 LEU A CA 1
ATOM 2634 C C . LEU A 1 336 ? 11.539 -7.795 -27.629 1.00 98.31 336 LEU A C 1
ATOM 2636 O O . LEU A 1 336 ? 10.541 -7.307 -27.107 1.00 98.31 336 LEU A O 1
ATOM 2640 N N . VAL A 1 337 ? 12.714 -7.157 -27.632 1.00 98.06 337 VAL A N 1
ATOM 2641 C CA . VAL A 1 337 ? 12.916 -5.818 -27.048 1.00 98.06 337 VAL A CA 1
ATOM 2642 C C . VAL A 1 337 ? 12.100 -4.744 -27.774 1.00 98.06 337 VAL A C 1
ATOM 2644 O O . VAL A 1 337 ? 11.620 -3.810 -27.132 1.00 98.06 337 VAL A O 1
ATOM 2647 N N . GLU A 1 338 ? 11.875 -4.870 -29.085 1.00 97.06 338 GLU A N 1
ATOM 2648 C CA . GLU A 1 338 ? 11.012 -3.942 -29.836 1.00 97.06 338 GLU A CA 1
ATOM 2649 C C . GLU A 1 338 ? 9.549 -3.958 -29.380 1.00 97.06 338 GLU A C 1
ATOM 2651 O O . GLU A 1 338 ? 8.830 -2.987 -29.608 1.00 97.06 338 GLU A O 1
ATOM 2656 N N . ARG A 1 339 ? 9.124 -5.036 -28.715 1.00 98.00 339 ARG A N 1
ATOM 2657 C CA . ARG A 1 339 ? 7.774 -5.220 -28.171 1.00 98.00 339 ARG A CA 1
ATOM 2658 C C . ARG A 1 339 ? 7.652 -4.772 -26.716 1.00 98.00 339 ARG A C 1
ATOM 2660 O O . ARG A 1 339 ? 6.591 -4.935 -26.117 1.00 98.00 339 ARG A O 1
ATOM 2667 N N . ILE A 1 340 ? 8.718 -4.225 -26.134 1.00 98.38 340 ILE A N 1
ATOM 2668 C CA . ILE A 1 340 ? 8.693 -3.635 -24.798 1.00 98.38 340 ILE A CA 1
ATOM 2669 C C . ILE A 1 340 ? 8.506 -2.127 -24.931 1.00 98.38 340 ILE A C 1
ATOM 2671 O O . ILE A 1 340 ? 9.257 -1.438 -25.623 1.00 98.38 340 ILE A O 1
ATOM 2675 N N . TYR A 1 341 ? 7.521 -1.612 -24.212 1.00 98.19 341 TYR A N 1
ATOM 2676 C CA . TYR A 1 341 ? 7.180 -0.207 -24.135 1.00 98.19 341 TYR A CA 1
ATOM 2677 C C . TYR A 1 341 ? 7.271 0.264 -22.691 1.00 98.19 341 TYR A C 1
ATOM 2679 O O . TYR A 1 341 ? 6.947 -0.464 -21.754 1.00 98.19 341 TYR A O 1
ATOM 2687 N N . VAL A 1 342 ? 7.694 1.507 -22.518 1.00 97.25 342 VAL A N 1
ATOM 2688 C CA . VAL A 1 342 ? 7.802 2.167 -21.225 1.00 97.25 342 VAL A CA 1
ATOM 2689 C C . VAL A 1 342 ? 6.925 3.410 -21.210 1.00 97.25 342 VAL A C 1
ATOM 2691 O O . VAL A 1 342 ? 6.853 4.147 -22.194 1.00 97.25 342 VAL A O 1
ATOM 2694 N N . TRP A 1 343 ? 6.261 3.651 -20.090 1.00 95.62 343 TRP A N 1
ATOM 2695 C CA . TRP A 1 343 ? 5.673 4.943 -19.778 1.00 95.62 343 TRP A CA 1
ATOM 2696 C C . TRP A 1 343 ? 6.571 5.624 -18.757 1.00 95.62 343 TRP A C 1
ATOM 2698 O O . TRP A 1 343 ? 6.831 5.070 -17.694 1.00 95.62 343 TRP A O 1
ATOM 2708 N N . TYR A 1 344 ? 7.064 6.805 -19.100 1.00 93.19 344 TYR A N 1
ATOM 2709 C CA . TYR A 1 344 ? 7.814 7.677 -18.205 1.00 93.19 344 TYR A CA 1
ATOM 2710 C C . TYR A 1 344 ? 7.320 9.096 -18.444 1.00 93.19 344 TYR A C 1
ATOM 2712 O O . TYR A 1 344 ? 7.276 9.534 -19.599 1.00 93.19 344 TYR A O 1
ATOM 2720 N N . ASP A 1 345 ? 6.915 9.788 -17.384 1.00 90.06 345 ASP A N 1
ATOM 2721 C CA . ASP A 1 345 ? 6.214 11.074 -17.446 1.00 90.06 345 ASP A CA 1
ATOM 2722 C C . ASP A 1 345 ? 6.905 12.096 -18.366 1.00 90.06 345 ASP A C 1
ATOM 2724 O O . ASP A 1 345 ? 6.265 12.670 -19.248 1.00 90.06 345 ASP A O 1
ATOM 2728 N N . PHE A 1 346 ? 8.227 12.236 -18.267 1.00 92.31 346 PHE A N 1
ATOM 2729 C CA . PHE A 1 346 ? 9.043 13.141 -19.075 1.00 92.31 346 PHE A CA 1
ATOM 2730 C C . PHE A 1 346 ? 8.993 12.846 -20.580 1.00 92.31 346 PHE A C 1
ATOM 2732 O O . PHE A 1 346 ? 9.041 13.753 -21.418 1.00 92.31 346 PHE A O 1
ATOM 2739 N N . SER A 1 347 ? 8.899 11.564 -20.929 1.00 94.62 347 SER A N 1
ATOM 2740 C CA . SER A 1 347 ? 8.881 11.088 -22.311 1.00 94.62 347 SER A CA 1
ATOM 2741 C C . SER A 1 347 ? 7.477 10.924 -22.880 1.00 94.62 347 SER A C 1
ATOM 2743 O O . SER A 1 347 ? 7.315 10.908 -24.097 1.00 94.62 347 SER A O 1
ATOM 2745 N N . CYS A 1 348 ? 6.464 10.793 -22.025 1.00 94.88 348 CYS A N 1
ATOM 2746 C CA . CYS A 1 348 ? 5.110 10.422 -22.433 1.00 94.88 348 CYS A CA 1
ATOM 2747 C C . CYS A 1 348 ? 4.101 11.566 -22.271 1.00 94.88 348 CYS A C 1
ATOM 2749 O O . CYS A 1 348 ? 3.112 11.602 -23.006 1.00 94.88 348 CYS A O 1
ATOM 2751 N N . LEU A 1 349 ? 4.377 12.538 -21.395 1.00 93.00 349 LEU A N 1
ATOM 2752 C CA . LEU A 1 349 ? 3.595 13.764 -21.232 1.00 93.00 349 LEU A CA 1
ATOM 2753 C C . LEU A 1 349 ? 4.366 14.993 -21.736 1.00 93.00 349 LEU A C 1
ATOM 2755 O O . LEU A 1 349 ? 5.591 15.045 -21.597 1.00 93.00 349 LEU A O 1
ATOM 2759 N N . PRO A 1 350 ? 3.682 15.997 -22.318 1.00 93.19 350 PRO A N 1
ATOM 2760 C CA . PRO A 1 350 ? 4.330 17.226 -22.762 1.00 93.19 350 PRO A CA 1
ATOM 2761 C C . PRO A 1 350 ? 5.096 17.939 -21.645 1.00 93.19 350 PRO A C 1
ATOM 2763 O O . PRO A 1 350 ? 4.574 18.143 -20.556 1.00 93.19 350 PRO A O 1
ATOM 2766 N N . GLN A 1 351 ? 6.324 18.367 -21.934 1.00 91.12 351 GLN A N 1
ATOM 2767 C CA . GLN A 1 351 ? 7.194 19.062 -20.976 1.00 91.12 351 GLN A CA 1
ATOM 2768 C C . GLN A 1 351 ? 7.337 20.544 -21.324 1.00 91.12 351 GLN A C 1
ATOM 2770 O O . GLN A 1 351 ? 7.162 20.912 -22.484 1.00 91.12 351 GLN A O 1
ATOM 2775 N N . ALA A 1 352 ? 7.682 21.402 -20.361 1.00 88.56 352 ALA A N 1
ATOM 2776 C CA . ALA A 1 352 ? 7.807 22.848 -20.584 1.00 88.56 352 ALA A CA 1
ATOM 2777 C C . ALA A 1 352 ? 8.991 23.229 -21.510 1.00 88.56 352 ALA A C 1
ATOM 2779 O O . ALA A 1 352 ? 10.082 22.673 -21.361 1.00 88.56 352 ALA A O 1
ATOM 2780 N N . PRO A 1 353 ? 8.846 24.189 -22.453 1.00 91.25 353 PRO A N 1
ATOM 2781 C CA . PRO A 1 353 ? 7.625 24.939 -22.767 1.00 91.25 353 PRO A CA 1
ATOM 2782 C C . PRO A 1 353 ? 6.575 24.078 -23.484 1.00 91.25 353 PRO A C 1
ATOM 2784 O O . PRO A 1 353 ? 6.925 23.270 -24.344 1.00 91.25 353 PRO A O 1
ATOM 2787 N N . ARG A 1 354 ? 5.306 24.278 -23.115 1.00 92.38 354 ARG A N 1
ATOM 2788 C CA . ARG A 1 354 ? 4.122 23.630 -23.694 1.00 92.38 354 ARG A CA 1
ATOM 2789 C C . ARG A 1 354 ? 3.347 24.662 -24.512 1.00 92.38 354 ARG A C 1
ATOM 2791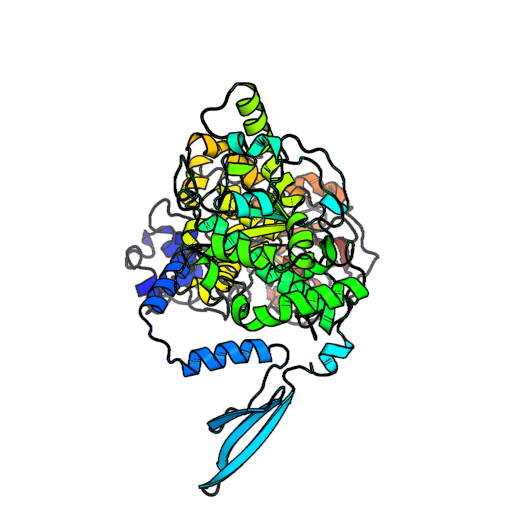 O O . ARG A 1 354 ? 3.233 25.812 -24.092 1.00 92.38 354 ARG A O 1
ATOM 2798 N N . ASP A 1 355 ? 2.861 24.265 -25.682 1.00 93.88 355 ASP A N 1
ATOM 2799 C CA . ASP A 1 355 ? 1.835 25.026 -26.398 1.00 93.88 355 ASP A CA 1
ATOM 2800 C C . ASP A 1 355 ? 0.435 24.727 -25.822 1.00 93.88 355 ASP A C 1
ATOM 2802 O O . ASP A 1 355 ? 0.297 23.971 -24.863 1.00 93.88 355 ASP A O 1
ATOM 2806 N N . VAL A 1 356 ? -0.614 25.339 -26.382 1.00 94.25 356 VAL A N 1
ATOM 2807 C CA . VAL A 1 356 ? -1.993 25.182 -25.878 1.00 94.25 356 VAL A CA 1
ATOM 2808 C C . VAL A 1 356 ? -2.455 23.720 -25.915 1.00 94.25 356 VAL A C 1
ATOM 2810 O O . VAL A 1 356 ? -3.029 23.237 -24.943 1.00 94.25 356 VAL A O 1
ATOM 2813 N N . ALA A 1 357 ? -2.165 22.999 -27.000 1.00 91.69 357 ALA A N 1
ATOM 2814 C CA . ALA A 1 357 ? -2.553 21.597 -27.138 1.00 91.69 357 ALA A CA 1
ATOM 2815 C C . ALA A 1 357 ? -1.752 20.693 -26.187 1.00 91.69 357 ALA A C 1
ATOM 2817 O O . ALA A 1 357 ? -2.279 19.723 -25.641 1.00 91.69 357 ALA A O 1
ATOM 2818 N N . ASP A 1 358 ? -0.480 21.016 -25.969 1.00 93.19 358 ASP A N 1
ATOM 2819 C CA . ASP A 1 358 ? 0.380 20.337 -25.009 1.00 93.19 358 ASP A CA 1
ATOM 2820 C C . ASP A 1 358 ? -0.061 20.578 -23.562 1.00 93.19 358 ASP A C 1
ATOM 2822 O O . ASP A 1 358 ? 0.058 19.664 -22.746 1.00 93.19 358 ASP A O 1
ATOM 2826 N N . GLU A 1 359 ? -0.607 21.752 -23.236 1.00 92.75 359 GLU A N 1
ATOM 2827 C CA . GLU A 1 359 ? -1.177 21.994 -21.910 1.00 92.75 359 GLU A CA 1
ATOM 2828 C C . GLU A 1 359 ? -2.460 21.203 -21.663 1.00 92.75 359 GLU A C 1
ATOM 2830 O O . GLU A 1 359 ? -2.602 20.572 -20.613 1.00 92.75 359 GLU A O 1
ATOM 2835 N N . GLU A 1 360 ? -3.364 21.157 -22.642 1.00 90.75 360 GLU A N 1
ATOM 2836 C CA . GLU A 1 360 ? -4.572 20.329 -22.563 1.00 90.75 360 GLU A CA 1
ATOM 2837 C C . GLU A 1 360 ? -4.218 18.844 -22.398 1.00 90.75 360 GLU A C 1
ATOM 2839 O O . GLU A 1 360 ? -4.765 18.149 -21.537 1.00 90.75 360 GLU A O 1
ATOM 2844 N N . LEU A 1 361 ? -3.249 18.364 -23.182 1.00 90.88 361 LEU A N 1
ATOM 2845 C CA . LEU A 1 361 ? -2.776 16.986 -23.136 1.00 90.88 361 LEU A CA 1
ATOM 2846 C C . LEU A 1 361 ? -2.079 16.647 -21.812 1.00 90.88 361 LEU A C 1
ATOM 2848 O O . LEU A 1 361 ? -2.304 15.563 -21.272 1.00 90.88 361 LEU A O 1
ATOM 2852 N N . PHE A 1 362 ? -1.243 17.542 -21.283 1.00 90.12 362 PHE A N 1
ATOM 2853 C CA . PHE A 1 362 ? -0.603 17.345 -19.983 1.00 90.12 362 PHE A CA 1
ATOM 2854 C C . PHE A 1 362 ? -1.637 17.295 -18.855 1.00 90.12 362 PHE A C 1
ATOM 2856 O O . PHE A 1 362 ? -1.597 16.384 -18.027 1.00 90.12 362 PHE A O 1
ATOM 2863 N N . GLY A 1 363 ? -2.599 18.225 -18.854 1.00 86.69 363 GLY A N 1
ATOM 2864 C CA . GLY A 1 363 ? -3.685 18.259 -17.877 1.00 86.69 363 GLY A CA 1
ATOM 2865 C C . GLY A 1 363 ? -4.527 16.981 -17.896 1.00 86.69 363 GLY A C 1
ATOM 2866 O O . GLY A 1 363 ? -4.750 16.378 -16.846 1.00 86.69 363 GLY A O 1
ATOM 2867 N N . ALA A 1 364 ? -4.929 16.516 -19.084 1.00 86.69 364 ALA A N 1
ATOM 2868 C CA . ALA A 1 364 ? -5.634 15.243 -19.245 1.00 86.69 364 ALA A CA 1
ATOM 2869 C C . ALA A 1 364 ? -4.776 14.052 -18.780 1.00 86.69 364 ALA A C 1
ATOM 2871 O O . ALA A 1 364 ? -5.261 13.168 -18.077 1.00 86.69 364 ALA A O 1
ATOM 2872 N N . GLY A 1 365 ? -3.483 14.060 -19.114 1.00 87.69 365 GLY A N 1
ATOM 2873 C CA . GLY A 1 365 ? -2.527 13.037 -18.705 1.00 87.69 365 GLY A CA 1
ATOM 2874 C C . GLY A 1 365 ? -2.436 12.871 -17.189 1.00 87.69 365 GLY A C 1
ATOM 2875 O O . GLY A 1 365 ? -2.630 11.773 -16.670 1.00 87.69 365 GLY A O 1
ATOM 2876 N N . LEU A 1 366 ? -2.223 13.968 -16.458 1.00 83.38 366 LEU A N 1
ATOM 2877 C CA . LEU A 1 366 ? -2.181 13.941 -14.992 1.00 83.38 366 LEU A CA 1
ATOM 2878 C C . LEU A 1 366 ? -3.496 13.449 -14.378 1.00 83.38 366 LEU A C 1
ATOM 2880 O O . LEU A 1 366 ? -3.493 12.759 -13.356 1.00 83.38 366 LEU A O 1
ATOM 2884 N N . GLN A 1 367 ? -4.633 13.755 -15.009 1.00 83.94 367 GLN A N 1
ATOM 2885 C CA . GLN A 1 367 ? -5.929 13.295 -14.520 1.00 83.94 367 GLN A CA 1
ATOM 2886 C C . GLN A 1 367 ? -6.131 11.775 -14.640 1.00 83.94 367 GLN A C 1
ATOM 2888 O O . GLN A 1 367 ? -6.956 11.201 -13.918 1.00 83.94 367 GLN A O 1
ATOM 2893 N N . HIS A 1 368 ? -5.374 11.115 -15.512 1.00 87.50 368 HIS A N 1
ATOM 2894 C CA . HIS A 1 368 ? -5.508 9.693 -15.808 1.00 87.50 368 HIS A CA 1
ATOM 2895 C C . HIS A 1 368 ? -4.274 8.863 -15.428 1.00 87.50 368 HIS A C 1
ATOM 2897 O O . HIS A 1 368 ? -4.221 7.683 -15.765 1.00 87.50 368 HIS A O 1
ATOM 2903 N N . LEU A 1 369 ? -3.335 9.420 -14.654 1.00 85.75 369 LEU A N 1
ATOM 2904 C CA . LEU A 1 369 ? -2.089 8.751 -14.256 1.00 85.75 369 LEU A CA 1
ATOM 2905 C C . LEU A 1 369 ? -2.308 7.345 -13.669 1.00 85.75 369 LEU A C 1
ATOM 2907 O O . LEU A 1 369 ? -1.677 6.384 -14.100 1.00 85.75 369 LEU A O 1
ATOM 2911 N N . VAL A 1 370 ? -3.274 7.208 -12.753 1.00 84.69 370 VAL A N 1
ATOM 2912 C CA . VAL A 1 370 ? -3.644 5.912 -12.152 1.00 84.69 370 VAL A CA 1
ATOM 2913 C C . VAL A 1 370 ? -4.120 4.917 -13.213 1.00 84.69 370 VAL A C 1
ATOM 2915 O O . VAL A 1 370 ? -3.782 3.744 -13.142 1.00 84.69 370 VAL A O 1
ATOM 2918 N N . ALA A 1 371 ? -4.860 5.366 -14.231 1.00 87.31 371 ALA A N 1
ATOM 2919 C CA . ALA A 1 371 ? -5.299 4.490 -15.313 1.00 87.31 371 ALA A CA 1
ATOM 2920 C C . ALA A 1 371 ? -4.118 4.030 -16.184 1.00 87.31 371 ALA A C 1
ATOM 2922 O O . ALA A 1 371 ? -4.072 2.865 -16.566 1.00 87.31 371 ALA A O 1
ATOM 2923 N N . PHE A 1 372 ? -3.139 4.900 -16.455 1.00 88.25 372 PHE A N 1
ATOM 2924 C CA . PHE A 1 372 ? -1.924 4.512 -17.186 1.00 88.25 372 PHE A CA 1
ATOM 2925 C C . PHE A 1 372 ? -1.134 3.454 -16.417 1.00 88.25 372 PHE A C 1
ATOM 2927 O O . PHE A 1 372 ? -0.719 2.452 -16.995 1.00 88.25 372 PHE A O 1
ATOM 2934 N N . GLN A 1 373 ? -0.993 3.659 -15.106 1.00 89.00 373 GLN A N 1
ATOM 2935 C CA . GLN A 1 373 ? -0.362 2.707 -14.205 1.00 89.00 373 GLN A CA 1
ATOM 2936 C C . GLN A 1 373 ? -1.115 1.371 -14.188 1.00 89.00 373 GLN A C 1
ATOM 2938 O O . GLN A 1 373 ? -0.483 0.330 -14.315 1.00 89.00 373 GLN A O 1
ATOM 2943 N N . MET A 1 374 ? -2.454 1.403 -14.128 1.00 86.81 374 MET A N 1
ATOM 2944 C CA . MET A 1 374 ? -3.318 0.216 -14.141 1.00 86.81 374 MET A CA 1
ATOM 2945 C C . MET A 1 374 ? -3.216 -0.625 -15.414 1.00 86.81 374 MET A C 1
ATOM 2947 O O . MET A 1 374 ? -3.384 -1.843 -15.368 1.00 86.81 374 MET A O 1
ATOM 2951 N N . LEU A 1 375 ? -2.979 0.018 -16.555 1.00 89.31 375 LEU A N 1
ATOM 2952 C CA . LEU A 1 375 ? -2.925 -0.651 -17.852 1.00 89.31 375 LEU A CA 1
ATOM 2953 C C . LEU A 1 375 ? -1.551 -1.270 -18.159 1.00 89.31 375 LEU A C 1
ATOM 2955 O O . LEU A 1 375 ? -1.470 -2.114 -19.053 1.00 89.31 375 LEU A O 1
ATOM 2959 N N . GLY A 1 376 ? -0.503 -0.900 -17.417 1.00 89.62 376 GLY A N 1
ATOM 2960 C CA . GLY A 1 376 ? 0.835 -1.492 -17.499 1.00 89.62 376 GLY A CA 1
ATOM 2961 C C . GLY A 1 376 ? 1.269 -2.204 -16.213 1.00 89.62 376 GLY A C 1
ATOM 2962 O O . GLY A 1 376 ? 0.522 -2.323 -15.246 1.00 89.62 376 GLY A O 1
ATOM 2963 N N . ARG A 1 377 ? 2.512 -2.689 -16.196 1.00 90.88 377 ARG A N 1
ATOM 2964 C CA . ARG A 1 377 ? 3.192 -3.200 -14.998 1.00 90.88 377 ARG A CA 1
ATOM 2965 C C . ARG A 1 377 ? 3.970 -2.066 -14.341 1.00 90.88 377 ARG A C 1
ATOM 2967 O O . ARG A 1 377 ? 4.769 -1.425 -15.020 1.00 90.88 377 ARG A O 1
ATOM 2974 N N . THR A 1 378 ? 3.780 -1.819 -13.045 1.00 92.31 378 THR A N 1
ATOM 2975 C CA . THR A 1 378 ? 4.542 -0.763 -12.359 1.00 92.31 378 THR A CA 1
ATOM 2976 C C . THR A 1 378 ? 5.946 -1.246 -12.033 1.00 92.31 378 THR A C 1
ATOM 2978 O O . THR A 1 378 ? 6.121 -2.260 -11.361 1.00 92.31 378 THR A O 1
ATOM 2981 N N . VAL A 1 379 ? 6.940 -0.471 -12.451 1.00 91.75 379 VAL A N 1
ATOM 2982 C CA . VAL A 1 379 ? 8.339 -0.632 -12.071 1.00 91.75 379 VAL A CA 1
ATOM 2983 C C . VAL A 1 379 ? 8.787 0.638 -11.359 1.00 91.75 379 VAL A C 1
ATOM 2985 O O . VAL A 1 379 ? 8.736 1.726 -11.932 1.00 91.75 379 VAL A O 1
ATOM 2988 N N . VAL A 1 380 ? 9.242 0.508 -10.117 1.00 90.06 380 VAL A N 1
ATOM 2989 C CA . VAL A 1 380 ? 9.842 1.611 -9.364 1.00 90.06 380 VAL A CA 1
ATOM 2990 C C . VAL A 1 380 ? 11.350 1.563 -9.534 1.00 90.06 380 VAL A C 1
ATOM 2992 O O . VAL A 1 380 ? 12.010 0.610 -9.117 1.00 90.06 380 VAL A O 1
ATOM 2995 N N . LEU A 1 381 ? 11.893 2.608 -10.151 1.00 87.69 381 LEU A N 1
ATOM 2996 C CA . LEU A 1 381 ? 13.328 2.804 -10.279 1.00 87.69 381 LEU A CA 1
ATOM 2997 C C . LEU A 1 381 ? 13.834 3.513 -9.024 1.00 87.69 381 LEU A C 1
ATOM 2999 O O . LEU A 1 381 ? 13.530 4.682 -8.776 1.00 87.69 381 LEU A O 1
ATOM 3003 N N . LEU A 1 382 ? 14.559 2.765 -8.203 1.00 82.56 382 LEU A N 1
ATOM 3004 C CA . LEU A 1 382 ? 14.830 3.115 -6.823 1.00 82.56 382 LEU A CA 1
ATOM 3005 C C . LEU A 1 382 ? 16.306 3.454 -6.612 1.00 82.56 382 LEU A C 1
ATOM 3007 O O . LEU A 1 382 ? 17.183 2.593 -6.712 1.00 82.56 382 LEU A O 1
ATOM 3011 N N . ASP A 1 383 ? 16.566 4.710 -6.258 1.00 75.62 383 ASP A N 1
ATOM 3012 C CA . ASP A 1 383 ? 17.871 5.155 -5.763 1.00 75.62 383 ASP A CA 1
ATOM 3013 C C . ASP A 1 383 ? 17.965 5.004 -4.242 1.00 75.62 383 ASP A C 1
ATOM 3015 O O . ASP A 1 383 ? 18.833 4.301 -3.719 1.00 75.62 383 ASP A O 1
ATOM 3019 N N . GLU A 1 384 ? 17.043 5.658 -3.534 1.00 76.94 384 GLU A N 1
ATOM 3020 C CA . GLU A 1 384 ? 16.903 5.633 -2.080 1.00 76.94 384 GLU A CA 1
ATOM 3021 C C . GLU A 1 384 ? 15.422 5.560 -1.711 1.00 76.94 384 GLU A C 1
ATOM 3023 O O . GLU A 1 384 ? 14.599 6.334 -2.198 1.00 76.94 384 GLU A O 1
ATOM 3028 N N . THR A 1 385 ? 15.081 4.621 -0.834 1.00 79.69 385 THR A N 1
ATOM 3029 C CA . THR A 1 385 ? 13.697 4.338 -0.446 1.00 79.69 385 THR A CA 1
ATOM 3030 C C . THR A 1 385 ? 13.042 5.490 0.299 1.00 79.69 385 THR A C 1
ATOM 3032 O O . THR A 1 385 ? 11.907 5.846 -0.005 1.00 79.69 385 THR A O 1
ATOM 3035 N N . GLU A 1 386 ? 13.735 6.065 1.278 1.00 79.50 386 GLU A N 1
ATOM 3036 C CA . GLU A 1 386 ? 13.222 7.142 2.127 1.00 79.50 386 GLU A CA 1
ATOM 3037 C C . GLU A 1 386 ? 12.924 8.387 1.303 1.00 79.50 386 GLU A C 1
ATOM 3039 O O . GLU A 1 386 ? 11.875 9.008 1.443 1.00 79.50 386 GLU A O 1
ATOM 3044 N N . ASP A 1 387 ? 13.851 8.717 0.413 1.00 80.06 387 ASP A N 1
ATOM 3045 C CA . ASP A 1 387 ? 13.757 9.864 -0.469 1.00 80.06 387 ASP A CA 1
ATOM 3046 C C . ASP A 1 387 ? 12.641 9.676 -1.504 1.00 80.06 387 ASP A C 1
ATOM 3048 O O . ASP A 1 387 ? 11.801 10.560 -1.664 1.00 80.06 387 ASP A O 1
ATOM 3052 N N . TYR A 1 388 ? 12.528 8.494 -2.113 1.00 86.19 388 TYR A N 1
ATOM 3053 C CA . TYR A 1 388 ? 11.421 8.177 -3.013 1.00 86.19 388 TYR A CA 1
ATOM 3054 C C . TYR A 1 388 ? 10.047 8.270 -2.305 1.00 86.19 388 TYR A C 1
ATOM 3056 O O . TYR A 1 388 ? 9.149 8.963 -2.786 1.00 86.19 388 TYR A O 1
ATOM 3064 N N . LEU A 1 389 ? 9.884 7.666 -1.119 1.00 87.19 389 LEU A N 1
ATOM 3065 C CA . LEU A 1 389 ? 8.629 7.677 -0.336 1.00 87.19 389 LEU A CA 1
ATOM 3066 C C . LEU A 1 389 ? 8.351 8.999 0.417 1.00 87.19 389 LEU A C 1
ATOM 3068 O O . LEU A 1 389 ? 7.333 9.133 1.108 1.00 87.19 389 LEU A O 1
ATOM 3072 N N . SER A 1 390 ? 9.247 9.979 0.290 1.00 85.31 390 SER A N 1
ATOM 3073 C CA . SER A 1 390 ? 9.040 11.361 0.740 1.00 85.31 390 SER A CA 1
ATOM 3074 C C . SER A 1 390 ? 8.494 12.271 -0.365 1.00 85.31 390 SER A C 1
ATOM 3076 O O . SER A 1 390 ? 8.206 13.440 -0.126 1.00 85.31 390 SER A O 1
ATOM 3078 N N . ARG A 1 391 ? 8.336 11.777 -1.599 1.00 86.06 391 ARG A N 1
ATOM 3079 C CA . ARG A 1 391 ? 7.810 12.564 -2.725 1.00 86.06 391 ARG A CA 1
ATOM 3080 C C . ARG A 1 391 ? 6.342 12.226 -2.934 1.00 86.06 391 ARG A C 1
ATOM 3082 O O . ARG A 1 391 ? 5.988 11.050 -3.001 1.00 86.06 391 ARG A O 1
ATOM 3089 N N . GLY A 1 392 ? 5.486 13.243 -3.036 1.00 86.62 392 GLY A N 1
ATOM 3090 C CA . GLY A 1 392 ? 4.032 13.048 -3.091 1.00 86.62 392 GLY A CA 1
ATOM 3091 C C . GLY A 1 392 ? 3.579 12.167 -4.259 1.00 86.62 392 GLY A C 1
ATOM 3092 O O . GLY A 1 392 ? 2.888 11.178 -4.031 1.00 86.62 392 GLY A O 1
ATOM 3093 N N . TRP A 1 393 ? 4.034 12.470 -5.481 1.00 87.69 393 TRP A N 1
ATOM 3094 C CA . TRP A 1 393 ? 3.730 11.675 -6.680 1.00 87.69 393 TRP A CA 1
ATOM 3095 C C . TRP A 1 393 ? 4.254 10.233 -6.580 1.00 87.69 393 TRP A C 1
ATOM 3097 O O . TRP A 1 393 ? 3.479 9.295 -6.721 1.00 87.69 393 TRP A O 1
ATOM 3107 N N . CYS A 1 394 ? 5.527 10.047 -6.219 1.00 90.19 394 CYS A N 1
ATOM 3108 C CA . CYS A 1 394 ? 6.135 8.720 -6.070 1.00 90.19 394 CYS A CA 1
ATOM 3109 C C . CYS A 1 394 ? 5.448 7.870 -4.984 1.00 90.19 394 CYS A C 1
ATOM 3111 O O . CYS A 1 394 ? 5.210 6.679 -5.162 1.00 90.19 394 CYS A O 1
ATOM 3113 N N . THR A 1 395 ? 5.082 8.483 -3.855 1.00 89.81 395 THR A N 1
ATOM 3114 C CA . THR A 1 395 ? 4.358 7.788 -2.779 1.00 89.81 395 THR A CA 1
ATOM 3115 C C . THR A 1 395 ? 2.968 7.365 -3.232 1.00 89.81 395 THR A C 1
ATOM 3117 O O . THR A 1 395 ? 2.559 6.238 -2.961 1.00 89.81 395 THR A O 1
ATOM 3120 N N . LEU A 1 396 ? 2.247 8.247 -3.930 1.00 88.81 396 LEU A N 1
ATOM 3121 C CA . LEU A 1 396 ? 0.947 7.930 -4.516 1.00 88.81 396 LEU A CA 1
ATOM 3122 C C . LEU A 1 396 ? 1.062 6.738 -5.478 1.00 88.81 396 LEU A C 1
ATOM 3124 O O . LEU A 1 396 ? 0.321 5.772 -5.325 1.00 88.81 396 LEU A O 1
ATOM 3128 N N . GLU A 1 397 ? 2.008 6.779 -6.416 1.00 88.88 397 GLU A N 1
ATOM 3129 C CA . GLU A 1 397 ? 2.244 5.713 -7.399 1.00 88.88 397 GLU A CA 1
ATOM 3130 C C . GLU A 1 397 ? 2.582 4.375 -6.727 1.00 88.88 397 GLU A C 1
ATOM 3132 O O . GLU A 1 397 ? 2.009 3.345 -7.086 1.00 88.88 397 GLU A O 1
ATOM 3137 N N . ALA A 1 398 ? 3.452 4.371 -5.712 1.00 88.12 398 ALA A N 1
ATOM 3138 C CA . ALA A 1 398 ? 3.798 3.155 -4.978 1.00 88.12 398 ALA A CA 1
ATOM 3139 C C . ALA A 1 398 ? 2.610 2.576 -4.198 1.00 88.12 398 ALA A C 1
ATOM 3141 O O . ALA A 1 398 ? 2.386 1.366 -4.229 1.00 88.12 398 ALA A O 1
ATOM 3142 N N . ILE A 1 399 ? 1.819 3.420 -3.523 1.00 88.12 399 ILE A N 1
ATOM 3143 C CA . ILE A 1 399 ? 0.634 2.961 -2.785 1.00 88.12 399 ILE A CA 1
ATOM 3144 C C . ILE A 1 399 ? -0.424 2.421 -3.748 1.00 88.12 399 ILE A C 1
ATOM 3146 O O . ILE A 1 399 ? -1.029 1.389 -3.460 1.00 88.12 399 ILE A O 1
ATOM 3150 N N . VAL A 1 400 ? -0.657 3.077 -4.887 1.00 85.25 400 VAL A N 1
ATOM 3151 C CA . VAL A 1 400 ? -1.601 2.598 -5.909 1.00 85.25 400 VAL A CA 1
ATOM 3152 C C . VAL A 1 400 ? -1.158 1.236 -6.451 1.00 85.25 400 VAL A C 1
ATOM 3154 O O . VAL A 1 400 ? -1.973 0.311 -6.482 1.00 85.25 400 VAL A O 1
ATOM 3157 N N . ALA A 1 401 ? 0.128 1.073 -6.781 1.00 83.06 401 ALA A N 1
ATOM 3158 C CA . ALA A 1 401 ? 0.672 -0.201 -7.251 1.00 83.06 401 ALA A CA 1
ATOM 3159 C C . ALA A 1 401 ? 0.512 -1.331 -6.220 1.00 83.06 401 ALA A C 1
ATOM 3161 O O . ALA A 1 401 ? 0.082 -2.430 -6.573 1.00 83.06 401 ALA A O 1
ATOM 3162 N N . ASP A 1 402 ? 0.817 -1.070 -4.945 1.00 80.50 402 ASP A N 1
ATOM 3163 C CA . ASP A 1 402 ? 0.721 -2.080 -3.883 1.00 80.50 402 ASP A CA 1
ATOM 3164 C C . ASP A 1 402 ? -0.729 -2.434 -3.531 1.00 80.50 402 ASP A C 1
ATOM 3166 O O . ASP A 1 402 ? -1.075 -3.608 -3.418 1.00 80.50 402 ASP A O 1
ATOM 3170 N N . SER A 1 403 ? -1.588 -1.425 -3.366 1.00 70.44 403 SER A N 1
ATOM 3171 C CA . SER A 1 403 ? -2.927 -1.604 -2.790 1.00 70.44 403 SER A CA 1
ATOM 3172 C C . SER A 1 403 ? -4.009 -1.981 -3.800 1.00 70.44 403 SER A C 1
ATOM 3174 O O . SER A 1 403 ? -4.989 -2.618 -3.417 1.00 70.44 403 SER A O 1
ATOM 3176 N N . GLN A 1 404 ? -3.872 -1.577 -5.067 1.00 63.75 404 GLN A N 1
ATOM 3177 C CA . GLN A 1 404 ? -4.900 -1.800 -6.092 1.00 63.75 404 GLN A CA 1
ATOM 3178 C C . GLN A 1 404 ? -4.492 -2.830 -7.141 1.00 63.75 404 GLN A C 1
ATOM 3180 O O . GLN A 1 404 ? -5.370 -3.381 -7.803 1.00 63.75 404 GLN A O 1
ATOM 3185 N N . MET A 1 405 ? -3.190 -3.081 -7.301 1.00 60.78 405 MET A N 1
ATOM 3186 C CA . MET A 1 405 ? -2.680 -3.913 -8.390 1.00 60.78 405 MET A CA 1
ATOM 3187 C C . MET A 1 405 ? -1.894 -5.132 -7.915 1.00 60.78 405 MET A C 1
ATOM 3189 O O . MET A 1 405 ? -1.889 -6.120 -8.628 1.00 60.78 405 MET A O 1
ATOM 3193 N N . GLY A 1 406 ? -1.238 -5.095 -6.747 1.00 59.16 406 GLY A N 1
ATOM 3194 C CA . GLY A 1 406 ? -0.436 -6.222 -6.241 1.00 59.16 406 GLY A CA 1
ATOM 3195 C C . GLY A 1 406 ? 0.787 -6.564 -7.107 1.00 59.16 406 GLY A C 1
ATOM 3196 O O . GLY A 1 406 ? 1.337 -7.657 -7.008 1.00 59.16 406 GLY A O 1
ATOM 3197 N N . HIS A 1 407 ? 1.200 -5.641 -7.978 1.00 69.00 407 HIS A N 1
ATOM 3198 C CA . HIS A 1 407 ? 2.100 -5.891 -9.102 1.00 69.00 407 HIS A CA 1
ATOM 3199 C C . HIS A 1 407 ? 3.108 -4.748 -9.237 1.00 69.00 407 HIS A C 1
ATOM 3201 O O . HIS A 1 407 ? 3.021 -3.912 -10.142 1.00 69.00 407 HIS A O 1
ATOM 3207 N N . LEU A 1 408 ? 4.039 -4.697 -8.286 1.00 83.56 408 LEU A N 1
ATOM 3208 C CA . LEU A 1 408 ? 5.118 -3.722 -8.239 1.00 83.56 408 LEU A CA 1
ATOM 3209 C C . LEU A 1 408 ? 6.466 -4.439 -8.324 1.00 83.56 408 LEU A C 1
ATOM 3211 O O . LEU A 1 408 ? 6.755 -5.302 -7.501 1.00 83.56 408 LEU A O 1
ATOM 3215 N N . ASP A 1 409 ? 7.298 -4.037 -9.279 1.00 86.56 409 ASP A N 1
ATOM 3216 C CA . ASP A 1 409 ? 8.677 -4.505 -9.397 1.00 86.56 409 ASP A CA 1
ATOM 3217 C C . ASP A 1 409 ? 9.659 -3.380 -9.057 1.00 86.56 409 ASP A C 1
ATOM 3219 O O . ASP A 1 409 ? 9.407 -2.206 -9.334 1.00 86.56 409 ASP A O 1
ATOM 3223 N N . LEU A 1 410 ? 10.788 -3.736 -8.447 1.00 86.06 410 LEU A N 1
ATOM 32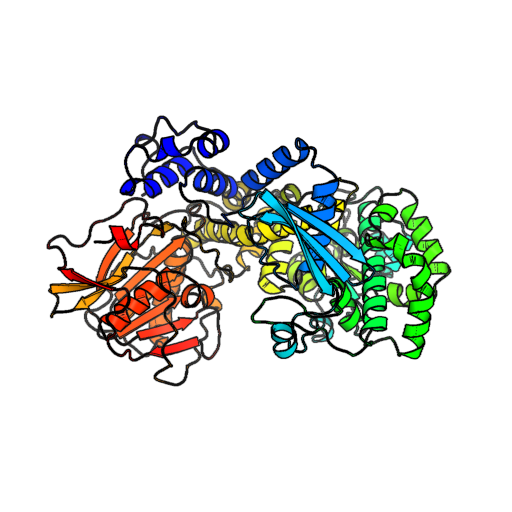24 C CA . LEU A 1 410 ? 11.805 -2.782 -8.011 1.00 86.06 410 LEU A CA 1
ATOM 3225 C C . LEU A 1 410 ? 13.065 -2.932 -8.851 1.00 86.06 410 LEU A C 1
ATOM 3227 O O . LEU A 1 410 ? 13.621 -4.025 -8.961 1.00 86.06 410 LEU A O 1
ATOM 3231 N N . PHE A 1 411 ? 13.519 -1.817 -9.409 1.00 87.62 411 PHE A N 1
ATOM 3232 C CA . PHE A 1 411 ? 14.778 -1.703 -10.130 1.00 87.62 411 PHE A CA 1
ATOM 3233 C C . PHE A 1 411 ? 15.765 -0.849 -9.351 1.00 87.62 411 PHE A C 1
ATOM 3235 O O . PHE A 1 411 ? 15.397 0.135 -8.714 1.00 87.62 411 PHE A O 1
ATOM 3242 N N . VAL A 1 412 ? 17.045 -1.178 -9.474 1.00 80.44 412 VAL A N 1
ATOM 3243 C CA . VAL A 1 412 ? 18.131 -0.328 -8.984 1.00 80.44 412 VAL A CA 1
ATOM 3244 C C . VAL A 1 412 ? 18.286 0.868 -9.920 1.00 80.44 412 VAL A C 1
ATOM 3246 O O . VAL A 1 412 ? 18.457 0.665 -11.119 1.00 80.44 412 VAL A O 1
ATOM 3249 N N . GLY A 1 413 ? 18.248 2.092 -9.389 1.00 77.25 413 GLY A N 1
ATOM 3250 C CA . GLY A 1 413 ? 18.475 3.324 -10.159 1.00 77.25 413 GLY A CA 1
ATOM 3251 C C . GLY A 1 413 ? 19.930 3.813 -10.188 1.00 77.25 413 GLY A C 1
ATOM 3252 O O . GLY A 1 413 ? 20.323 4.599 -11.047 1.00 77.25 413 GLY A O 1
ATOM 3253 N N . SER A 1 414 ? 20.790 3.344 -9.277 1.00 74.56 414 SER A N 1
ATOM 3254 C CA . SER A 1 414 ? 22.155 3.879 -9.146 1.00 74.56 414 SER A CA 1
ATOM 3255 C C . SER A 1 414 ? 23.174 2.889 -8.577 1.00 74.56 414 SER A C 1
ATOM 3257 O O . SER A 1 414 ? 22.836 1.862 -7.997 1.00 74.56 414 SER A O 1
ATOM 3259 N N . GLN A 1 415 ? 24.468 3.228 -8.698 1.00 64.12 415 GLN A N 1
ATOM 3260 C CA . GLN A 1 415 ? 25.615 2.393 -8.284 1.00 64.12 415 GLN A CA 1
ATOM 3261 C C . GLN A 1 415 ? 25.749 2.174 -6.760 1.00 64.12 415 GLN A C 1
ATOM 3263 O O . GLN A 1 415 ? 26.784 1.705 -6.280 1.00 64.12 415 GLN A O 1
ATOM 3268 N N . ARG A 1 416 ? 24.760 2.557 -5.948 1.00 59.34 416 ARG A N 1
ATOM 3269 C CA . ARG A 1 416 ? 24.925 2.573 -4.493 1.00 59.34 416 ARG A CA 1
ATOM 3270 C C . ARG A 1 416 ? 25.064 1.143 -3.935 1.00 59.34 416 ARG A C 1
ATOM 3272 O O . ARG A 1 416 ? 24.292 0.261 -4.317 1.00 59.34 416 ARG A O 1
ATOM 3279 N N . PRO A 1 417 ? 25.979 0.899 -2.969 1.00 47.97 417 PRO A N 1
ATOM 3280 C CA . PRO A 1 417 ? 26.262 -0.444 -2.446 1.00 47.97 417 PRO A CA 1
ATOM 3281 C C . PRO A 1 417 ? 25.059 -1.177 -1.835 1.00 47.97 417 PRO A C 1
ATOM 3283 O O . PRO A 1 417 ? 25.086 -2.400 -1.710 1.00 47.97 417 PRO A O 1
ATOM 3286 N N . THR A 1 418 ? 24.032 -0.444 -1.398 1.00 48.41 418 THR A N 1
ATOM 3287 C CA . THR A 1 418 ? 22.823 -0.999 -0.775 1.00 48.41 418 THR A CA 1
ATOM 3288 C C . THR A 1 418 ? 21.781 -1.454 -1.793 1.00 48.41 418 THR A C 1
ATOM 3290 O O . THR A 1 418 ? 21.121 -2.461 -1.541 1.00 48.41 418 THR A O 1
ATOM 3293 N N . ALA A 1 419 ? 21.682 -0.767 -2.938 1.00 46.06 419 ALA A N 1
ATOM 3294 C CA . ALA A 1 419 ? 20.731 -1.080 -4.003 1.00 46.06 419 ALA A CA 1
ATOM 3295 C C . ALA A 1 419 ? 21.168 -2.310 -4.812 1.00 46.06 419 ALA A C 1
ATOM 3297 O O . ALA A 1 419 ? 20.374 -3.207 -5.040 1.00 46.06 419 ALA A O 1
ATOM 3298 N N . ALA A 1 420 ? 22.463 -2.456 -5.106 1.00 47.25 420 ALA A N 1
ATOM 3299 C CA . ALA A 1 420 ? 22.978 -3.604 -5.864 1.00 47.25 420 ALA A CA 1
ATOM 3300 C C . ALA A 1 420 ? 22.898 -4.974 -5.140 1.00 47.25 420 ALA A C 1
ATOM 3302 O O . ALA A 1 420 ? 23.309 -5.985 -5.702 1.00 47.25 420 ALA A O 1
ATOM 3303 N N . LYS A 1 421 ? 22.429 -5.031 -3.882 1.00 52.44 421 LYS A N 1
ATOM 3304 C CA . LYS A 1 421 ? 22.472 -6.236 -3.028 1.00 52.44 421 LYS A CA 1
ATOM 3305 C C . LYS A 1 421 ? 21.094 -6.805 -2.647 1.00 52.44 421 LYS A C 1
ATOM 3307 O O . LYS A 1 421 ? 21.035 -7.619 -1.724 1.00 52.44 421 LYS A O 1
ATOM 3312 N N . GLY A 1 422 ? 19.991 -6.374 -3.270 1.00 49.41 422 GLY A N 1
ATOM 3313 C CA . GLY A 1 422 ? 18.641 -6.874 -2.944 1.00 49.41 422 GLY A CA 1
ATOM 3314 C C . GLY A 1 422 ? 18.090 -6.391 -1.588 1.00 49.41 422 GLY A C 1
ATOM 3315 O O . GLY A 1 422 ? 17.066 -6.873 -1.103 1.00 49.41 422 GLY A O 1
ATOM 3316 N N . ARG A 1 423 ? 18.820 -5.500 -0.898 1.00 58.47 423 ARG A N 1
ATOM 3317 C CA . ARG A 1 423 ? 18.526 -5.056 0.478 1.00 58.47 423 ARG A CA 1
ATOM 3318 C C . ARG A 1 423 ? 17.650 -3.808 0.506 1.00 58.47 423 ARG A C 1
ATOM 3320 O O . ARG A 1 423 ? 16.901 -3.639 1.469 1.00 58.47 423 ARG A O 1
ATOM 3327 N N . THR A 1 424 ? 17.782 -2.937 -0.492 1.00 58.56 424 THR A N 1
ATOM 3328 C CA . THR A 1 424 ? 16.943 -1.741 -0.650 1.00 58.56 424 THR A CA 1
ATOM 3329 C C . THR A 1 424 ? 15.513 -2.149 -1.005 1.00 58.56 424 THR A C 1
ATOM 3331 O O . THR A 1 424 ? 14.566 -1.549 -0.517 1.00 58.56 424 THR A O 1
ATOM 3334 N N . GLU A 1 425 ? 15.359 -3.234 -1.753 1.00 66.62 425 GLU A N 1
ATOM 3335 C CA . GLU A 1 425 ? 14.095 -3.816 -2.187 1.00 66.62 425 GLU A CA 1
ATOM 3336 C C . GLU A 1 425 ? 13.295 -4.333 -0.995 1.00 66.62 425 GLU A C 1
ATOM 3338 O O . GLU A 1 425 ? 12.205 -3.839 -0.722 1.00 66.62 425 GLU A O 1
ATOM 3343 N N . HIS A 1 426 ? 13.894 -5.211 -0.183 1.00 67.38 426 HIS A N 1
ATOM 3344 C CA . HIS A 1 426 ? 13.264 -5.694 1.049 1.00 67.38 426 HIS A CA 1
ATOM 3345 C C . HIS A 1 426 ? 12.877 -4.548 1.995 1.00 67.38 426 HIS A C 1
ATOM 3347 O O . HIS A 1 426 ? 11.861 -4.596 2.688 1.00 67.38 426 HIS A O 1
ATOM 3353 N N . TYR A 1 427 ? 13.708 -3.512 2.050 1.00 71.19 427 TYR A N 1
ATOM 3354 C CA . TYR A 1 427 ? 13.481 -2.349 2.891 1.00 71.19 427 TYR A CA 1
ATOM 3355 C C . TYR A 1 427 ? 12.329 -1.468 2.384 1.00 71.19 427 TYR A C 1
ATOM 3357 O O . TYR A 1 427 ? 11.492 -1.044 3.181 1.00 71.19 427 TYR A O 1
ATOM 3365 N N . PHE A 1 428 ? 12.255 -1.252 1.073 1.00 80.50 428 PHE A N 1
ATOM 3366 C CA . PHE A 1 428 ? 11.150 -0.578 0.405 1.00 80.50 428 PHE A CA 1
ATOM 3367 C C . PHE A 1 428 ? 9.837 -1.333 0.592 1.00 80.50 428 PHE A C 1
ATOM 3369 O O . PHE A 1 428 ? 8.868 -0.737 1.051 1.00 80.50 428 PHE A O 1
ATOM 3376 N N . GLU A 1 429 ? 9.820 -2.641 0.330 1.00 77.56 429 GLU A N 1
ATOM 3377 C CA . GLU A 1 429 ? 8.651 -3.504 0.546 1.00 77.56 429 GLU A CA 1
ATOM 3378 C C . GLU A 1 429 ? 8.148 -3.400 1.988 1.00 77.56 429 GLU A C 1
ATOM 3380 O O . GLU A 1 429 ? 6.959 -3.225 2.238 1.00 77.56 429 GLU A O 1
ATOM 3385 N N . THR A 1 430 ? 9.075 -3.443 2.945 1.00 77.94 430 THR A N 1
ATOM 3386 C CA . THR A 1 430 ? 8.778 -3.344 4.375 1.00 77.94 430 THR A CA 1
ATOM 3387 C C . THR A 1 430 ? 8.168 -1.987 4.747 1.00 77.94 430 THR A C 1
ATOM 3389 O O . THR A 1 430 ? 7.214 -1.934 5.517 1.00 77.94 430 THR A O 1
ATOM 3392 N N . LEU A 1 431 ? 8.680 -0.877 4.205 1.00 83.25 431 LEU A N 1
ATOM 3393 C CA . LEU A 1 431 ? 8.090 0.448 4.430 1.00 83.25 431 LEU A CA 1
ATOM 3394 C C . LEU A 1 431 ? 6.735 0.600 3.735 1.00 83.25 431 LEU A C 1
ATOM 3396 O O . LEU A 1 431 ? 5.830 1.212 4.297 1.00 83.25 431 LEU A O 1
ATOM 3400 N N . LEU A 1 432 ? 6.569 0.030 2.542 1.00 85.38 432 LEU A N 1
ATOM 3401 C CA . LEU A 1 432 ? 5.321 0.102 1.788 1.00 85.38 432 LEU A CA 1
ATOM 3402 C C . LEU A 1 432 ? 4.195 -0.726 2.423 1.00 85.38 432 LEU A C 1
ATOM 3404 O O . LEU A 1 432 ? 3.030 -0.417 2.206 1.00 85.38 432 LEU A O 1
ATOM 3408 N N . GLN A 1 433 ? 4.514 -1.708 3.271 1.00 80.19 433 GLN A N 1
ATOM 3409 C CA . GLN A 1 433 ? 3.513 -2.374 4.114 1.00 80.19 433 GLN A CA 1
ATOM 3410 C C . GLN A 1 433 ? 2.865 -1.407 5.120 1.00 80.19 433 GLN A C 1
ATOM 3412 O O . GLN A 1 433 ? 1.657 -1.471 5.335 1.00 80.19 433 GLN A O 1
ATOM 3417 N N . ASP A 1 434 ? 3.641 -0.485 5.701 1.00 85.25 434 ASP A N 1
ATOM 3418 C CA . ASP A 1 434 ? 3.186 0.397 6.784 1.00 85.25 434 ASP A CA 1
ATOM 3419 C C . ASP A 1 434 ? 2.823 1.819 6.317 1.00 85.25 434 ASP A C 1
ATOM 3421 O O . ASP A 1 434 ? 2.006 2.508 6.935 1.00 85.25 434 ASP A O 1
ATOM 3425 N N . ARG A 1 435 ? 3.377 2.286 5.195 1.00 88.25 435 ARG A N 1
ATOM 3426 C CA . ARG A 1 435 ? 3.133 3.636 4.665 1.00 88.25 435 ARG A CA 1
ATOM 3427 C C . ARG A 1 435 ? 1.653 3.923 4.356 1.00 88.25 435 ARG A C 1
ATOM 3429 O O . ARG A 1 435 ? 1.193 4.995 4.760 1.00 88.25 435 ARG A O 1
ATOM 3436 N N . PRO A 1 436 ? 0.871 3.012 3.736 1.00 89.12 436 PRO A N 1
ATOM 3437 C CA . PRO A 1 436 ? -0.561 3.221 3.514 1.00 89.12 436 PRO A CA 1
ATOM 3438 C C . PRO A 1 436 ? -1.328 3.468 4.816 1.00 89.12 436 PRO A C 1
ATOM 3440 O O . PRO A 1 436 ? -2.260 4.269 4.848 1.00 89.12 436 PRO A O 1
ATOM 3443 N N . HIS A 1 437 ? -0.906 2.833 5.914 1.00 88.75 437 HIS A N 1
ATOM 3444 C CA . HIS A 1 437 ? -1.500 3.037 7.229 1.00 88.75 437 HIS A CA 1
ATOM 3445 C C . HIS A 1 437 ? -1.287 4.467 7.745 1.00 88.75 437 HIS A C 1
ATOM 3447 O O . HIS A 1 437 ? -2.241 5.049 8.270 1.00 88.75 437 HIS A O 1
ATOM 3453 N N . MET A 1 438 ? -0.092 5.046 7.567 1.00 91.19 438 MET A N 1
ATOM 3454 C CA . MET A 1 438 ? 0.192 6.447 7.922 1.00 91.19 438 MET A CA 1
ATOM 3455 C C . MET A 1 438 ? -0.649 7.419 7.094 1.00 91.19 438 MET A C 1
ATOM 3457 O O . MET A 1 438 ? -1.314 8.291 7.650 1.00 91.19 438 MET A O 1
ATOM 3461 N N . VAL A 1 439 ? -0.643 7.239 5.768 1.00 93.06 439 VAL A N 1
ATOM 3462 C CA . VAL A 1 439 ? -1.377 8.099 4.828 1.00 93.06 439 VAL A CA 1
ATOM 3463 C C . VAL A 1 439 ? -2.866 8.083 5.149 1.00 93.06 439 VAL A C 1
ATOM 3465 O O . VAL A 1 439 ? -3.471 9.140 5.290 1.00 93.06 439 VAL A O 1
ATOM 3468 N N . TRP A 1 440 ? -3.445 6.902 5.363 1.00 93.06 440 TRP A N 1
ATOM 3469 C CA . TRP A 1 440 ? -4.856 6.766 5.711 1.00 93.06 440 TRP A CA 1
ATOM 3470 C C . TRP A 1 440 ? -5.235 7.530 6.986 1.00 93.06 440 TRP A C 1
ATOM 3472 O O . TRP A 1 440 ? -6.218 8.265 6.996 1.00 93.06 440 TRP A O 1
ATOM 3482 N N . ARG A 1 441 ? -4.425 7.428 8.048 1.00 93.12 441 ARG A N 1
ATOM 3483 C CA . ARG A 1 441 ? -4.653 8.151 9.314 1.00 93.12 441 ARG A CA 1
ATOM 3484 C C . ARG A 1 441 ? -4.587 9.664 9.122 1.00 93.12 441 ARG A C 1
ATOM 3486 O O . ARG A 1 441 ? -5.422 10.378 9.666 1.00 93.12 441 ARG A O 1
ATOM 3493 N N . ALA A 1 442 ? -3.655 10.141 8.304 1.00 94.44 442 ALA A N 1
ATOM 3494 C CA . ALA A 1 442 ? -3.544 11.558 7.985 1.00 94.44 442 ALA A CA 1
ATOM 3495 C C . ALA A 1 442 ? -4.736 12.085 7.176 1.00 94.44 442 ALA A C 1
ATOM 3497 O O . ALA A 1 442 ? -5.229 13.180 7.447 1.00 94.44 442 ALA A O 1
ATOM 3498 N N . LEU A 1 443 ? -5.238 11.298 6.221 1.00 94.31 443 LEU A N 1
ATOM 3499 C CA . LEU A 1 443 ? -6.442 11.650 5.470 1.00 94.31 443 LEU A CA 1
ATOM 3500 C C . LEU A 1 443 ? -7.679 11.676 6.375 1.00 94.31 443 LEU A C 1
ATOM 3502 O O . LEU A 1 443 ? -8.464 12.612 6.288 1.00 94.31 443 LEU A O 1
ATOM 3506 N N . LEU A 1 444 ? -7.832 10.706 7.283 1.00 93.50 444 LEU A N 1
ATOM 3507 C CA . LEU A 1 444 ? -8.916 10.694 8.272 1.00 93.50 444 LEU A CA 1
ATOM 3508 C C . LEU A 1 444 ? -8.853 11.913 9.205 1.00 93.50 444 LEU A C 1
ATOM 3510 O O . LEU A 1 444 ? -9.873 12.554 9.458 1.00 93.50 444 LEU A O 1
ATOM 3514 N N . ASP A 1 445 ? -7.662 12.279 9.676 1.00 93.06 445 ASP A N 1
ATOM 3515 C CA . ASP A 1 445 ? -7.461 13.478 10.493 1.00 93.06 445 ASP A CA 1
ATOM 3516 C C . ASP A 1 445 ? -7.921 14.754 9.764 1.00 93.06 445 ASP A C 1
ATOM 3518 O O . ASP A 1 445 ? -8.497 15.650 10.384 1.00 93.06 445 ASP A O 1
ATOM 3522 N N . THR A 1 446 ? -7.726 14.830 8.447 1.00 93.00 446 THR A N 1
ATOM 3523 C CA . THR A 1 446 ? -8.137 15.976 7.621 1.00 93.00 446 THR A CA 1
ATOM 3524 C C . THR A 1 446 ? -9.622 15.946 7.243 1.00 93.00 446 THR A C 1
ATOM 3526 O O . THR A 1 446 ? -10.344 16.913 7.487 1.00 93.00 446 THR A O 1
ATOM 3529 N N . ASP A 1 447 ? -10.098 14.842 6.668 1.00 91.44 447 ASP A N 1
ATOM 3530 C CA . ASP A 1 447 ? -11.417 14.752 6.025 1.00 91.44 447 ASP A CA 1
ATOM 3531 C C . ASP A 1 447 ? -12.531 14.275 6.963 1.00 91.44 447 ASP A C 1
ATOM 3533 O O . ASP A 1 447 ? -13.704 14.564 6.724 1.00 91.44 447 ASP A O 1
ATOM 3537 N N . VAL A 1 448 ? -12.194 13.530 8.021 1.00 90.69 448 VAL A N 1
ATOM 3538 C CA . VAL A 1 448 ? -13.175 12.937 8.949 1.00 90.69 448 VAL A CA 1
ATOM 3539 C C . VAL A 1 448 ? -13.202 13.680 10.279 1.00 90.69 448 VAL A C 1
ATOM 3541 O O . VAL A 1 448 ? -14.288 13.887 10.835 1.00 90.69 448 VAL A O 1
ATOM 3544 N N . LEU A 1 449 ? -12.026 14.055 10.790 1.00 90.19 449 LEU A N 1
ATOM 3545 C CA . LEU A 1 449 ? -11.855 14.701 12.094 1.00 90.19 449 LEU A CA 1
ATOM 3546 C C . LEU A 1 449 ? -11.578 16.208 12.000 1.00 90.19 449 LEU A C 1
ATOM 3548 O O . LEU A 1 449 ? -11.759 16.903 12.996 1.00 90.19 449 LEU A O 1
ATOM 3552 N N . HIS A 1 450 ? -11.191 16.713 10.825 1.00 90.00 450 HIS A N 1
ATOM 3553 C CA . HIS A 1 450 ? -10.946 18.135 10.549 1.00 90.00 450 HIS A CA 1
ATOM 3554 C C . HIS A 1 450 ? -9.960 18.813 11.512 1.00 90.00 450 HIS A C 1
ATOM 3556 O O . HIS A 1 450 ? -10.128 19.976 11.874 1.00 90.00 450 HIS A O 1
ATOM 3562 N N . VAL A 1 451 ? -8.921 18.090 11.934 1.00 89.69 451 VAL A N 1
ATOM 3563 C CA . VAL A 1 451 ? -7.901 18.618 12.858 1.00 89.69 451 VAL A CA 1
ATOM 3564 C C . VAL A 1 451 ? -6.735 19.305 12.142 1.00 89.69 451 VAL A C 1
ATOM 3566 O O . VAL A 1 451 ? -5.860 19.858 12.802 1.00 89.69 451 VAL A O 1
ATOM 3569 N N . GLN A 1 452 ? -6.704 19.251 10.809 1.00 92.25 452 GLN A N 1
ATOM 3570 C CA . GLN A 1 452 ? -5.675 19.862 9.966 1.00 92.25 452 GLN A CA 1
ATOM 3571 C C . GLN A 1 452 ? -6.222 20.154 8.563 1.00 92.25 452 GLN A C 1
ATOM 3573 O O . GLN A 1 452 ? -7.206 19.548 8.139 1.00 92.25 452 GLN A O 1
ATOM 3578 N N . SER A 1 453 ? -5.561 21.039 7.825 1.00 92.38 453 SER A N 1
ATOM 3579 C CA . SER A 1 453 ? -5.816 21.312 6.406 1.00 92.38 453 SER A CA 1
ATOM 3580 C C . SER A 1 453 ? -5.159 20.274 5.475 1.00 92.38 453 SER A C 1
ATOM 3582 O O . SER A 1 453 ? -4.243 19.557 5.890 1.00 92.38 453 SER A O 1
ATOM 3584 N N . PRO A 1 454 ? -5.562 20.198 4.190 1.00 92.69 454 PRO A N 1
ATOM 3585 C CA . PRO A 1 454 ? -4.878 19.378 3.185 1.00 92.69 454 PRO A CA 1
ATOM 3586 C C . PRO A 1 454 ? -3.376 19.670 3.051 1.00 92.69 454 PRO A C 1
ATOM 3588 O O . PRO A 1 454 ? -2.570 18.747 2.962 1.00 92.69 454 PRO A O 1
ATOM 3591 N N . ALA A 1 455 ? -2.976 20.945 3.090 1.00 92.19 455 ALA A N 1
ATOM 3592 C CA . ALA A 1 455 ? -1.567 21.330 2.995 1.00 92.19 455 ALA A CA 1
ATOM 3593 C C . ALA A 1 455 ? -0.764 20.872 4.225 1.00 92.19 455 ALA A C 1
ATOM 3595 O O . ALA A 1 455 ? 0.331 20.323 4.090 1.00 92.19 455 ALA A O 1
ATOM 3596 N N . GLU A 1 456 ? -1.329 21.025 5.427 1.00 93.62 456 GLU A N 1
ATOM 3597 C CA . GLU A 1 456 ? -0.723 20.510 6.660 1.00 93.62 456 GLU A CA 1
ATOM 3598 C C . GLU A 1 456 ? -0.643 18.981 6.659 1.00 93.62 456 GLU A C 1
ATOM 3600 O O . GLU A 1 456 ? 0.361 18.435 7.105 1.00 93.62 456 GLU A O 1
ATOM 3605 N N . CYS A 1 457 ? -1.646 18.286 6.111 1.00 94.12 457 CYS A N 1
ATOM 3606 C CA . CYS A 1 457 ? -1.635 16.832 5.942 1.00 94.12 457 CYS A CA 1
ATOM 3607 C C . CYS A 1 457 ? -0.438 16.371 5.100 1.00 94.12 457 CYS A C 1
ATOM 3609 O O . CYS A 1 457 ? 0.351 15.538 5.549 1.00 94.12 457 CYS A O 1
ATOM 3611 N N . MET A 1 458 ? -0.250 16.970 3.918 1.00 94.31 458 MET A N 1
ATOM 3612 C CA . MET A 1 458 ? 0.880 16.663 3.033 1.00 94.31 458 MET A CA 1
ATOM 3613 C C . MET A 1 458 ? 2.227 16.957 3.706 1.00 94.31 458 MET A C 1
ATOM 3615 O O . MET A 1 458 ? 3.133 16.123 3.672 1.00 94.31 458 MET A O 1
ATOM 3619 N N . SER A 1 459 ? 2.331 18.102 4.388 1.00 92.94 459 SER A N 1
ATOM 3620 C CA . SER A 1 459 ? 3.527 18.496 5.141 1.00 92.94 459 SER A CA 1
ATOM 3621 C C . SER A 1 459 ? 3.851 17.516 6.276 1.00 92.94 459 SER A C 1
ATOM 3623 O O . SER A 1 459 ? 4.974 17.021 6.372 1.00 92.94 459 SER A O 1
ATOM 3625 N N . ARG A 1 460 ? 2.861 17.139 7.097 1.00 93.38 460 ARG A N 1
ATOM 3626 C CA . ARG A 1 460 ? 3.033 16.187 8.209 1.00 93.38 460 ARG A CA 1
ATOM 3627 C C . ARG A 1 460 ? 3.280 14.755 7.742 1.00 93.38 460 ARG A C 1
ATOM 3629 O O . ARG A 1 460 ? 3.896 13.979 8.468 1.00 93.38 460 ARG A O 1
ATOM 3636 N N . LEU A 1 461 ? 2.831 14.373 6.550 1.00 93.12 461 LEU A N 1
ATOM 3637 C CA . LEU A 1 461 ? 3.235 13.109 5.930 1.00 93.12 461 LEU A CA 1
ATOM 3638 C C . LEU A 1 461 ? 4.672 13.150 5.382 1.00 93.12 461 LEU A C 1
ATOM 3640 O O . LEU A 1 461 ? 5.191 12.110 4.978 1.00 93.12 461 LEU A O 1
ATOM 3644 N N . GLY A 1 462 ? 5.319 14.320 5.362 1.00 91.56 462 GLY A N 1
ATOM 3645 C CA . GLY A 1 462 ? 6.638 14.505 4.767 1.00 91.56 462 GLY A CA 1
ATOM 3646 C C . GLY A 1 462 ? 6.618 14.346 3.247 1.00 91.56 462 GLY A C 1
ATOM 3647 O O . GLY A 1 462 ? 7.604 13.884 2.685 1.00 91.56 462 GLY A O 1
ATOM 3648 N N . LEU A 1 463 ? 5.491 14.661 2.595 1.00 91.56 463 LEU A N 1
ATOM 3649 C CA . LEU A 1 463 ? 5.315 14.531 1.150 1.00 91.56 463 LEU A CA 1
ATOM 3650 C C . LEU A 1 463 ? 5.680 15.834 0.444 1.00 91.56 463 LEU A C 1
ATOM 3652 O O . LEU A 1 463 ? 4.856 16.733 0.280 1.00 91.56 463 LEU A O 1
ATOM 3656 N N . ALA A 1 464 ? 6.927 15.915 -0.006 1.00 86.94 464 ALA A N 1
ATOM 3657 C CA . ALA A 1 464 ? 7.420 17.015 -0.814 1.00 86.94 464 ALA A CA 1
ATOM 3658 C C . ALA A 1 464 ? 6.898 16.923 -2.256 1.00 86.94 464 ALA A C 1
ATOM 3660 O O . ALA A 1 464 ? 6.886 15.849 -2.869 1.00 86.94 464 ALA A O 1
ATOM 3661 N N . LEU A 1 465 ? 6.541 18.074 -2.824 1.00 83.06 465 LEU A N 1
ATOM 3662 C CA . LEU A 1 465 ? 6.198 18.230 -4.236 1.00 83.06 465 LEU A CA 1
ATOM 3663 C C . LEU A 1 465 ? 7.213 19.142 -4.923 1.00 83.06 465 LEU A C 1
ATOM 3665 O O . LEU A 1 465 ? 7.825 20.000 -4.291 1.00 83.06 465 LEU A O 1
ATOM 3669 N N . THR A 1 466 ? 7.428 18.918 -6.218 1.00 76.50 466 THR A N 1
ATOM 3670 C CA . THR A 1 466 ? 8.304 19.778 -7.031 1.00 76.50 466 THR A CA 1
ATOM 3671 C C . THR A 1 466 ? 7.652 21.137 -7.300 1.00 76.50 466 THR A C 1
ATOM 3673 O O . THR A 1 466 ? 8.361 22.134 -7.421 1.00 76.50 466 THR A O 1
ATOM 3676 N N . ASP A 1 467 ? 6.320 21.171 -7.378 1.00 79.44 467 ASP A N 1
ATOM 3677 C CA . ASP A 1 467 ? 5.507 22.376 -7.512 1.00 79.44 467 ASP A CA 1
ATOM 3678 C C . ASP A 1 467 ? 4.442 22.396 -6.406 1.00 79.44 467 ASP A C 1
ATOM 3680 O O . ASP A 1 467 ? 3.727 21.415 -6.208 1.00 79.44 467 ASP A O 1
ATOM 3684 N N . GLU A 1 468 ? 4.340 23.496 -5.661 1.00 82.25 468 GLU A N 1
ATOM 3685 C CA . GLU A 1 468 ? 3.338 23.631 -4.595 1.00 82.25 468 GLU A CA 1
ATOM 3686 C C . GLU A 1 468 ? 1.907 23.679 -5.152 1.00 82.25 468 GLU A C 1
ATOM 3688 O O . GLU A 1 468 ? 0.964 23.288 -4.461 1.00 82.25 468 GLU A O 1
ATOM 3693 N N . ALA A 1 469 ? 1.732 24.086 -6.416 1.00 85.06 469 ALA A N 1
ATOM 3694 C CA . ALA A 1 469 ? 0.433 24.072 -7.084 1.00 85.06 469 ALA A CA 1
ATOM 3695 C C . ALA A 1 469 ? -0.141 22.651 -7.250 1.00 85.06 469 ALA A C 1
ATOM 3697 O O . ALA A 1 469 ? -1.354 22.499 -7.401 1.00 85.06 469 ALA A O 1
ATOM 3698 N N . ASP A 1 470 ? 0.698 21.613 -7.160 1.00 84.56 470 ASP A N 1
ATOM 3699 C CA . ASP A 1 470 ? 0.272 20.215 -7.250 1.00 84.56 470 ASP A CA 1
ATOM 3700 C C . ASP A 1 470 ? -0.335 19.688 -5.938 1.00 84.56 470 ASP A C 1
ATOM 3702 O O . ASP A 1 470 ? -0.940 18.613 -5.944 1.00 84.56 470 ASP A O 1
ATOM 3706 N N . VAL A 1 471 ? -0.210 20.411 -4.810 1.00 88.94 471 VAL A N 1
ATOM 3707 C CA . VAL A 1 471 ? -0.700 19.953 -3.492 1.00 88.94 471 VAL A CA 1
ATOM 3708 C C . VAL A 1 471 ? -2.167 19.511 -3.540 1.00 88.94 471 VAL A C 1
ATOM 3710 O O . VAL A 1 471 ? -2.434 18.378 -3.131 1.00 88.94 471 VAL A O 1
ATOM 3713 N N . PRO A 1 472 ? -3.121 20.316 -4.057 1.00 89.81 472 PRO A N 1
ATOM 3714 C CA . PRO A 1 472 ? -4.521 19.903 -4.117 1.00 89.81 472 PRO A CA 1
ATOM 3715 C C . PRO A 1 472 ? -4.729 18.667 -4.998 1.00 89.81 472 PRO A C 1
ATOM 3717 O O . PRO A 1 472 ? -5.506 17.786 -4.645 1.00 89.81 472 PRO A O 1
ATOM 3720 N N . ILE A 1 473 ? -3.991 18.567 -6.109 1.00 88.00 473 ILE A N 1
ATOM 3721 C CA . ILE A 1 473 ? -4.123 17.473 -7.078 1.00 88.00 473 ILE A CA 1
ATOM 3722 C C . ILE A 1 473 ? -3.682 16.152 -6.447 1.00 88.00 473 ILE A C 1
ATOM 3724 O O . ILE A 1 473 ? -4.421 15.168 -6.485 1.00 88.00 473 ILE A O 1
ATOM 3728 N N . VAL A 1 474 ? -2.488 16.118 -5.849 1.00 88.88 474 VAL A N 1
ATOM 3729 C CA . VAL A 1 474 ? -1.953 14.904 -5.217 1.00 88.88 474 VAL A CA 1
ATOM 3730 C C . VAL A 1 474 ? -2.795 14.516 -4.009 1.00 88.88 474 VAL A C 1
ATOM 3732 O O . VAL A 1 474 ? -3.116 13.340 -3.843 1.00 88.88 474 VAL A O 1
ATOM 3735 N N . TYR A 1 475 ? -3.210 15.490 -3.198 1.00 92.25 475 TYR A N 1
ATOM 3736 C CA . TYR A 1 475 ? -4.083 15.245 -2.056 1.00 92.25 475 TYR A CA 1
ATOM 3737 C C . TYR A 1 475 ? -5.421 14.619 -2.479 1.00 92.25 475 TYR A C 1
ATOM 3739 O O . TYR A 1 475 ? -5.810 13.579 -1.944 1.00 92.25 475 TYR A O 1
ATOM 3747 N N . ASP A 1 476 ? -6.085 15.173 -3.497 1.00 89.81 476 ASP A N 1
ATOM 3748 C CA . ASP A 1 476 ? -7.332 14.612 -4.022 1.00 89.81 476 ASP A CA 1
ATOM 3749 C C . ASP A 1 476 ? -7.147 13.195 -4.571 1.00 89.81 476 ASP A C 1
ATOM 3751 O O . ASP A 1 476 ? -8.028 12.352 -4.408 1.00 89.81 476 ASP A O 1
ATOM 3755 N N . ARG A 1 477 ? -5.984 12.878 -5.151 1.00 88.12 477 ARG A N 1
ATOM 3756 C CA . ARG A 1 477 ? -5.662 11.509 -5.576 1.00 88.12 477 ARG A CA 1
ATOM 3757 C C . ARG A 1 477 ? -5.467 10.567 -4.398 1.00 88.12 477 ARG A C 1
ATOM 3759 O O . ARG A 1 477 ? -6.015 9.466 -4.431 1.00 88.12 477 ARG A O 1
ATOM 3766 N N . LEU A 1 478 ? -4.763 10.989 -3.348 1.00 89.81 478 LEU A N 1
ATOM 3767 C CA . LEU A 1 478 ? -4.599 10.188 -2.132 1.00 89.81 478 LEU A CA 1
ATOM 3768 C C . LEU A 1 478 ? -5.958 9.830 -1.509 1.00 89.81 478 LEU A C 1
ATOM 3770 O O . LEU A 1 478 ? -6.148 8.694 -1.084 1.00 89.81 478 LEU A O 1
ATOM 3774 N N . ARG A 1 479 ? -6.940 10.740 -1.551 1.00 89.88 479 ARG A N 1
ATOM 3775 C CA . ARG A 1 479 ? -8.315 10.494 -1.070 1.00 89.88 479 ARG A CA 1
ATOM 3776 C C . ARG A 1 479 ? -9.069 9.412 -1.840 1.00 89.88 479 ARG A C 1
ATOM 3778 O O . ARG A 1 479 ? -10.016 8.833 -1.310 1.00 89.88 479 ARG A O 1
ATOM 3785 N N . THR A 1 480 ? -8.670 9.130 -3.081 1.00 85.75 480 THR A N 1
ATOM 3786 C CA . THR A 1 480 ? -9.274 8.052 -3.882 1.00 85.75 480 THR A CA 1
ATOM 3787 C C . THR A 1 480 ? -8.742 6.665 -3.525 1.00 85.75 480 THR A C 1
ATOM 3789 O O . THR A 1 480 ? -9.352 5.662 -3.913 1.00 85.75 480 THR A O 1
ATOM 3792 N N . ILE A 1 481 ? -7.632 6.585 -2.783 1.00 85.25 481 ILE A N 1
ATOM 3793 C CA . ILE A 1 481 ? -7.081 5.316 -2.308 1.00 85.25 481 ILE A CA 1
ATOM 3794 C C . ILE A 1 481 ? -8.016 4.740 -1.239 1.00 85.25 481 ILE A C 1
ATOM 3796 O O . ILE A 1 481 ? -8.537 5.452 -0.381 1.00 85.25 481 ILE A O 1
ATOM 3800 N N . ARG A 1 482 ? -8.255 3.428 -1.318 1.00 86.56 482 ARG A N 1
ATOM 3801 C CA . ARG A 1 482 ? -9.081 2.712 -0.343 1.00 86.56 482 ARG A CA 1
ATOM 3802 C C . ARG A 1 482 ? -8.355 2.596 1.000 1.00 86.56 482 ARG A C 1
ATOM 3804 O O . ARG A 1 482 ? -7.127 2.563 1.043 1.00 86.56 482 ARG A O 1
ATOM 3811 N N . ALA A 1 483 ? -9.116 2.441 2.079 1.00 88.56 483 ALA A N 1
ATOM 3812 C CA . ALA A 1 483 ? -8.590 2.040 3.374 1.00 88.56 483 ALA A CA 1
ATOM 3813 C C . ALA A 1 483 ? -7.686 0.796 3.214 1.00 88.56 483 ALA A C 1
ATOM 3815 O O . ALA A 1 483 ? -8.043 -0.115 2.455 1.00 88.56 483 ALA A O 1
ATOM 3816 N N . PRO A 1 484 ? -6.521 0.742 3.885 1.00 86.44 484 PRO A N 1
ATOM 3817 C CA . PRO A 1 484 ? -5.582 -0.364 3.731 1.00 86.44 484 PRO A CA 1
ATOM 3818 C C . PRO A 1 484 ? -6.220 -1.723 4.054 1.00 86.44 484 PRO A C 1
ATOM 3820 O O . PRO A 1 484 ? -6.785 -1.908 5.129 1.00 86.44 484 PRO A O 1
ATOM 3823 N N . ALA A 1 485 ? -6.099 -2.684 3.133 1.00 76.31 485 ALA A N 1
ATOM 3824 C CA . ALA A 1 485 ? -6.646 -4.033 3.309 1.00 76.31 485 ALA A CA 1
ATOM 3825 C C . ALA A 1 485 ? -5.764 -4.929 4.200 1.00 76.31 485 ALA A C 1
ATOM 3827 O O . ALA A 1 485 ? -6.263 -5.807 4.904 1.00 76.31 485 ALA A O 1
ATOM 3828 N N . LYS A 1 486 ? -4.443 -4.708 4.175 1.00 77.19 486 LYS A N 1
ATOM 3829 C CA . LYS A 1 486 ? -3.476 -5.441 5.002 1.00 77.19 486 LYS A CA 1
ATOM 3830 C C . LYS A 1 486 ? -3.662 -5.050 6.469 1.00 77.19 486 LYS A C 1
ATOM 3832 O O . LYS A 1 486 ? -3.943 -3.897 6.775 1.00 77.19 486 LYS A O 1
ATOM 3837 N N . VAL A 1 487 ? -3.496 -6.007 7.380 1.00 73.12 487 VAL A N 1
ATOM 3838 C CA . VAL A 1 487 ? -3.536 -5.756 8.824 1.00 73.12 487 VAL A CA 1
ATOM 3839 C C . VAL A 1 487 ? -2.191 -6.138 9.414 1.00 73.12 487 VAL A C 1
ATOM 3841 O O . VAL A 1 487 ? -1.761 -7.283 9.300 1.00 73.12 487 VAL A O 1
ATOM 3844 N N . HIS A 1 488 ? -1.553 -5.180 10.072 1.00 73.50 488 HIS A N 1
ATOM 3845 C CA . HIS A 1 488 ? -0.353 -5.411 10.856 1.00 73.50 488 HIS A CA 1
ATOM 3846 C C . HIS A 1 488 ? -0.762 -5.607 12.321 1.00 73.50 488 HIS A C 1
ATOM 3848 O O . HIS A 1 488 ? -1.264 -4.684 12.962 1.00 73.50 488 HIS A O 1
ATOM 3854 N N . THR A 1 489 ? -0.573 -6.820 12.844 1.00 72.81 489 THR A N 1
ATOM 3855 C CA . THR A 1 489 ? -0.851 -7.159 14.246 1.00 72.81 489 THR A CA 1
ATOM 3856 C C . THR A 1 489 ? 0.423 -7.561 14.970 1.00 72.81 489 THR A C 1
ATOM 3858 O O . THR A 1 489 ? 1.085 -8.514 14.560 1.00 72.81 489 THR A O 1
ATOM 3861 N N . ASP A 1 490 ? 0.718 -6.910 16.091 1.00 77.25 490 ASP A N 1
ATOM 3862 C CA . ASP A 1 490 ? 1.752 -7.361 17.019 1.00 77.25 490 ASP A CA 1
ATOM 3863 C C . ASP A 1 490 ? 1.350 -7.083 18.483 1.00 77.25 490 ASP A C 1
ATOM 3865 O O . ASP A 1 490 ? 0.250 -6.610 18.780 1.00 77.25 490 ASP A O 1
ATOM 3869 N N . ALA A 1 491 ? 2.188 -7.461 19.454 1.00 79.38 491 ALA A N 1
ATOM 3870 C CA . ALA A 1 491 ? 1.911 -7.258 20.888 1.00 79.38 491 ALA A CA 1
ATOM 3871 C C . ALA A 1 491 ? 1.766 -5.785 21.325 1.00 79.38 491 ALA A C 1
ATOM 3873 O O . ALA A 1 491 ? 1.265 -5.523 22.420 1.00 79.38 491 ALA A O 1
ATOM 3874 N N . SER A 1 492 ? 2.211 -4.845 20.496 1.00 81.62 492 SER A N 1
ATOM 3875 C CA . SER A 1 492 ? 2.229 -3.408 20.748 1.00 81.62 492 SER A CA 1
ATOM 3876 C C . SER A 1 492 ? 1.015 -2.656 20.198 1.00 81.62 492 SER A C 1
ATOM 3878 O O . SER A 1 492 ? 0.897 -1.456 20.431 1.00 81.62 492 SER A O 1
ATOM 3880 N N . GLU A 1 493 ? 0.091 -3.349 19.528 1.00 87.88 493 GLU A N 1
ATOM 3881 C CA . GLU A 1 493 ? -1.181 -2.776 19.082 1.00 87.88 493 GLU A CA 1
ATOM 3882 C C . GLU A 1 493 ? -1.932 -2.119 20.252 1.00 87.88 493 GLU A C 1
ATOM 3884 O O . GLU A 1 493 ? -2.114 -2.722 21.311 1.00 87.88 493 GLU A O 1
ATOM 3889 N N . LEU A 1 494 ? -2.367 -0.876 20.063 1.00 91.50 494 LEU A N 1
ATOM 3890 C CA . LEU A 1 494 ? -3.117 -0.109 21.044 1.00 91.50 494 LEU A CA 1
ATOM 3891 C C . LEU A 1 494 ? -4.620 -0.296 20.840 1.00 91.50 494 LEU A C 1
ATOM 3893 O O . LEU A 1 494 ? -5.134 -0.064 19.749 1.00 91.50 494 LEU A O 1
ATOM 3897 N N . TRP A 1 495 ? -5.342 -0.651 21.899 1.00 93.75 495 TRP A N 1
ATOM 3898 C CA . TRP A 1 495 ? -6.800 -0.731 21.883 1.00 93.75 495 TRP A CA 1
ATOM 3899 C C . TRP A 1 495 ? -7.427 0.504 22.541 1.00 93.75 495 TRP A C 1
ATOM 3901 O O . TRP A 1 495 ? -7.107 0.831 23.690 1.00 93.75 495 TRP A O 1
ATOM 3911 N N . THR A 1 496 ? -8.342 1.169 21.828 1.00 95.62 496 THR A N 1
ATOM 3912 C CA . THR A 1 496 ? -9.129 2.322 22.309 1.00 95.62 496 THR A CA 1
ATOM 3913 C C . THR A 1 496 ? -10.582 2.279 21.818 1.00 95.62 496 THR A C 1
ATOM 3915 O O . THR A 1 496 ? -10.937 1.538 20.906 1.00 95.62 496 THR A O 1
ATOM 3918 N N . GLY A 1 497 ? -11.456 3.068 22.440 1.00 96.06 497 GLY A N 1
ATOM 3919 C CA . GLY A 1 497 ? -12.900 3.037 22.244 1.00 96.06 497 GLY A CA 1
ATOM 3920 C C . GLY A 1 497 ? -13.587 2.198 23.314 1.00 96.06 497 GLY A C 1
ATOM 3921 O O . GLY A 1 497 ? -13.370 2.375 24.516 1.00 96.06 497 GLY A O 1
ATOM 3922 N N . VAL A 1 498 ? -14.457 1.295 22.878 1.00 95.50 498 VAL A N 1
ATOM 3923 C CA . VAL A 1 498 ? -15.258 0.443 23.753 1.00 95.50 498 VAL A CA 1
ATOM 3924 C C . VAL A 1 498 ? -15.108 -1.009 23.333 1.00 95.50 498 VAL A C 1
ATOM 3926 O O . VAL A 1 498 ? -15.330 -1.338 22.174 1.00 95.50 498 VAL A O 1
ATOM 3929 N N . ILE A 1 499 ? -14.804 -1.884 24.292 1.00 94.75 499 ILE A N 1
ATOM 3930 C CA . ILE A 1 499 ? -14.969 -3.330 24.116 1.00 94.75 499 ILE A CA 1
ATOM 3931 C C . ILE A 1 499 ? -16.383 -3.680 24.580 1.00 94.75 499 ILE A C 1
ATOM 3933 O O . ILE A 1 499 ? -16.649 -3.650 25.786 1.00 94.75 499 ILE A O 1
ATOM 3937 N N . PRO A 1 500 ? -17.321 -3.955 23.664 1.00 95.50 500 PRO A N 1
ATOM 3938 C CA . PRO A 1 500 ? -18.649 -4.382 24.064 1.00 95.50 500 PRO A CA 1
ATOM 3939 C C . PRO A 1 500 ? -18.571 -5.813 24.618 1.00 95.50 500 PRO A C 1
ATOM 3941 O O . PRO A 1 500 ? -17.949 -6.685 24.012 1.00 95.50 500 PRO A O 1
ATOM 3944 N N . VAL A 1 501 ? -19.191 -6.050 25.775 1.00 94.88 501 VAL A N 1
ATOM 3945 C CA . VAL A 1 501 ? -19.214 -7.360 26.446 1.00 94.88 501 VAL A CA 1
ATOM 3946 C C . VAL A 1 501 ? -20.664 -7.810 26.650 1.00 94.88 501 VAL A C 1
ATOM 3948 O O . VAL A 1 501 ? -21.476 -7.015 27.142 1.00 94.88 501 VAL A O 1
ATOM 3951 N N . PRO A 1 502 ? -21.037 -9.035 26.235 1.00 95.25 502 PRO A N 1
ATOM 3952 C CA . PRO A 1 502 ? -22.403 -9.517 26.377 1.00 95.25 502 PRO A CA 1
ATOM 3953 C C . PRO A 1 502 ? -22.749 -9.739 27.848 1.00 95.25 502 PRO A C 1
ATOM 3955 O O . PRO A 1 502 ? -21.930 -10.208 28.641 1.00 95.25 502 PRO A O 1
ATOM 3958 N N . VAL A 1 503 ? -23.977 -9.375 28.198 1.00 94.56 503 VAL A N 1
ATOM 3959 C CA . VAL A 1 503 ? -24.519 -9.480 29.553 1.00 94.56 503 VAL A CA 1
ATOM 3960 C C . VAL A 1 503 ? -25.188 -10.839 29.752 1.00 94.56 503 VAL A C 1
ATOM 3962 O O . VAL A 1 503 ? -25.905 -11.318 28.877 1.00 94.56 503 VAL A O 1
ATOM 3965 N N . THR A 1 504 ? -24.977 -11.440 30.918 1.00 89.06 504 THR A N 1
ATOM 3966 C CA . THR A 1 504 ? -25.584 -12.701 31.362 1.00 89.06 504 THR A CA 1
ATOM 3967 C C . THR A 1 504 ? -26.263 -12.524 32.725 1.00 89.06 504 THR A C 1
ATOM 3969 O O . THR A 1 504 ? -26.307 -11.424 33.287 1.00 89.06 504 THR A O 1
ATOM 3972 N N . ASP A 1 505 ? -26.877 -13.596 33.237 1.00 83.38 505 ASP A N 1
ATOM 3973 C CA . ASP A 1 505 ? -27.503 -13.643 34.566 1.00 83.38 505 ASP A CA 1
ATOM 3974 C C . ASP A 1 505 ? -28.509 -12.509 34.820 1.00 83.38 505 ASP A C 1
ATOM 3976 O O . ASP A 1 505 ? -28.515 -11.857 35.865 1.00 83.38 505 ASP A O 1
ATOM 3980 N N . GLY A 1 506 ? -29.355 -12.235 33.821 1.00 79.06 506 GLY A N 1
ATOM 3981 C CA . GLY A 1 506 ? -30.428 -11.244 33.924 1.00 79.06 506 GLY A CA 1
ATOM 3982 C C . GLY A 1 506 ? -29.950 -9.803 34.124 1.00 79.06 506 GLY A C 1
ATOM 3983 O O . GLY A 1 506 ? -30.710 -8.992 34.651 1.00 79.06 506 GLY A O 1
ATOM 3984 N N . GLY A 1 507 ? -28.710 -9.476 33.743 1.00 83.94 507 GLY A N 1
ATOM 3985 C CA . GLY A 1 507 ? -28.166 -8.124 33.890 1.00 83.94 507 GLY A CA 1
ATOM 3986 C C . GLY A 1 507 ? -27.031 -7.985 34.899 1.00 83.94 507 GLY A C 1
ATOM 3987 O O . GLY A 1 507 ? -26.454 -6.905 34.992 1.00 83.94 507 GLY A O 1
ATOM 3988 N N . ALA A 1 508 ? -26.738 -9.028 35.681 1.00 87.69 508 ALA A N 1
ATOM 3989 C CA . ALA A 1 508 ? -25.820 -8.942 36.818 1.00 87.69 508 ALA A CA 1
ATOM 3990 C C . ALA A 1 508 ? -24.353 -9.242 36.463 1.00 87.69 508 ALA A C 1
ATOM 3992 O O . ALA A 1 508 ? -23.442 -8.760 37.145 1.00 87.69 508 ALA A O 1
ATOM 3993 N N . ALA A 1 509 ? -24.120 -10.017 35.406 1.00 92.56 509 ALA A N 1
ATOM 3994 C CA . ALA A 1 509 ? -22.794 -10.450 34.990 1.00 92.56 509 ALA A CA 1
ATOM 3995 C C . ALA A 1 509 ? -22.535 -10.133 33.513 1.00 92.56 509 ALA A C 1
ATOM 3997 O O . ALA A 1 509 ? -23.460 -9.889 32.738 1.00 92.56 509 ALA A O 1
ATOM 3998 N N . ALA A 1 510 ? -21.265 -10.111 33.126 1.00 93.44 510 ALA A N 1
ATOM 3999 C CA . ALA A 1 510 ? -20.839 -9.988 31.741 1.00 93.44 510 ALA A CA 1
ATOM 4000 C C . ALA A 1 510 ? -19.789 -11.048 31.414 1.00 93.44 510 ALA A C 1
ATOM 4002 O O . ALA A 1 510 ? -18.981 -11.416 32.270 1.00 93.44 510 ALA A O 1
ATOM 4003 N N . VAL A 1 511 ? -19.778 -11.504 30.164 1.00 92.12 511 VAL A N 1
ATOM 4004 C CA . VAL A 1 511 ? -18.753 -12.422 29.665 1.00 92.12 511 VAL A CA 1
ATOM 4005 C C . VAL A 1 511 ? -17.630 -11.615 29.029 1.00 92.12 511 VAL A C 1
ATOM 4007 O O . VAL A 1 511 ? -17.845 -10.867 28.075 1.00 92.12 511 VAL A O 1
ATOM 4010 N N . VAL A 1 512 ? -16.422 -11.764 29.561 1.00 90.38 512 VAL A N 1
ATOM 4011 C CA . VAL A 1 512 ? -15.219 -11.065 29.108 1.00 90.38 512 VAL A CA 1
ATOM 4012 C C . VAL A 1 512 ? -14.227 -12.046 28.473 1.00 90.38 512 VAL A C 1
ATOM 4014 O O . VAL A 1 512 ? -14.108 -13.183 28.934 1.00 90.38 512 VAL A O 1
ATOM 4017 N N . PRO A 1 513 ? -13.487 -11.644 27.428 1.00 85.44 513 PRO A N 1
ATOM 4018 C CA . PRO A 1 513 ? -12.444 -12.486 26.851 1.00 85.44 513 PRO A CA 1
ATOM 4019 C C . PRO A 1 513 ? -11.201 -12.536 27.756 1.00 85.44 513 PRO A C 1
ATOM 4021 O O . PRO A 1 513 ? -10.759 -11.500 28.250 1.00 85.44 513 PRO A O 1
ATOM 4024 N N . ARG A 1 514 ? -10.602 -13.723 27.940 1.00 78.06 514 ARG A N 1
ATOM 4025 C CA . ARG A 1 514 ? -9.364 -13.937 28.723 1.00 78.06 514 ARG A CA 1
ATOM 4026 C C . ARG A 1 514 ? -8.100 -13.952 27.868 1.00 78.06 514 ARG A C 1
ATOM 4028 O O . ARG A 1 514 ? -7.062 -13.463 28.312 1.00 78.06 514 ARG A O 1
ATOM 4035 N N . SER A 1 515 ? -8.155 -14.532 26.669 1.00 66.19 515 SER A N 1
ATOM 4036 C CA . SER A 1 515 ? -6.994 -14.643 25.780 1.00 66.19 515 SER A CA 1
ATOM 4037 C C . SER A 1 515 ? -7.378 -14.449 24.308 1.00 66.19 515 SER A C 1
ATOM 4039 O O . SER A 1 515 ? -8.527 -14.629 23.917 1.00 66.19 515 SER A O 1
ATOM 4041 N N . GLY A 1 516 ? -6.419 -13.999 23.492 1.00 57.09 516 GLY A N 1
ATOM 4042 C CA . GLY A 1 516 ? -6.619 -13.716 22.067 1.00 57.09 516 GLY A CA 1
ATOM 4043 C C . GLY A 1 516 ? -6.430 -14.945 21.180 1.00 57.09 516 GLY A C 1
ATOM 4044 O O . GLY A 1 516 ? -5.643 -14.877 20.231 1.00 57.09 516 GLY A O 1
ATOM 4045 N N . THR A 1 517 ? -7.068 -16.070 21.506 1.00 53.72 517 THR A N 1
ATOM 4046 C CA . THR A 1 517 ? -6.986 -17.294 20.703 1.00 53.72 517 THR A CA 1
ATOM 4047 C C . THR A 1 517 ? -7.634 -17.118 19.331 1.00 53.72 517 THR A C 1
ATOM 4049 O O . THR A 1 517 ? -8.633 -16.421 19.153 1.00 53.72 517 THR A O 1
ATOM 4052 N N . ARG A 1 518 ? -7.038 -17.769 18.323 1.00 52.66 518 ARG A N 1
ATOM 4053 C CA . ARG A 1 518 ? -7.673 -17.971 17.017 1.00 52.66 518 ARG A CA 1
ATOM 4054 C C . ARG A 1 518 ? -8.856 -18.912 17.232 1.00 52.66 518 ARG A C 1
ATOM 4056 O O . ARG A 1 518 ? -8.664 -20.123 17.312 1.00 52.66 518 ARG A O 1
ATOM 4063 N N . VAL A 1 519 ? -10.060 -18.359 17.346 1.00 53.34 519 VAL A N 1
ATOM 4064 C CA . VAL A 1 519 ? -11.288 -19.156 17.327 1.00 53.34 519 VAL A CA 1
ATOM 4065 C C . VAL A 1 519 ? -11.368 -19.838 15.958 1.00 53.34 519 VAL A C 1
ATOM 4067 O O . VAL A 1 519 ? -11.325 -19.170 14.923 1.00 53.34 519 VAL A O 1
ATOM 4070 N N . LEU A 1 520 ? -11.431 -21.173 15.939 1.00 50.31 520 LEU A N 1
ATOM 4071 C CA . LEU A 1 520 ? -11.784 -21.917 14.731 1.00 50.31 520 LEU A CA 1
ATOM 4072 C C . LEU A 1 520 ? -13.189 -21.466 14.332 1.00 50.31 520 LEU A C 1
ATOM 4074 O O . LEU A 1 520 ? -14.124 -21.638 15.107 1.00 50.31 520 LEU A O 1
ATOM 4078 N N . ARG A 1 521 ? -13.310 -20.840 13.157 1.00 56.19 521 ARG A N 1
ATOM 4079 C CA . ARG A 1 521 ? -14.566 -20.270 12.657 1.00 56.19 521 ARG A CA 1
ATOM 4080 C C . ARG A 1 521 ? -15.659 -21.339 12.743 1.00 56.19 521 ARG A C 1
ATOM 4082 O O . ARG A 1 521 ? -15.556 -22.374 12.081 1.00 56.19 521 ARG A O 1
ATOM 4089 N N . GLU A 1 522 ? -16.665 -21.109 13.586 1.00 62.28 522 GLU A N 1
ATOM 4090 C CA . GLU A 1 522 ? -17.827 -21.992 13.649 1.00 62.28 522 GLU A CA 1
ATOM 4091 C C . GLU A 1 522 ? -18.494 -22.045 12.270 1.00 62.28 522 GLU A C 1
ATOM 4093 O O . GLU A 1 522 ? -18.466 -21.072 11.507 1.00 62.28 522 GLU A O 1
ATOM 4098 N N . GLN A 1 523 ? -19.065 -23.201 11.921 1.00 65.31 523 GLN A N 1
ATOM 4099 C CA . GLN A 1 523 ? -19.743 -23.329 10.638 1.00 65.31 523 GLN A CA 1
ATOM 4100 C C . GLN A 1 523 ? -20.931 -22.354 10.574 1.00 65.31 523 GLN A C 1
ATOM 4102 O O . GLN A 1 523 ? -21.703 -22.282 11.533 1.00 65.31 523 GLN A O 1
ATOM 4107 N N . PRO A 1 524 ? -21.105 -21.628 9.453 1.00 76.19 524 PRO A N 1
ATOM 4108 C CA . PRO A 1 524 ? -22.253 -20.752 9.250 1.00 76.19 524 PRO A CA 1
ATOM 4109 C C . PRO A 1 524 ? -23.573 -21.477 9.525 1.00 76.19 524 PRO A C 1
ATOM 4111 O O . PRO A 1 524 ? -23.785 -22.582 9.023 1.00 76.19 524 PRO A O 1
ATOM 4114 N N . SER A 1 525 ? -24.489 -20.846 10.264 1.00 75.62 525 SER A N 1
ATOM 4115 C CA . SER A 1 525 ? -25.821 -21.417 10.517 1.00 75.62 525 SER A CA 1
ATOM 4116 C C . SER A 1 525 ? -26.799 -21.188 9.360 1.00 75.62 525 SER A C 1
ATOM 4118 O O . SER A 1 525 ? -27.849 -21.827 9.287 1.00 75.62 525 SER A O 1
ATOM 4120 N N . ALA A 1 526 ? -26.451 -20.294 8.431 1.00 77.25 526 ALA A N 1
ATOM 4121 C CA . ALA A 1 526 ? -27.215 -19.992 7.227 1.00 77.25 526 ALA A CA 1
ATOM 4122 C C . ALA A 1 526 ? -26.282 -19.666 6.043 1.00 77.25 526 ALA A C 1
ATOM 4124 O O . ALA A 1 526 ? -25.133 -19.271 6.264 1.00 77.25 526 ALA A O 1
ATOM 4125 N N . PRO A 1 527 ? -26.767 -19.778 4.787 1.00 79.12 527 PRO A N 1
ATOM 4126 C CA . PRO A 1 527 ? -26.023 -19.322 3.619 1.00 79.12 527 PRO A CA 1
ATOM 4127 C C . PRO A 1 527 ? -25.621 -17.851 3.753 1.00 79.12 527 PRO A C 1
ATOM 4129 O O . PRO A 1 527 ? -26.431 -17.012 4.162 1.00 79.12 527 PRO A O 1
ATOM 4132 N N . ALA A 1 528 ? -24.378 -17.545 3.386 1.00 83.12 528 ALA A N 1
ATOM 4133 C CA . ALA A 1 528 ? -23.883 -16.178 3.387 1.00 83.12 528 ALA A CA 1
ATOM 4134 C C . ALA A 1 528 ? -24.705 -15.305 2.424 1.00 83.12 528 ALA A C 1
ATOM 4136 O O . ALA A 1 528 ? -25.041 -15.721 1.313 1.00 83.12 528 ALA A O 1
ATOM 4137 N N . ARG A 1 529 ? -25.027 -14.083 2.852 1.00 88.75 529 ARG A N 1
ATOM 4138 C CA . ARG A 1 529 ? -25.704 -13.070 2.030 1.00 88.75 529 ARG A CA 1
ATOM 4139 C C . ARG A 1 529 ? -24.686 -12.050 1.522 1.00 88.75 529 ARG A C 1
ATOM 4141 O O . ARG A 1 529 ? -23.696 -11.790 2.197 1.00 88.75 529 ARG A O 1
ATOM 4148 N N . GLY A 1 530 ? -24.946 -11.473 0.350 1.00 89.56 530 GLY A N 1
ATOM 4149 C CA . GLY A 1 530 ? -24.185 -10.340 -0.180 1.00 89.56 530 GLY A CA 1
ATOM 4150 C C . GLY A 1 530 ? -24.775 -9.005 0.274 1.00 89.56 530 GLY A C 1
ATOM 4151 O O . GLY A 1 530 ? -25.996 -8.817 0.248 1.00 89.56 530 GLY A O 1
ATOM 4152 N N . LEU A 1 531 ? -23.911 -8.091 0.699 1.00 91.75 531 LEU A N 1
ATOM 4153 C CA . LEU A 1 531 ? -24.229 -6.716 1.054 1.00 91.75 531 LEU A CA 1
ATOM 4154 C C . LEU A 1 531 ? -23.069 -5.816 0.614 1.00 91.75 531 LEU A C 1
ATOM 4156 O O . LEU A 1 531 ? -22.031 -5.772 1.270 1.00 91.75 531 LEU A O 1
ATOM 4160 N N . ASN A 1 532 ? -23.237 -5.067 -0.477 1.00 92.06 532 ASN A N 1
ATOM 4161 C CA . ASN A 1 532 ? -22.152 -4.243 -1.006 1.00 92.06 532 ASN A CA 1
ATOM 4162 C C . ASN A 1 532 ? -21.920 -2.982 -0.150 1.00 92.06 532 ASN A C 1
ATOM 4164 O O . ASN A 1 532 ? -22.573 -1.954 -0.339 1.00 92.06 532 ASN A O 1
ATOM 4168 N N . TRP A 1 533 ? -20.981 -3.074 0.795 1.00 93.12 533 TRP A N 1
ATOM 4169 C CA . TRP A 1 533 ? -20.524 -1.978 1.659 1.00 93.12 533 TRP A CA 1
ATOM 4170 C C . TRP A 1 533 ? -19.092 -1.523 1.345 1.00 93.12 533 TRP A C 1
ATOM 4172 O O . TRP A 1 533 ? -18.518 -0.755 2.114 1.00 93.12 533 TRP A O 1
ATOM 4182 N N . THR A 1 534 ? -18.526 -1.902 0.193 1.00 91.50 534 THR A N 1
ATOM 4183 C CA . THR A 1 534 ? -17.133 -1.561 -0.166 1.00 91.50 534 THR A CA 1
ATOM 4184 C C . THR A 1 534 ? -16.896 -0.060 -0.335 1.00 91.50 534 THR A C 1
ATOM 4186 O O . THR A 1 534 ? -15.761 0.412 -0.233 1.00 91.50 534 THR A O 1
ATOM 4189 N N . GLY A 1 535 ? -17.968 0.722 -0.510 1.00 89.56 535 GLY A N 1
ATOM 4190 C CA . GLY A 1 535 ? -17.928 2.182 -0.443 1.00 89.56 535 GLY A CA 1
ATOM 4191 C C . GLY A 1 535 ? -17.440 2.729 0.906 1.00 89.56 535 GLY A C 1
ATOM 4192 O O . GLY A 1 535 ? -16.846 3.804 0.925 1.00 89.56 535 GLY A O 1
ATOM 4193 N N . ALA A 1 536 ? -17.588 1.974 2.004 1.00 90.62 536 ALA A N 1
ATOM 4194 C CA . ALA A 1 536 ? -17.072 2.332 3.328 1.00 90.62 536 ALA A CA 1
ATOM 4195 C C . ALA A 1 536 ? -15.544 2.448 3.362 1.00 90.62 536 ALA A C 1
ATOM 4197 O O . ALA A 1 536 ? -15.002 3.083 4.257 1.00 90.62 536 ALA A O 1
ATOM 4198 N N . LEU A 1 537 ? -14.841 1.853 2.396 1.00 91.06 537 LEU A N 1
ATOM 4199 C CA . LEU A 1 537 ? -13.384 1.909 2.316 1.00 91.06 537 LEU A CA 1
ATOM 4200 C C . LEU A 1 537 ? -12.870 3.141 1.571 1.00 91.06 537 LEU A C 1
ATOM 4202 O O . LEU A 1 537 ? -11.664 3.317 1.476 1.00 91.06 537 LEU A O 1
ATOM 4206 N N . ARG A 1 538 ? -13.735 3.974 0.993 1.00 89.56 538 ARG A N 1
ATOM 4207 C CA . ARG A 1 538 ? -13.332 5.189 0.271 1.00 89.56 538 ARG A CA 1
ATOM 4208 C C . ARG A 1 538 ? -13.797 6.400 1.049 1.00 89.56 538 ARG A C 1
ATOM 4210 O O . ARG A 1 538 ? -14.899 6.372 1.591 1.00 89.56 538 ARG A O 1
ATOM 4217 N N . LEU A 1 539 ? -12.996 7.461 1.088 1.00 88.06 539 LEU A N 1
ATOM 4218 C CA . LEU A 1 539 ? -13.419 8.714 1.711 1.00 88.06 539 LEU A CA 1
ATOM 4219 C C . LEU A 1 539 ? -14.543 9.342 0.879 1.00 88.06 539 LEU A C 1
ATOM 4221 O O . LEU A 1 539 ? -14.397 9.581 -0.318 1.00 88.06 539 LEU A O 1
ATOM 4225 N N . GLY A 1 540 ? -15.696 9.537 1.517 1.00 75.12 540 GLY A N 1
ATOM 4226 C CA . GLY A 1 540 ? -16.873 10.162 0.923 1.00 75.12 540 GLY A CA 1
ATOM 4227 C C . GLY A 1 540 ? -16.945 11.668 1.183 1.00 75.12 540 GLY A C 1
ATOM 4228 O O . GLY A 1 540 ? -15.990 12.294 1.636 1.00 75.12 540 GLY A O 1
ATOM 4229 N N . ALA A 1 541 ? -18.116 12.253 0.915 1.00 62.34 541 ALA A N 1
ATOM 4230 C CA . ALA A 1 541 ? -18.388 13.650 1.244 1.00 62.34 541 ALA A CA 1
ATOM 4231 C C . ALA A 1 541 ? -18.233 13.911 2.759 1.00 62.34 541 ALA A C 1
ATOM 4233 O O . ALA A 1 541 ? -18.612 13.044 3.560 1.00 62.34 541 ALA A O 1
ATOM 4234 N N . PRO A 1 542 ? -17.713 15.089 3.155 1.00 59.41 542 PRO A N 1
ATOM 4235 C CA . PRO A 1 542 ? -17.505 15.425 4.556 1.00 59.41 542 PRO A CA 1
ATOM 4236 C C . PRO A 1 542 ? -18.833 15.396 5.324 1.00 59.41 542 PRO A C 1
ATOM 4238 O O . PRO A 1 542 ? -19.825 15.995 4.913 1.00 59.41 542 PRO A O 1
ATOM 4241 N N . ASP A 1 543 ? -18.847 14.675 6.444 1.00 64.44 543 ASP A N 1
ATOM 4242 C CA . ASP A 1 543 ? -19.921 14.699 7.439 1.00 64.44 543 ASP A CA 1
ATOM 4243 C C . ASP A 1 543 ? -19.296 14.955 8.798 1.00 64.44 543 ASP A C 1
ATOM 4245 O O . ASP A 1 543 ? -18.373 14.258 9.222 1.00 64.44 543 ASP A O 1
ATOM 4249 N N . HIS A 1 544 ? -19.805 15.982 9.463 1.00 61.19 544 HIS A N 1
ATOM 4250 C CA . HIS A 1 544 ? -19.174 16.601 10.614 1.00 61.19 544 HIS A CA 1
ATOM 4251 C C . HIS A 1 544 ? -19.606 15.994 11.952 1.00 61.19 544 HIS A C 1
ATOM 4253 O O . HIS A 1 544 ? -19.136 16.444 12.992 1.00 61.19 544 HIS A O 1
ATOM 4259 N N . THR A 1 545 ? -20.481 14.983 11.973 1.00 65.56 545 THR A N 1
ATOM 4260 C CA . THR A 1 545 ? -21.059 14.479 13.231 1.00 65.56 545 THR A CA 1
ATOM 4261 C C . THR A 1 545 ? -20.114 13.489 13.928 1.00 65.56 545 THR A C 1
ATOM 4263 O O . THR A 1 545 ? -19.913 12.385 13.413 1.00 65.56 545 THR A O 1
ATOM 4266 N N . PRO A 1 546 ? -19.486 13.803 15.078 1.00 70.12 546 PRO A N 1
ATOM 4267 C CA . PRO A 1 546 ? -18.616 12.854 15.778 1.00 70.12 546 PRO A CA 1
ATOM 4268 C C . PRO A 1 546 ? -19.439 11.668 16.298 1.00 70.12 546 PRO A C 1
ATOM 4270 O O . PRO A 1 546 ? -20.482 11.867 16.920 1.00 70.12 546 PRO A O 1
ATOM 4273 N N . ALA A 1 547 ? -18.981 10.436 16.062 1.00 82.50 547 ALA A N 1
ATOM 4274 C CA . ALA A 1 547 ? -19.646 9.238 16.571 1.00 82.50 547 ALA A CA 1
ATOM 4275 C C . ALA A 1 547 ? -18.997 8.801 17.899 1.00 82.50 547 ALA A C 1
ATOM 4277 O O . ALA A 1 547 ? -17.816 8.436 17.897 1.00 82.50 547 ALA A O 1
ATOM 4278 N N . PRO A 1 548 ? -19.717 8.825 19.038 1.00 91.75 548 PRO A N 1
ATOM 4279 C CA . PRO A 1 548 ? -19.151 8.386 20.309 1.00 91.75 548 PRO A CA 1
ATOM 4280 C C . PRO A 1 548 ? -18.828 6.885 20.276 1.00 91.75 548 PRO A C 1
ATOM 4282 O O . PRO A 1 548 ? -19.475 6.125 19.559 1.00 91.75 548 PRO A O 1
ATOM 4285 N N . ALA A 1 549 ? -17.863 6.453 21.097 1.00 94.88 549 ALA A N 1
ATOM 4286 C CA . ALA A 1 549 ? -17.430 5.049 21.188 1.00 94.88 549 ALA A CA 1
ATOM 4287 C C . ALA A 1 549 ? -18.548 4.065 21.561 1.00 94.88 549 ALA A C 1
ATOM 4289 O O . ALA A 1 549 ? -18.457 2.877 21.267 1.00 94.88 549 ALA A O 1
ATOM 4290 N N . PHE A 1 550 ? -19.620 4.561 22.180 1.00 96.69 550 PHE A N 1
ATOM 4291 C CA . PHE A 1 550 ? -20.864 3.832 22.370 1.00 96.69 550 PHE A CA 1
ATOM 4292 C C . PHE A 1 550 ? -22.049 4.779 22.187 1.00 96.69 550 PHE A C 1
ATOM 4294 O O . PHE A 1 550 ? -22.092 5.851 22.794 1.00 96.69 550 PHE A O 1
ATOM 4301 N N . LEU A 1 551 ? -23.022 4.362 21.382 1.00 95.31 551 LEU A N 1
ATOM 4302 C CA . LEU A 1 551 ? -24.240 5.100 21.082 1.00 95.31 551 LEU A CA 1
ATOM 4303 C C . LEU A 1 551 ? -25.456 4.189 21.254 1.00 95.31 551 LEU A C 1
ATOM 4305 O O . LEU A 1 551 ? -25.603 3.188 20.554 1.00 95.31 551 LEU A O 1
ATOM 4309 N N . LYS A 1 552 ? -26.368 4.560 22.154 1.00 94.81 552 LYS A N 1
ATOM 4310 C CA . LYS A 1 552 ? -27.680 3.914 22.279 1.00 94.81 552 LYS A CA 1
ATOM 4311 C C . LYS A 1 552 ? -28.680 4.632 21.374 1.00 94.81 552 LYS A C 1
ATOM 4313 O O . LYS A 1 552 ? -28.847 5.840 21.495 1.00 94.81 552 LYS A O 1
ATOM 4318 N N . LEU A 1 553 ? -29.336 3.892 20.482 1.00 92.31 553 LEU A N 1
ATOM 4319 C CA . LEU A 1 553 ? -30.287 4.425 19.498 1.00 92.31 553 LEU A CA 1
ATOM 4320 C C . LEU A 1 553 ? -31.743 4.160 19.897 1.00 92.31 553 LEU A C 1
ATOM 4322 O O . LEU A 1 553 ? -32.595 5.030 19.749 1.00 92.31 553 LEU A O 1
ATOM 4326 N N . ARG A 1 554 ? -32.044 2.955 20.394 1.00 87.94 554 ARG A N 1
ATOM 4327 C CA . ARG A 1 554 ? -33.394 2.539 20.820 1.00 87.94 554 ARG A CA 1
ATOM 4328 C C . ARG A 1 554 ? -33.337 1.473 21.916 1.00 87.94 554 ARG A C 1
ATOM 4330 O O . ARG A 1 554 ? -32.264 1.007 22.288 1.00 87.94 554 ARG A O 1
ATOM 4337 N N . GLY A 1 555 ? -34.504 1.116 22.454 1.00 80.25 555 GLY A N 1
ATOM 4338 C CA . GLY A 1 555 ? -34.631 0.139 23.541 1.00 80.25 555 GLY A CA 1
ATOM 4339 C C . GLY A 1 555 ? -34.554 -1.333 23.119 1.00 80.25 555 GLY A C 1
ATOM 4340 O O . GLY A 1 555 ? -34.207 -2.157 23.951 1.00 80.25 555 GLY A O 1
ATOM 4341 N N . VAL A 1 556 ? -34.866 -1.670 21.859 1.00 85.44 556 VAL A N 1
ATOM 4342 C CA . VAL A 1 556 ? -34.951 -3.064 21.374 1.00 85.44 556 VAL A CA 1
ATOM 4343 C C . VAL A 1 556 ? -34.299 -3.192 20.000 1.00 85.44 556 VAL A C 1
ATOM 4345 O O . VAL A 1 556 ? -34.488 -2.321 19.147 1.00 85.44 556 VAL A O 1
ATOM 4348 N N . GLY A 1 557 ? -33.545 -4.272 19.785 1.00 92.62 557 GLY A N 1
ATOM 4349 C CA . GLY A 1 557 ? -32.825 -4.531 18.539 1.00 92.62 557 GLY A CA 1
ATOM 4350 C C . GLY A 1 557 ? -31.448 -5.162 18.755 1.00 92.62 557 GLY A C 1
ATOM 4351 O O . GLY A 1 557 ? -31.078 -5.465 19.884 1.00 92.62 557 GLY A O 1
ATOM 4352 N N . CYS A 1 558 ? -30.687 -5.354 17.682 1.00 96.38 558 CYS A N 1
ATOM 4353 C CA . CYS A 1 558 ? -29.326 -5.867 17.741 1.00 96.38 558 CYS A CA 1
ATOM 4354 C C . CYS A 1 558 ? -28.319 -4.801 18.193 1.00 96.38 558 CYS A C 1
ATOM 4356 O O . CYS A 1 558 ? -28.525 -3.600 17.995 1.00 96.38 558 CYS A O 1
ATOM 4358 N N . HIS A 1 559 ? -27.191 -5.239 18.734 1.00 98.00 559 HIS A N 1
ATOM 4359 C CA . HIS A 1 559 ? -26.022 -4.382 18.899 1.00 98.00 559 HIS A CA 1
ATOM 4360 C C . HIS A 1 559 ? -25.116 -4.468 17.666 1.00 98.00 559 HIS A C 1
ATOM 4362 O O . HIS A 1 559 ? -24.944 -5.552 17.115 1.00 98.00 559 HIS A O 1
ATOM 4368 N N . VAL A 1 560 ? -24.527 -3.355 17.227 1.00 98.00 560 VAL A N 1
ATOM 4369 C CA . VAL A 1 560 ? -23.496 -3.358 16.177 1.00 98.00 560 VAL A CA 1
ATOM 4370 C C . VAL A 1 560 ? -22.147 -2.986 16.787 1.00 98.00 560 VAL A C 1
ATOM 4372 O O . VAL A 1 560 ? -21.999 -1.891 17.321 1.00 98.00 560 VAL A O 1
ATOM 4375 N N . ALA A 1 561 ? -21.162 -3.872 16.670 1.00 98.00 561 ALA A N 1
ATOM 4376 C CA . ALA A 1 561 ? -19.790 -3.650 17.106 1.00 98.00 561 ALA A CA 1
ATOM 4377 C C . ALA A 1 561 ? -18.890 -3.414 15.883 1.00 98.00 561 ALA A C 1
ATOM 4379 O O . ALA A 1 561 ? -18.676 -4.317 15.074 1.00 98.00 561 ALA A O 1
ATOM 4380 N N . VAL A 1 562 ? -18.374 -2.195 15.739 1.00 97.81 562 VAL A N 1
ATOM 4381 C CA . VAL A 1 562 ? -17.480 -1.798 14.643 1.00 97.81 562 VAL A CA 1
ATOM 4382 C C . VAL A 1 562 ? -16.025 -1.977 15.065 1.00 97.81 562 VAL A C 1
ATOM 4384 O O . VAL A 1 562 ? -15.598 -1.422 16.076 1.00 97.81 562 VAL A O 1
ATOM 4387 N N . LEU A 1 563 ? -15.255 -2.717 14.273 1.00 95.69 563 LEU A N 1
ATOM 4388 C CA . LEU A 1 563 ? -13.823 -2.924 14.464 1.00 95.69 563 LEU A CA 1
ATOM 4389 C C . LEU A 1 563 ? -13.044 -2.159 13.404 1.00 95.69 563 LEU A C 1
ATOM 4391 O O . LEU A 1 563 ? -13.300 -2.308 12.209 1.00 95.69 563 LEU A O 1
ATOM 4395 N N . ALA A 1 564 ? -12.085 -1.355 13.852 1.00 94.19 564 ALA A N 1
ATOM 4396 C CA . ALA A 1 564 ? -11.328 -0.471 12.978 1.00 94.19 564 ALA A CA 1
ATOM 4397 C C . ALA A 1 564 ? -9.842 -0.425 13.343 1.00 94.19 564 ALA A C 1
ATOM 4399 O O . ALA A 1 564 ? -9.424 -0.835 14.425 1.00 94.19 564 ALA A O 1
ATOM 4400 N N . SER A 1 565 ? -9.039 0.111 12.434 1.00 92.25 565 SER A N 1
ATOM 4401 C CA . SER A 1 565 ? -7.582 0.172 12.530 1.00 92.25 565 SER A CA 1
ATOM 4402 C C . SER A 1 565 ? -7.045 1.382 13.277 1.00 92.25 565 SER A C 1
ATOM 4404 O O . SER A 1 565 ? -5.872 1.399 13.627 1.00 92.25 565 SER A O 1
ATOM 4406 N N . CYS A 1 566 ? -7.875 2.397 13.483 1.00 93.75 566 CYS A N 1
ATOM 4407 C CA . CYS A 1 566 ? -7.594 3.575 14.293 1.00 93.75 566 CYS A CA 1
ATOM 4408 C C . CYS A 1 566 ? -8.924 4.240 14.675 1.00 93.75 566 CYS A C 1
ATOM 4410 O O . CYS A 1 566 ? -9.981 3.890 14.144 1.00 93.75 566 CYS A O 1
ATOM 4412 N N . GLU A 1 567 ? -8.895 5.217 15.580 1.00 94.56 567 GLU A N 1
ATOM 4413 C CA . GLU A 1 567 ? -10.122 5.899 16.015 1.00 94.56 567 GLU A CA 1
ATOM 4414 C C . GLU A 1 567 ? -10.793 6.706 14.896 1.00 94.56 567 GLU A C 1
ATOM 4416 O O . GLU A 1 567 ? -12.020 6.725 14.810 1.00 94.56 567 GLU A O 1
ATOM 4421 N N . GLY A 1 568 ? -10.016 7.332 14.006 1.00 93.62 568 GLY A N 1
ATOM 4422 C CA . GLY A 1 568 ? -10.564 8.027 12.836 1.00 93.62 568 GLY A CA 1
ATOM 4423 C C . GLY A 1 568 ? -11.357 7.085 11.925 1.00 93.62 568 GLY A C 1
ATOM 4424 O O . GLY A 1 568 ? -12.466 7.413 11.502 1.00 93.62 568 GLY A O 1
ATOM 4425 N N . GLU A 1 569 ? -10.836 5.877 11.694 1.00 93.88 569 GLU A N 1
ATOM 4426 C CA . GLU A 1 569 ? -11.515 4.839 10.913 1.00 93.88 569 GLU A CA 1
ATOM 4427 C C . GLU A 1 569 ? -12.749 4.315 11.653 1.00 93.88 569 GLU A C 1
ATOM 4429 O O . GLU A 1 569 ? -13.806 4.153 11.050 1.00 93.88 569 GLU A O 1
ATOM 4434 N N . ALA A 1 570 ? -12.656 4.125 12.971 1.00 95.06 570 ALA A N 1
ATOM 4435 C CA . ALA A 1 570 ? -13.772 3.684 13.803 1.00 95.06 570 ALA A CA 1
ATOM 4436 C C . ALA A 1 570 ? -14.951 4.664 13.746 1.00 95.06 570 ALA A C 1
ATOM 4438 O O . ALA A 1 570 ? -16.099 4.254 13.547 1.00 95.06 570 ALA A O 1
ATOM 4439 N N . VAL A 1 571 ? -14.671 5.966 13.850 1.00 93.94 571 VAL A N 1
ATOM 4440 C CA . VAL A 1 571 ? -15.671 7.025 13.674 1.00 93.94 571 VAL A CA 1
ATOM 4441 C C . VAL A 1 571 ? -16.251 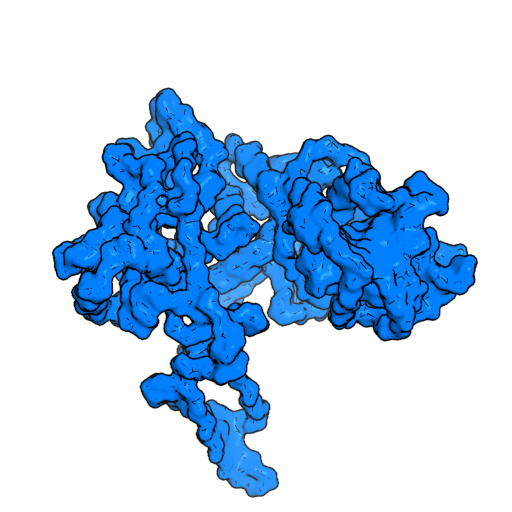6.982 12.260 1.00 93.94 571 VAL A C 1
ATOM 4443 O O . VAL A 1 571 ? -17.474 7.034 12.103 1.00 93.94 571 VAL A O 1
ATOM 4446 N N . TYR A 1 572 ? -15.407 6.842 11.237 1.00 93.69 572 TYR A N 1
ATOM 4447 C CA . TYR A 1 572 ? -15.840 6.805 9.841 1.00 93.69 572 TYR A CA 1
ATOM 4448 C C . TYR A 1 572 ? -16.753 5.606 9.529 1.00 93.69 572 TYR A C 1
ATOM 4450 O O . TYR A 1 572 ? -17.865 5.781 9.026 1.00 93.69 572 TYR A O 1
ATOM 4458 N N . PHE A 1 573 ? -16.344 4.393 9.902 1.00 94.38 573 PHE A N 1
ATOM 4459 C CA . PHE A 1 573 ? -17.133 3.175 9.706 1.00 94.38 573 PHE A CA 1
ATOM 4460 C C . PHE A 1 573 ? -18.419 3.189 10.532 1.00 94.38 573 PHE A C 1
ATOM 4462 O O . PHE A 1 573 ? -19.465 2.766 10.043 1.00 94.38 573 PHE A O 1
ATOM 4469 N N . THR A 1 574 ? -18.399 3.750 11.743 1.00 94.88 574 THR A N 1
ATOM 4470 C CA . THR A 1 574 ? -19.619 3.921 12.546 1.00 94.88 574 THR A CA 1
ATOM 4471 C C . THR A 1 574 ? -20.628 4.830 11.844 1.00 94.88 574 THR A C 1
ATOM 4473 O O . THR A 1 574 ? -21.813 4.504 11.788 1.00 94.88 574 THR A O 1
ATOM 4476 N N . ARG A 1 575 ? -20.182 5.939 11.237 1.00 91.94 575 ARG A N 1
ATOM 4477 C CA . ARG A 1 575 ? -21.055 6.800 10.415 1.00 91.94 575 ARG A CA 1
ATOM 4478 C C . ARG A 1 575 ? -21.638 6.030 9.231 1.00 91.94 575 ARG A C 1
ATOM 4480 O O . ARG A 1 575 ? -22.837 6.138 8.968 1.00 91.94 575 ARG A O 1
ATOM 4487 N N . TRP A 1 576 ? -20.819 5.232 8.544 1.00 93.25 576 TRP A N 1
ATOM 4488 C CA . TRP A 1 576 ? -21.282 4.388 7.441 1.00 93.25 576 TRP A CA 1
ATOM 4489 C C . TRP A 1 576 ? -22.378 3.418 7.891 1.00 93.25 576 TRP A C 1
ATOM 4491 O O . TRP A 1 576 ? -23.445 3.369 7.280 1.00 93.25 576 TRP A O 1
ATOM 4501 N N . VAL A 1 577 ? -22.149 2.708 8.997 1.00 94.19 577 VAL A N 1
ATOM 4502 C CA . VAL A 1 577 ? -23.109 1.782 9.610 1.00 94.19 577 VAL A CA 1
ATOM 4503 C C . VAL A 1 577 ? -24.420 2.489 9.929 1.00 94.19 577 VAL A C 1
ATOM 4505 O O . VAL A 1 577 ? -25.478 1.989 9.566 1.00 94.19 577 VAL A O 1
ATOM 4508 N N . LEU A 1 578 ? -24.380 3.662 10.565 1.00 93.06 578 LEU A N 1
ATOM 4509 C CA . LEU A 1 578 ? -25.592 4.398 10.936 1.00 93.06 578 LEU A CA 1
ATOM 4510 C C . LEU A 1 578 ? -26.437 4.780 9.712 1.00 93.06 578 LEU A C 1
ATOM 4512 O O . LEU A 1 578 ? -27.660 4.658 9.761 1.00 93.06 578 LEU A O 1
ATOM 4516 N N . ARG A 1 579 ? -25.802 5.165 8.598 1.00 92.06 579 ARG A N 1
ATOM 4517 C CA . ARG A 1 579 ? -26.499 5.500 7.342 1.00 92.06 579 ARG A CA 1
ATOM 4518 C C . ARG A 1 579 ? -27.123 4.290 6.647 1.00 92.06 579 ARG A C 1
ATOM 4520 O O . ARG A 1 579 ? -28.141 4.444 5.981 1.00 92.06 579 ARG A O 1
ATOM 4527 N N . HIS A 1 580 ? -26.528 3.109 6.803 1.00 93.44 580 HIS A N 1
ATOM 4528 C CA . HIS A 1 580 ? -26.916 1.893 6.076 1.00 93.44 580 HIS A CA 1
ATOM 4529 C C . HIS A 1 580 ? -27.540 0.813 6.974 1.00 93.44 580 HIS A C 1
ATOM 4531 O O . HIS A 1 580 ? -27.814 -0.297 6.520 1.00 93.44 580 HIS A O 1
ATOM 4537 N N . CYS A 1 581 ? -27.797 1.113 8.251 1.00 92.38 581 CYS A N 1
ATOM 4538 C CA . CYS A 1 581 ? -28.241 0.128 9.241 1.00 92.38 581 CYS A CA 1
ATOM 4539 C C . CYS A 1 581 ? -29.584 -0.538 8.902 1.00 92.38 581 CYS A C 1
ATOM 4541 O O . CYS A 1 581 ? -29.846 -1.657 9.340 1.00 92.38 581 CYS A O 1
ATOM 4543 N N . ASN A 1 582 ? -30.420 0.106 8.086 1.00 92.00 582 ASN A N 1
ATOM 4544 C CA . ASN A 1 582 ? -31.665 -0.462 7.567 1.00 92.00 582 ASN A CA 1
ATOM 4545 C C . ASN A 1 582 ? -31.443 -1.689 6.660 1.00 92.00 582 ASN A C 1
ATOM 4547 O O . ASN A 1 582 ? -32.342 -2.518 6.535 1.00 92.00 582 ASN A O 1
ATOM 4551 N N . GLN A 1 583 ? -30.260 -1.837 6.061 1.00 93.38 583 GLN A N 1
ATOM 4552 C CA . GLN A 1 583 ? -29.928 -2.948 5.166 1.00 93.38 583 GLN A CA 1
ATOM 4553 C C . GLN A 1 583 ? -29.568 -4.243 5.914 1.00 93.38 583 GLN A C 1
ATOM 4555 O O . GLN A 1 583 ? -29.610 -5.323 5.326 1.00 93.38 583 GLN A O 1
ATOM 4560 N N . LEU A 1 584 ? -29.275 -4.163 7.219 1.00 90.06 584 LEU A N 1
ATOM 4561 C CA . LEU A 1 584 ? -28.898 -5.317 8.049 1.00 90.06 584 LEU A CA 1
ATOM 4562 C C . LEU A 1 584 ? -30.059 -6.298 8.285 1.00 90.06 584 LEU A C 1
ATOM 4564 O O . LEU A 1 584 ? -29.849 -7.406 8.771 1.00 90.06 584 LEU A O 1
ATOM 4568 N N . GLY A 1 585 ? -31.296 -5.910 7.957 1.00 87.31 585 GLY A N 1
ATOM 4569 C CA . GLY A 1 585 ? -32.486 -6.748 8.137 1.00 87.31 585 GLY A CA 1
ATOM 4570 C C . GLY A 1 585 ? -32.898 -6.956 9.598 1.00 87.31 585 GLY A C 1
ATOM 4571 O O . GLY A 1 585 ? -33.848 -7.686 9.861 1.00 87.31 585 GLY A O 1
ATOM 4572 N N . THR A 1 586 ? -32.217 -6.303 10.542 1.00 86.81 586 THR A N 1
ATOM 4573 C CA . THR A 1 586 ? -32.561 -6.285 11.963 1.00 86.81 586 THR A CA 1
ATOM 4574 C C . THR A 1 586 ? -32.500 -4.850 12.502 1.00 86.81 586 THR A C 1
ATOM 4576 O O . THR A 1 586 ? -31.609 -4.079 12.131 1.00 86.81 586 THR A O 1
ATOM 4579 N N . PRO A 1 587 ? -33.449 -4.438 13.357 1.00 93.00 587 PRO A N 1
ATOM 4580 C CA . PRO A 1 587 ? -33.374 -3.173 14.073 1.00 93.00 587 PRO A CA 1
ATOM 4581 C C . PRO A 1 587 ? -32.063 -3.040 14.874 1.00 93.00 587 PRO A C 1
ATOM 4583 O O . PRO A 1 587 ? -31.887 -3.740 15.852 1.00 93.00 587 PRO A O 1
ATOM 4586 N N . VAL A 1 588 ? -31.164 -2.109 14.546 1.00 96.06 588 VAL A N 1
ATOM 4587 C CA . VAL A 1 588 ? -30.017 -1.715 15.396 1.00 96.06 588 VAL A CA 1
ATOM 4588 C C . VAL A 1 588 ? -30.435 -0.920 16.643 1.00 96.06 588 VAL A C 1
ATOM 4590 O O . VAL A 1 588 ? -30.942 0.194 16.508 1.00 96.06 588 VAL A O 1
ATOM 4593 N N . ALA A 1 589 ? -30.228 -1.459 17.845 1.00 96.50 589 ALA A N 1
ATOM 4594 C CA . ALA A 1 589 ? -30.513 -0.822 19.137 1.00 96.50 589 ALA A CA 1
ATOM 4595 C C . ALA A 1 589 ? -29.392 0.071 19.661 1.00 96.50 589 ALA A C 1
ATOM 4597 O O . ALA A 1 589 ? -29.651 1.111 20.270 1.00 96.50 589 ALA A O 1
ATOM 4598 N N . SER A 1 590 ? -28.152 -0.331 19.428 1.00 97.44 590 SER A N 1
ATOM 4599 C CA . SER A 1 590 ? -26.966 0.389 19.871 1.00 97.44 590 SER A CA 1
ATOM 4600 C C . SER A 1 590 ? -25.792 0.069 18.958 1.00 97.44 590 SER A C 1
ATOM 4602 O O . SER A 1 590 ? -25.773 -0.970 18.298 1.00 97.44 590 SER A O 1
ATOM 4604 N N . VAL A 1 591 ? -24.820 0.972 18.924 1.00 97.56 591 VAL A N 1
ATOM 4605 C CA . VAL A 1 591 ? -23.579 0.818 18.167 1.00 97.56 591 VAL A CA 1
ATOM 4606 C C . VAL A 1 591 ? -22.408 1.115 19.093 1.00 97.56 591 VAL A C 1
ATOM 4608 O O . VAL A 1 591 ? -22.467 2.069 19.869 1.00 97.56 591 VAL A O 1
ATOM 4611 N N . SER A 1 592 ? -21.353 0.317 19.028 1.00 97.81 592 SER A N 1
ATOM 4612 C CA . SER A 1 592 ? -20.058 0.637 19.622 1.00 97.81 592 SER A CA 1
ATOM 4613 C C . SER A 1 592 ? -18.965 0.539 18.580 1.00 97.81 592 SER A C 1
ATOM 4615 O O . SER A 1 592 ? -19.126 -0.129 17.557 1.00 97.81 592 SER A O 1
ATOM 4617 N N . TRP A 1 593 ? -17.822 1.140 18.878 1.00 97.69 593 TRP A N 1
ATOM 4618 C CA . TRP A 1 593 ? -16.625 0.916 18.092 1.00 97.69 593 TRP A CA 1
ATOM 4619 C C . TRP A 1 593 ? -15.401 0.653 18.966 1.00 97.69 593 TRP A C 1
ATOM 4621 O O . TRP A 1 593 ? -15.275 1.184 20.073 1.00 97.69 593 TRP A O 1
ATOM 4631 N N . LEU A 1 594 ? -14.503 -0.170 18.433 1.00 96.50 594 LEU A N 1
ATOM 4632 C CA . LEU A 1 594 ? -13.210 -0.529 19.001 1.00 96.50 594 LEU A CA 1
ATOM 4633 C C . LEU A 1 594 ? -12.140 -0.310 17.930 1.00 96.50 594 LEU A C 1
ATOM 4635 O O . LEU A 1 594 ? -12.206 -0.886 16.841 1.00 96.50 594 LEU A O 1
ATOM 4639 N N . ALA A 1 595 ? -11.158 0.526 18.246 1.00 95.19 595 ALA A N 1
ATOM 4640 C CA . ALA A 1 595 ? -9.985 0.739 17.417 1.00 95.19 595 ALA A CA 1
ATOM 4641 C C . ALA A 1 595 ? -8.831 -0.132 17.925 1.00 95.19 595 ALA A C 1
ATOM 4643 O O . ALA A 1 595 ? -8.537 -0.137 19.120 1.00 95.19 595 ALA A O 1
ATOM 4644 N N . ALA A 1 596 ? -8.185 -0.848 17.008 1.00 92.44 596 ALA A N 1
ATOM 4645 C CA . ALA A 1 596 ? -7.018 -1.685 17.250 1.00 92.44 596 ALA A CA 1
ATOM 4646 C C . ALA A 1 596 ? -5.854 -1.160 16.388 1.00 92.44 596 ALA A C 1
ATOM 4648 O O . ALA A 1 596 ? -5.729 -1.480 15.201 1.00 92.44 596 ALA A O 1
ATOM 4649 N N . ASP A 1 597 ? -5.051 -0.271 16.972 1.00 91.19 597 ASP A N 1
ATOM 4650 C CA . ASP A 1 597 ? -4.110 0.583 16.252 1.00 91.19 597 ASP A CA 1
ATOM 4651 C C . ASP A 1 597 ? -2.647 0.226 16.532 1.00 91.19 597 ASP A C 1
ATOM 4653 O O . ASP A 1 597 ? -2.105 0.476 17.606 1.00 91.19 597 ASP A O 1
ATOM 4657 N N . ILE A 1 598 ? -1.980 -0.337 15.528 1.00 85.19 598 ILE A N 1
ATOM 4658 C CA . ILE A 1 598 ? -0.533 -0.599 15.540 1.00 85.19 598 ILE A CA 1
ATOM 4659 C C . ILE A 1 598 ? 0.305 0.685 15.428 1.00 85.19 598 ILE A C 1
ATOM 4661 O O . ILE A 1 598 ? 1.480 0.724 15.796 1.00 85.19 598 ILE A O 1
ATOM 4665 N N . ALA A 1 599 ? -0.309 1.749 14.913 1.00 84.00 599 ALA A N 1
ATOM 4666 C CA . ALA A 1 599 ? 0.309 3.021 14.607 1.00 84.00 599 ALA A CA 1
ATOM 4667 C C . ALA A 1 599 ? -0.579 4.172 15.098 1.00 84.00 599 ALA A C 1
ATOM 4669 O O . ALA A 1 599 ? -1.197 4.862 14.280 1.00 84.00 599 ALA A O 1
ATOM 4670 N N . PRO A 1 600 ? -0.638 4.402 16.419 1.00 88.25 600 PRO A N 1
ATOM 4671 C CA . PRO A 1 600 ? -1.465 5.437 17.023 1.00 88.25 600 PRO A CA 1
ATOM 4672 C C . PRO A 1 600 ? -0.864 6.835 16.814 1.00 88.25 600 PRO A C 1
ATOM 4674 O O . PRO A 1 600 ? -0.406 7.489 17.744 1.00 88.25 600 PRO A O 1
ATOM 4677 N N . VAL A 1 601 ? -0.823 7.266 15.554 1.00 88.56 601 VAL A N 1
ATOM 4678 C CA . VAL A 1 601 ? -0.228 8.529 15.091 1.00 88.56 601 VAL A CA 1
ATOM 4679 C C . VAL A 1 601 ? -1.280 9.572 14.704 1.00 88.56 601 VAL A C 1
ATOM 4681 O O . VAL A 1 601 ? -0.956 10.751 14.573 1.00 88.56 601 VAL A O 1
ATOM 4684 N N . GLY A 1 602 ? -2.524 9.131 14.494 1.00 86.88 602 GLY A N 1
ATOM 4685 C CA . GLY A 1 602 ? -3.662 9.991 14.176 1.00 86.88 602 GLY A CA 1
ATOM 4686 C C . GLY A 1 602 ? -4.280 10.642 15.409 1.00 86.88 602 GLY A C 1
ATOM 4687 O O . GLY A 1 602 ? -3.910 10.355 16.551 1.00 86.88 602 GLY A O 1
ATOM 4688 N N . ALA A 1 603 ? -5.256 11.515 15.186 1.00 89.06 603 ALA A N 1
ATOM 4689 C CA . ALA A 1 603 ? -6.035 12.090 16.266 1.00 89.06 603 ALA A CA 1
ATOM 4690 C C . ALA A 1 603 ? -6.869 11.016 16.988 1.00 89.06 603 ALA A C 1
ATOM 4692 O O . ALA A 1 603 ? -7.405 10.083 16.388 1.00 89.06 603 ALA A O 1
ATOM 4693 N N . MET A 1 604 ? -6.994 11.182 18.306 1.00 89.50 604 MET A N 1
ATOM 4694 C CA . MET A 1 604 ? -7.705 10.263 19.197 1.00 89.50 604 MET A CA 1
ATOM 4695 C C . MET A 1 604 ? -8.927 10.946 19.825 1.00 89.50 604 MET A C 1
ATOM 4697 O O . MET A 1 604 ? -8.832 11.470 20.947 1.00 89.50 604 MET A O 1
ATOM 4701 N N . PRO A 1 605 ? -10.067 11.010 19.112 1.00 88.56 605 PRO A N 1
ATOM 4702 C CA . PRO A 1 605 ? -11.292 11.619 19.627 1.00 88.56 605 PRO A CA 1
ATOM 4703 C C . PRO A 1 605 ? -11.769 10.997 20.953 1.00 88.56 605 PRO A C 1
ATOM 4705 O O . PRO A 1 605 ? -12.265 11.719 21.819 1.00 88.56 605 PRO A O 1
ATOM 4708 N N . CYS A 1 606 ? -11.584 9.691 21.156 1.00 91.44 606 CYS A N 1
ATOM 4709 C CA . CYS A 1 606 ? -11.793 9.011 22.431 1.00 91.44 606 CYS A CA 1
ATOM 4710 C C . CYS A 1 606 ? -10.505 9.016 23.266 1.00 91.44 606 CYS A C 1
ATOM 4712 O O . CYS A 1 606 ? -10.462 9.636 24.335 1.00 91.44 606 CYS A O 1
ATOM 4714 N N . GLY A 1 607 ? -9.441 8.365 22.785 1.00 90.69 607 GLY A N 1
ATOM 4715 C CA . GLY A 1 607 ? -8.159 8.241 23.484 1.00 90.69 607 GLY A CA 1
ATOM 4716 C C . GLY A 1 607 ? -8.254 7.502 24.821 1.00 90.69 607 GLY A C 1
ATOM 4717 O O . GLY A 1 607 ? -7.497 7.791 25.747 1.00 90.69 607 GLY A O 1
ATOM 4718 N N . SER A 1 608 ? -9.220 6.597 24.971 1.00 93.25 608 SER A N 1
ATOM 4719 C CA . SER A 1 608 ? -9.405 5.774 26.170 1.00 93.25 608 SER A CA 1
ATOM 4720 C C . SER A 1 608 ? -10.006 4.426 25.801 1.00 93.25 608 SER A C 1
ATOM 4722 O O . SER A 1 608 ? -10.576 4.303 24.723 1.00 93.25 608 SER A O 1
ATOM 4724 N N . LEU A 1 609 ? -9.900 3.434 26.679 1.00 94.94 609 LEU A N 1
ATOM 4725 C CA . LEU A 1 609 ? -10.547 2.133 26.526 1.00 94.94 609 LEU A CA 1
ATOM 4726 C C . LEU A 1 609 ? -11.419 1.839 27.744 1.00 94.94 609 LEU A C 1
ATOM 4728 O O . LEU A 1 609 ? -11.024 2.129 28.872 1.00 94.94 609 LEU A O 1
ATOM 4732 N N . ARG A 1 610 ? -12.583 1.232 27.524 1.00 93.94 610 ARG A N 1
ATOM 4733 C CA . ARG A 1 610 ? -13.416 0.660 28.590 1.00 93.94 610 ARG A CA 1
ATOM 4734 C C . ARG A 1 610 ? -14.209 -0.537 28.082 1.00 93.94 610 ARG A C 1
ATOM 4736 O O . ARG A 1 610 ? -14.559 -0.578 26.900 1.00 93.94 610 ARG A O 1
ATOM 4743 N N . ALA A 1 611 ? -14.560 -1.458 28.972 1.00 94.69 611 ALA A N 1
ATOM 4744 C CA . ALA A 1 611 ? -15.605 -2.432 28.681 1.00 94.69 611 ALA A CA 1
ATOM 4745 C C . ALA A 1 611 ? -16.996 -1.795 28.822 1.00 94.69 611 ALA A C 1
ATOM 4747 O O . ALA A 1 611 ? -17.232 -0.958 29.696 1.00 94.69 611 ALA A O 1
ATOM 4748 N N . GLN A 1 612 ? -17.929 -2.195 27.961 1.00 95.31 612 GLN A N 1
ATOM 4749 C CA . GLN A 1 612 ? -19.323 -1.759 28.014 1.00 95.31 612 GLN A CA 1
ATOM 4750 C C . GLN A 1 612 ? -20.233 -2.986 28.041 1.00 95.31 612 GLN A C 1
ATOM 4752 O O . GLN A 1 612 ? -20.300 -3.693 27.036 1.00 95.31 612 GLN A O 1
ATOM 4757 N N . PRO A 1 613 ? -20.969 -3.224 29.142 1.00 95.12 613 PRO A N 1
ATOM 4758 C CA . PRO A 1 613 ? -22.009 -4.238 29.160 1.00 95.12 613 PRO A CA 1
ATOM 4759 C C . PRO A 1 613 ? -23.083 -3.895 28.129 1.00 95.12 613 PRO A C 1
ATOM 4761 O O . PRO A 1 613 ? -23.574 -2.757 28.089 1.00 95.12 613 PRO A O 1
ATOM 4764 N N . VAL A 1 614 ? -23.431 -4.872 27.299 1.00 95.44 614 VAL A N 1
ATOM 4765 C CA . VAL A 1 614 ? -24.466 -4.764 26.276 1.00 95.44 614 VAL A CA 1
ATOM 4766 C C . VAL A 1 614 ? -25.422 -5.946 26.391 1.00 95.44 614 VAL A C 1
ATOM 4768 O O . VAL A 1 614 ? -25.059 -7.095 26.152 1.00 95.44 614 VAL A O 1
ATOM 4771 N N . ASP A 1 615 ? -26.668 -5.624 26.721 1.00 93.44 615 ASP A N 1
ATOM 4772 C CA . ASP A 1 615 ? -27.796 -6.545 26.653 1.00 93.44 615 ASP A CA 1
ATOM 4773 C C . ASP A 1 615 ? -28.502 -6.357 25.303 1.00 93.44 615 ASP A C 1
ATOM 4775 O O . ASP A 1 615 ? -29.121 -5.317 25.045 1.00 93.44 615 ASP A O 1
ATOM 4779 N N . ALA A 1 616 ? -28.321 -7.323 24.403 1.00 94.44 616 ALA A N 1
ATOM 4780 C CA . ALA A 1 616 ? -28.970 -7.343 23.101 1.00 94.44 616 ALA A CA 1
ATOM 4781 C C . ALA A 1 616 ? -29.207 -8.791 22.640 1.00 94.44 616 ALA A C 1
ATOM 4783 O O . ALA A 1 616 ? -28.292 -9.611 22.727 1.00 94.44 616 ALA A O 1
ATOM 4784 N N . PRO A 1 617 ? -30.385 -9.103 22.065 1.00 93.06 617 PRO A N 1
ATOM 4785 C CA . PRO A 1 617 ? -30.748 -10.458 21.639 1.00 93.06 617 PRO A CA 1
ATOM 4786 C C . PRO A 1 617 ? -29.947 -10.976 20.435 1.00 93.06 617 PRO A C 1
ATOM 4788 O O . PRO A 1 617 ? -30.009 -12.158 20.118 1.00 93.06 617 PRO A O 1
ATOM 4791 N N . SER A 1 618 ? -29.261 -10.094 19.706 1.00 95.00 618 SER A N 1
ATOM 4792 C CA . SER A 1 618 ? -28.374 -10.456 18.596 1.00 95.00 618 SER A CA 1
ATOM 4793 C C . SER A 1 618 ? -27.349 -9.358 18.345 1.00 95.00 618 SER A C 1
ATOM 4795 O O . SER A 1 618 ? -27.557 -8.204 18.737 1.00 95.00 618 SER A O 1
ATOM 4797 N N . TRP A 1 619 ? -26.236 -9.715 17.713 1.00 97.00 619 TRP A N 1
ATOM 4798 C CA . TRP A 1 619 ? -25.121 -8.808 17.453 1.00 97.00 619 TRP A CA 1
ATOM 4799 C C . TRP A 1 619 ? -24.735 -8.786 15.973 1.00 97.00 619 TRP A C 1
ATOM 4801 O O . TRP A 1 619 ? -24.997 -9.730 15.234 1.00 97.00 619 TRP A O 1
ATOM 4811 N N . VAL A 1 620 ? -24.098 -7.704 15.536 1.00 96.94 620 VAL A N 1
ATOM 4812 C CA . VAL A 1 620 ? -23.466 -7.587 14.218 1.00 96.94 620 VAL A CA 1
ATOM 4813 C C . VAL A 1 620 ? -22.048 -7.078 14.423 1.00 96.94 620 VAL A C 1
ATOM 4815 O O . VAL A 1 620 ? -21.862 -5.964 14.907 1.00 96.94 620 VAL A O 1
ATOM 4818 N N . LEU A 1 621 ? -21.050 -7.877 14.065 1.00 96.62 621 LEU A N 1
ATOM 4819 C CA . LEU A 1 621 ? -19.653 -7.457 14.046 1.00 96.62 621 LEU A CA 1
ATOM 4820 C C . LEU A 1 621 ? -19.323 -6.966 12.643 1.00 96.62 621 LEU A C 1
ATOM 4822 O O . LEU A 1 621 ? -19.514 -7.691 11.668 1.00 96.62 621 LEU A O 1
ATOM 4826 N N . VAL A 1 622 ? -18.829 -5.737 12.550 1.00 96.69 622 VAL A N 1
ATOM 4827 C CA . VAL A 1 622 ? -18.522 -5.064 11.286 1.00 96.69 622 VAL A CA 1
ATOM 4828 C C . VAL A 1 622 ? -17.036 -4.739 11.251 1.00 96.69 622 VAL A C 1
ATOM 4830 O O . VAL A 1 622 ? -16.522 -4.115 12.177 1.00 96.69 622 VAL A O 1
ATOM 4833 N N . GLY A 1 623 ? -16.349 -5.127 10.183 1.00 94.62 623 GLY A N 1
ATOM 4834 C CA . GLY A 1 623 ? -14.932 -4.831 9.980 1.00 94.62 623 GLY A CA 1
ATOM 4835 C C . GLY A 1 623 ? -14.451 -5.322 8.619 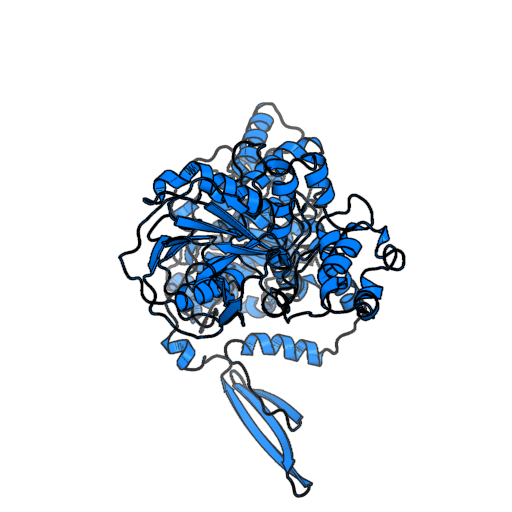1.00 94.62 623 GLY A C 1
ATOM 4836 O O . GLY A 1 623 ? -15.225 -5.889 7.849 1.00 94.62 623 GLY A O 1
ATOM 4837 N N . THR A 1 624 ? -13.176 -5.105 8.304 1.00 92.25 624 THR A N 1
ATOM 4838 C CA . THR A 1 624 ? -12.561 -5.745 7.132 1.00 92.25 624 THR A CA 1
ATOM 4839 C C . THR A 1 624 ? -12.345 -7.236 7.396 1.00 92.25 624 THR A C 1
ATOM 4841 O O . THR A 1 624 ? -12.152 -7.645 8.545 1.00 92.25 624 THR A O 1
ATOM 4844 N N . SER A 1 625 ? -12.350 -8.050 6.342 1.00 89.44 625 SER A N 1
ATOM 4845 C CA . SER A 1 625 ? -12.142 -9.499 6.395 1.00 89.44 625 SER A CA 1
ATOM 4846 C C . SER A 1 625 ? -10.886 -9.856 7.190 1.00 89.44 625 SER A C 1
ATOM 4848 O O . SER A 1 625 ? -10.967 -10.549 8.200 1.00 89.44 625 SER A O 1
ATOM 4850 N N . MET A 1 626 ? -9.747 -9.250 6.850 1.00 84.88 626 MET A N 1
ATOM 4851 C CA . MET A 1 626 ? -8.477 -9.450 7.554 1.00 84.88 626 MET A CA 1
ATOM 4852 C C . MET A 1 626 ? -8.549 -9.082 9.045 1.00 84.88 626 MET A C 1
ATOM 4854 O O . MET A 1 626 ? -7.941 -9.758 9.875 1.00 84.88 626 MET A O 1
ATOM 4858 N N . ARG A 1 627 ? -9.302 -8.040 9.430 1.00 86.38 627 ARG A N 1
ATOM 4859 C CA . ARG A 1 627 ? -9.470 -7.655 10.846 1.00 86.38 627 ARG A CA 1
ATOM 4860 C C . ARG A 1 627 ? -10.335 -8.649 11.611 1.00 86.38 627 ARG A C 1
ATOM 4862 O O . ARG A 1 627 ? -10.033 -8.937 12.769 1.00 86.38 627 ARG A O 1
ATOM 4869 N N . LEU A 1 628 ? -11.391 -9.153 10.982 1.00 87.00 628 LEU A N 1
ATOM 4870 C CA . LEU A 1 628 ? -12.295 -10.126 11.585 1.00 87.00 628 LEU A CA 1
ATOM 4871 C C . LEU A 1 628 ? -11.640 -11.511 11.697 1.00 87.00 628 LEU A C 1
ATOM 4873 O O . LEU A 1 628 ? -11.796 -12.171 12.721 1.00 87.00 628 LEU A O 1
ATOM 4877 N N . GLU A 1 629 ? -10.875 -11.927 10.685 1.00 79.75 629 GLU A N 1
ATOM 4878 C CA . GLU A 1 629 ? -10.296 -13.273 10.586 1.00 79.75 629 GLU A CA 1
ATOM 4879 C C . GLU A 1 629 ? -8.901 -13.407 11.209 1.00 79.75 629 GLU A C 1
ATOM 4881 O O . GLU A 1 629 ? -8.535 -14.475 11.711 1.00 79.75 629 GLU A O 1
ATOM 4886 N N . HIS A 1 630 ? -8.078 -12.361 11.132 1.00 78.56 630 HIS A N 1
ATOM 4887 C CA . HIS A 1 630 ? -6.667 -12.412 11.532 1.00 78.56 630 HIS A CA 1
ATOM 4888 C C . HIS A 1 630 ? -6.286 -11.366 12.585 1.00 78.56 630 HIS A C 1
ATOM 4890 O O . HIS A 1 630 ? -5.191 -11.440 13.137 1.00 78.56 630 HIS A O 1
ATOM 4896 N N . GLY A 1 631 ? -7.185 -10.433 12.910 1.00 81.44 631 GLY A N 1
ATOM 4897 C CA . GLY A 1 631 ? -7.031 -9.541 14.057 1.00 81.44 631 GLY A CA 1
ATOM 4898 C C . GLY A 1 631 ? -7.201 -10.262 15.398 1.00 81.44 631 GLY A C 1
ATOM 4899 O O . GLY A 1 631 ? -7.600 -11.421 15.457 1.00 81.44 631 GLY A O 1
ATOM 4900 N N . HIS A 1 632 ? -6.941 -9.558 16.503 1.00 85.50 632 HIS A N 1
ATOM 4901 C CA . HIS A 1 632 ? -7.159 -10.095 17.856 1.00 85.50 632 HIS A CA 1
ATOM 4902 C C . HIS A 1 632 ? -8.464 -9.619 18.505 1.00 85.50 632 HIS A C 1
ATOM 4904 O O . HIS A 1 632 ? -9.066 -10.355 19.281 1.00 85.50 632 HIS A O 1
ATOM 4910 N N . ALA A 1 633 ? -8.919 -8.408 18.176 1.00 88.19 633 ALA A N 1
ATOM 4911 C CA . ALA A 1 633 ? -10.147 -7.845 18.731 1.00 88.19 633 ALA A CA 1
ATOM 4912 C C . ALA A 1 633 ? -11.409 -8.597 18.263 1.00 88.19 633 ALA A C 1
ATOM 4914 O O . ALA A 1 633 ? -12.294 -8.872 19.070 1.00 88.19 633 ALA A O 1
ATOM 4915 N N . GLY A 1 634 ? -11.470 -8.970 16.978 1.00 89.50 634 GLY A N 1
ATOM 4916 C CA . GLY A 1 634 ? -12.592 -9.718 16.399 1.00 89.50 634 GLY A CA 1
ATOM 4917 C C . GLY A 1 634 ? -12.805 -11.075 17.068 1.00 89.50 634 GLY A C 1
ATOM 4918 O O . GLY A 1 634 ? -13.867 -11.282 17.660 1.00 89.50 634 GLY A O 1
ATOM 4919 N N . PRO A 1 635 ? -11.795 -11.964 17.070 1.00 87.44 635 PRO A N 1
ATOM 4920 C CA . PRO A 1 635 ? -11.879 -13.250 17.757 1.00 87.44 635 PRO A CA 1
ATOM 4921 C C . PRO A 1 635 ? -12.200 -13.138 19.251 1.00 87.44 635 PRO A C 1
ATOM 4923 O O . PRO A 1 635 ? -12.972 -13.945 19.756 1.00 87.44 635 PRO A O 1
ATOM 4926 N N . ALA A 1 636 ? -11.685 -12.119 19.951 1.00 88.81 636 ALA A N 1
ATOM 4927 C CA . ALA A 1 636 ? -11.986 -11.909 21.369 1.00 88.81 636 ALA A CA 1
ATOM 4928 C C . ALA A 1 636 ? -13.480 -11.620 21.619 1.00 88.81 636 ALA A C 1
ATOM 4930 O O . ALA A 1 636 ? -14.079 -12.194 22.529 1.00 88.81 636 ALA A O 1
ATOM 4931 N N . ILE A 1 637 ? -14.107 -10.769 20.798 1.00 91.56 637 ILE A N 1
ATOM 4932 C CA . ILE A 1 637 ? -15.548 -10.482 20.906 1.00 91.56 637 ILE A CA 1
ATOM 4933 C C . ILE A 1 637 ? -16.374 -11.701 20.481 1.00 91.56 637 ILE A C 1
ATOM 4935 O O . ILE A 1 637 ? -17.362 -12.026 21.137 1.00 91.56 637 ILE A O 1
ATOM 4939 N N . VAL A 1 638 ? -15.958 -12.411 19.428 1.00 90.81 638 VAL A N 1
ATOM 4940 C CA . VAL A 1 638 ? -16.606 -13.659 18.993 1.00 90.81 638 VAL A CA 1
ATOM 4941 C C . VAL A 1 638 ? -16.584 -14.713 20.101 1.00 90.81 638 VAL A C 1
ATOM 4943 O O . VAL A 1 638 ? -17.615 -15.333 20.358 1.00 90.81 638 VAL A O 1
ATOM 4946 N N . ALA A 1 639 ? -15.457 -14.888 20.794 1.00 88.88 639 ALA A N 1
ATOM 4947 C CA . ALA A 1 639 ? -15.349 -15.812 21.921 1.00 88.88 639 ALA A CA 1
ATOM 4948 C C . ALA A 1 639 ? -16.329 -15.439 23.044 1.00 88.88 639 ALA A C 1
ATOM 4950 O O . ALA A 1 639 ? -17.078 -16.293 23.512 1.00 88.88 639 ALA A O 1
ATOM 4951 N N . ALA A 1 640 ? -16.403 -14.154 23.414 1.00 91.25 640 ALA A N 1
ATOM 4952 C CA . ALA A 1 640 ? -17.341 -13.675 24.430 1.00 91.25 640 ALA A CA 1
ATOM 4953 C C . ALA A 1 640 ? -18.814 -13.910 24.038 1.00 91.25 640 ALA A C 1
ATOM 4955 O O . ALA A 1 640 ? -19.612 -14.336 24.871 1.00 91.25 640 ALA A O 1
ATOM 4956 N N . LEU A 1 641 ? -19.181 -13.680 22.772 1.00 92.25 641 LEU A N 1
ATOM 4957 C CA . LEU A 1 641 ? -20.538 -13.935 22.272 1.00 92.25 641 LEU A CA 1
ATOM 4958 C C . LEU A 1 641 ? -20.881 -15.420 22.230 1.00 92.25 641 LEU A C 1
ATOM 4960 O O . LEU A 1 641 ? -21.994 -15.798 22.591 1.00 92.25 641 LEU A O 1
ATOM 4964 N N . THR A 1 642 ? -19.920 -16.246 21.824 1.00 90.25 642 THR A N 1
ATOM 4965 C CA . THR A 1 642 ? -20.071 -17.702 21.766 1.00 90.25 642 THR A CA 1
ATOM 4966 C C . THR A 1 642 ? -20.292 -18.260 23.166 1.00 90.25 642 THR A C 1
ATOM 4968 O O . THR A 1 642 ? -21.273 -18.961 23.393 1.00 90.25 642 THR A O 1
ATOM 4971 N N . ALA A 1 643 ? -19.467 -17.856 24.134 1.00 90.12 643 ALA A N 1
ATOM 4972 C CA . ALA A 1 643 ? -19.606 -18.240 25.536 1.00 90.12 643 ALA A CA 1
ATOM 4973 C C . ALA A 1 643 ? -20.923 -17.759 26.169 1.00 90.12 643 ALA A C 1
ATOM 4975 O O . ALA A 1 643 ? -21.528 -18.482 26.959 1.00 90.12 643 ALA A O 1
ATOM 4976 N N . ALA A 1 644 ? -21.412 -16.578 25.781 1.00 90.94 644 ALA A N 1
ATOM 4977 C CA . ALA A 1 644 ? -22.719 -16.075 26.202 1.00 90.94 644 ALA A CA 1
ATOM 4978 C C . ALA A 1 644 ? -23.910 -16.755 25.490 1.00 90.94 644 ALA A C 1
ATOM 4980 O O . ALA A 1 644 ? -25.054 -16.542 25.888 1.00 90.94 644 ALA A O 1
ATOM 4981 N N . GLY A 1 645 ? -23.675 -17.554 24.440 1.00 91.00 645 GLY A N 1
ATOM 4982 C CA . GLY A 1 645 ? -24.736 -18.143 23.617 1.00 91.00 645 GLY A CA 1
ATOM 4983 C C . GLY A 1 645 ? -25.520 -17.116 22.792 1.00 91.00 645 GLY A C 1
ATOM 4984 O O . GLY A 1 645 ? -26.673 -17.359 22.437 1.00 91.00 645 GLY A O 1
ATOM 4985 N N . THR A 1 646 ? -24.925 -15.956 22.506 1.00 92.12 646 THR A N 1
ATOM 4986 C CA . THR A 1 646 ? -25.595 -14.838 21.834 1.00 92.12 646 THR A CA 1
ATOM 4987 C C . THR A 1 646 ? -25.441 -14.947 20.316 1.00 92.12 646 THR A C 1
ATOM 4989 O O . THR A 1 646 ? -24.312 -14.901 19.828 1.00 92.12 646 THR A O 1
ATOM 4992 N N . PRO A 1 647 ? -26.535 -15.022 19.533 1.00 93.88 647 PRO A N 1
ATOM 4993 C CA . PRO A 1 647 ? -26.463 -15.051 18.072 1.00 93.88 647 PRO A CA 1
ATOM 4994 C C . PRO A 1 647 ? -25.802 -13.804 17.485 1.00 93.88 647 PRO A C 1
ATOM 4996 O O . PRO A 1 647 ? -26.067 -12.679 17.927 1.00 93.88 647 PRO A O 1
ATOM 4999 N N . TYR A 1 648 ? -24.999 -13.978 16.434 1.00 94.25 648 TYR A N 1
ATOM 5000 C CA . TYR A 1 648 ? -24.320 -12.860 15.785 1.00 94.25 648 TYR A CA 1
ATOM 5001 C C . TYR A 1 648 ? -24.215 -12.987 14.262 1.00 94.25 648 TYR A C 1
ATOM 5003 O O . TYR A 1 648 ? -24.282 -14.067 13.674 1.00 94.25 648 TYR A O 1
ATOM 5011 N N . LEU A 1 649 ? -24.066 -11.831 13.619 1.00 94.44 649 LEU A N 1
ATOM 5012 C CA . LEU A 1 649 ? -23.734 -11.679 12.209 1.00 94.44 649 LEU A CA 1
ATOM 5013 C C . LEU A 1 649 ? -22.293 -11.166 12.085 1.00 94.44 649 LEU A C 1
ATOM 5015 O O . LEU A 1 649 ? -21.917 -10.230 12.789 1.00 94.44 649 LEU A O 1
ATOM 5019 N N . LEU A 1 650 ? -21.508 -11.733 11.174 1.00 93.88 650 LEU A N 1
ATOM 5020 C CA . LEU A 1 650 ? -20.214 -11.194 10.745 1.00 93.88 650 LEU A CA 1
ATOM 5021 C C . LEU A 1 650 ? -20.405 -10.476 9.409 1.00 93.88 650 LEU A C 1
ATOM 5023 O O . LEU A 1 650 ? -20.925 -11.087 8.476 1.00 93.88 650 LEU A O 1
ATOM 5027 N N . LEU A 1 651 ? -20.008 -9.206 9.327 1.00 94.81 651 LEU A N 1
ATOM 5028 C CA . LEU A 1 651 ? -20.080 -8.391 8.116 1.00 94.81 651 LEU A CA 1
ATOM 5029 C C . LEU A 1 651 ? -18.688 -7.909 7.687 1.00 94.81 651 LEU A C 1
ATOM 5031 O O . LEU A 1 651 ? -18.110 -7.017 8.313 1.00 94.81 651 LEU A O 1
ATOM 5035 N N . GLU A 1 652 ? -18.198 -8.474 6.585 1.00 94.50 652 GLU A N 1
ATOM 5036 C CA . GLU A 1 652 ? -16.933 -8.126 5.929 1.00 94.50 652 GLU A CA 1
ATOM 5037 C C . GLU A 1 652 ? -17.165 -6.977 4.931 1.00 94.50 652 GLU A C 1
ATOM 5039 O O . GLU A 1 652 ? -17.735 -7.164 3.854 1.00 94.50 652 GLU A O 1
ATOM 5044 N N . ILE A 1 653 ? -16.766 -5.755 5.292 1.00 93.50 653 ILE A N 1
ATOM 5045 C CA . ILE A 1 653 ? -17.083 -4.542 4.503 1.00 93.50 653 ILE A CA 1
ATOM 5046 C C . ILE A 1 653 ? -16.201 -4.356 3.260 1.00 93.50 653 ILE A C 1
ATOM 5048 O O . ILE A 1 653 ? -16.463 -3.487 2.435 1.00 93.50 653 ILE A O 1
ATOM 5052 N N . ASP A 1 654 ? -15.143 -5.148 3.133 1.00 91.69 654 ASP A N 1
ATOM 5053 C CA . ASP A 1 654 ? -14.179 -5.160 2.033 1.00 91.69 654 ASP A CA 1
ATOM 5054 C C . ASP A 1 654 ? -14.505 -6.188 0.942 1.00 91.69 654 ASP A C 1
ATOM 5056 O O . ASP A 1 654 ? -13.780 -6.285 -0.049 1.00 91.69 654 ASP A O 1
ATOM 5060 N N . ARG A 1 655 ? -15.628 -6.900 1.081 1.00 90.38 655 ARG A N 1
ATOM 5061 C CA . ARG A 1 655 ? -16.162 -7.842 0.093 1.00 90.38 655 ARG A CA 1
ATOM 5062 C C . ARG A 1 655 ? -17.556 -7.420 -0.354 1.00 90.38 655 ARG A C 1
ATOM 5064 O O . ARG A 1 655 ? -18.305 -6.815 0.407 1.00 90.38 655 ARG A O 1
ATOM 5071 N N . GLU A 1 656 ? -17.898 -7.738 -1.598 1.00 87.94 656 GLU A N 1
ATOM 5072 C CA . GLU A 1 656 ? -19.196 -7.376 -2.191 1.00 87.94 656 GLU A CA 1
ATOM 5073 C C . GLU A 1 656 ? -20.245 -8.481 -2.008 1.00 87.94 656 GLU A C 1
ATOM 5075 O O . GLU A 1 656 ? -21.409 -8.186 -1.732 1.00 87.94 656 GLU A O 1
ATOM 5080 N N . ASP A 1 657 ? -19.808 -9.742 -2.075 1.00 86.56 657 ASP A N 1
ATOM 5081 C CA . ASP A 1 657 ? -20.660 -10.930 -2.044 1.00 86.56 657 ASP A CA 1
ATOM 5082 C C . ASP A 1 657 ? -20.276 -11.887 -0.914 1.00 86.56 657 ASP A C 1
ATOM 5084 O O . ASP A 1 657 ? -19.121 -11.936 -0.485 1.00 86.56 657 ASP A O 1
ATOM 5088 N N . ALA A 1 658 ? -21.258 -12.678 -0.458 1.00 86.50 658 ALA A N 1
ATOM 5089 C CA . ALA A 1 658 ? -21.102 -13.687 0.598 1.00 86.50 658 ALA A CA 1
ATOM 5090 C C . ALA A 1 658 ? -20.389 -13.156 1.861 1.00 86.50 658 ALA A C 1
ATOM 5092 O O . ALA A 1 658 ? -19.640 -13.877 2.519 1.00 86.50 658 ALA A O 1
ATOM 5093 N N . ASN A 1 659 ? -20.629 -11.888 2.189 1.00 91.06 659 ASN A N 1
ATOM 5094 C CA . ASN A 1 659 ? -19.885 -11.126 3.184 1.00 91.06 659 ASN A CA 1
ATOM 5095 C C . ASN A 1 659 ? -20.671 -10.879 4.477 1.00 91.06 659 ASN A C 1
ATOM 5097 O O . ASN A 1 659 ? -20.118 -10.326 5.422 1.00 91.06 659 ASN A O 1
ATOM 5101 N N . LEU A 1 660 ? -21.943 -11.288 4.525 1.00 92.69 660 LEU A N 1
ATOM 5102 C CA . LEU A 1 660 ? -22.770 -11.296 5.725 1.00 92.69 660 LEU A CA 1
ATOM 5103 C C . LEU A 1 660 ? -23.087 -12.740 6.126 1.00 92.69 660 LEU A C 1
ATOM 5105 O O . LEU A 1 660 ? -23.887 -13.418 5.472 1.00 92.69 660 LEU A O 1
ATOM 5109 N N . VAL A 1 661 ? -22.480 -13.200 7.218 1.00 91.75 661 VAL A N 1
ATOM 5110 C CA . VAL A 1 661 ? -22.572 -14.586 7.699 1.00 91.75 661 VAL A CA 1
ATOM 5111 C C . VAL A 1 661 ? -23.271 -14.625 9.049 1.00 91.75 661 VAL A C 1
ATOM 5113 O O . VAL A 1 661 ? -22.883 -13.902 9.963 1.00 91.75 661 VAL A O 1
ATOM 5116 N N . ARG A 1 662 ? -24.288 -15.481 9.188 1.00 91.56 662 ARG A N 1
ATOM 5117 C CA . ARG A 1 662 ? -24.956 -15.730 10.470 1.00 91.56 662 ARG A CA 1
ATOM 5118 C C . ARG A 1 662 ? -24.323 -16.906 11.197 1.00 91.56 662 ARG A C 1
ATOM 5120 O O . ARG A 1 662 ? -24.074 -17.947 10.588 1.00 91.56 662 ARG A O 1
ATOM 5127 N N . VAL A 1 663 ? -24.134 -16.726 12.498 1.00 90.69 663 VAL A N 1
ATOM 5128 C CA . VAL A 1 663 ? -23.703 -17.766 13.424 1.00 90.69 663 VAL A CA 1
ATOM 5129 C C . VAL A 1 663 ? -24.671 -17.807 14.604 1.00 90.69 663 VAL A C 1
ATOM 5131 O O . VAL A 1 663 ? -24.967 -16.784 15.225 1.00 90.69 663 VAL A O 1
ATOM 5134 N N . ASP A 1 664 ? -25.177 -19.002 14.891 1.00 90.19 664 ASP A N 1
ATOM 5135 C CA . ASP A 1 664 ? -25.968 -19.296 16.084 1.00 90.19 664 ASP A CA 1
ATOM 5136 C C . ASP A 1 664 ? -25.101 -20.188 16.991 1.00 90.19 664 ASP A C 1
ATOM 5138 O O . ASP A 1 664 ? -25.063 -21.407 16.785 1.00 90.19 664 ASP A O 1
ATOM 5142 N N . PRO A 1 665 ? -24.336 -19.588 17.923 1.00 87.38 665 PRO A N 1
ATOM 5143 C CA . PRO A 1 665 ? -23.284 -20.299 18.632 1.00 87.38 665 PRO A CA 1
ATOM 5144 C C . PRO A 1 665 ? -23.843 -21.320 19.614 1.00 87.38 665 PRO A C 1
ATOM 5146 O O . PRO A 1 665 ? -24.915 -21.141 20.204 1.00 87.38 665 PRO A O 1
ATOM 5149 N N . ARG A 1 666 ? -23.073 -22.384 19.841 1.00 82.50 666 ARG A N 1
ATOM 5150 C CA . ARG A 1 666 ? -23.297 -23.272 20.985 1.00 82.50 666 ARG A CA 1
ATOM 5151 C C . ARG A 1 666 ? -22.442 -22.760 22.143 1.00 82.50 666 ARG A C 1
ATOM 5153 O O . ARG A 1 666 ? -21.249 -22.582 21.928 1.00 82.50 666 ARG A O 1
ATOM 5160 N N . PRO A 1 667 ? -23.011 -22.537 23.343 1.00 79.38 667 PRO A N 1
ATOM 5161 C CA . PRO A 1 667 ? -22.237 -22.043 24.475 1.00 79.38 667 PRO A CA 1
ATOM 5162 C C . PRO A 1 667 ? -21.003 -22.910 24.736 1.00 79.38 667 PRO A C 1
ATOM 5164 O O . PRO A 1 667 ? -21.131 -24.100 25.030 1.00 79.38 667 PRO A O 1
ATOM 5167 N N . ASP A 1 668 ? -19.824 -22.302 24.630 1.00 74.44 668 ASP A N 1
ATOM 5168 C CA . ASP A 1 668 ? -18.535 -22.903 24.965 1.00 74.44 668 ASP A CA 1
ATOM 5169 C C . ASP A 1 668 ? -17.791 -21.966 25.920 1.00 74.44 668 ASP A C 1
ATOM 5171 O O . ASP A 1 668 ? -17.665 -20.771 25.673 1.00 74.44 668 ASP A O 1
ATOM 5175 N N . SER A 1 669 ? -17.298 -22.512 27.029 1.00 62.41 669 SER A N 1
ATOM 5176 C CA . SER A 1 669 ? -16.548 -21.771 28.048 1.00 62.41 669 SER A CA 1
ATOM 5177 C C . SER A 1 669 ? -15.099 -21.443 27.653 1.00 62.41 669 SER A C 1
ATOM 5179 O O . SER A 1 669 ? -14.349 -20.919 28.477 1.00 62.41 669 SER A O 1
ATOM 5181 N N . GLY A 1 670 ? -14.668 -21.787 26.434 1.00 67.19 670 GLY A N 1
ATOM 5182 C CA . GLY A 1 670 ? -13.315 -21.517 25.944 1.00 67.19 670 GLY A CA 1
ATOM 5183 C C . GLY A 1 670 ? -12.896 -20.045 26.091 1.00 67.19 670 GLY A C 1
ATOM 5184 O O . GLY A 1 670 ? -13.652 -19.139 25.754 1.00 67.19 670 GLY A O 1
ATOM 5185 N N . ASP A 1 671 ? -11.687 -19.819 26.627 1.00 77.88 671 ASP A N 1
ATOM 5186 C CA . ASP A 1 671 ? -10.960 -18.533 26.711 1.00 77.88 671 ASP A CA 1
ATOM 5187 C C . ASP A 1 671 ? -11.754 -17.285 27.151 1.00 77.88 671 ASP A C 1
ATOM 5189 O O . ASP A 1 671 ? -11.414 -16.151 26.799 1.00 77.88 671 ASP A O 1
ATOM 5193 N N . THR A 1 672 ? -12.776 -17.460 27.984 1.00 86.00 672 THR A N 1
ATOM 5194 C CA . THR A 1 672 ? -13.612 -16.373 28.514 1.00 86.00 672 THR A CA 1
ATOM 5195 C C . THR A 1 672 ? -13.789 -16.495 30.027 1.00 86.00 672 THR A C 1
ATOM 5197 O O . THR A 1 672 ? -13.436 -17.500 30.649 1.00 86.00 672 THR A O 1
ATOM 5200 N N . GLU A 1 673 ? -14.288 -15.432 30.651 1.00 89.94 673 GLU A N 1
ATOM 5201 C CA . GLU A 1 673 ? -14.646 -15.383 32.065 1.00 89.94 673 GLU A CA 1
ATOM 5202 C C . GLU A 1 673 ? -15.987 -14.690 32.238 1.00 89.94 673 GLU A C 1
ATOM 5204 O O . GLU A 1 673 ? -16.277 -13.717 31.552 1.00 89.94 673 GLU A O 1
ATOM 5209 N N . THR A 1 674 ? -16.798 -15.164 33.178 1.00 91.00 674 THR A N 1
ATOM 5210 C CA . THR A 1 674 ? -17.991 -14.434 33.611 1.00 91.00 674 THR A CA 1
ATOM 5211 C C . THR A 1 674 ? -17.635 -13.614 34.842 1.00 91.00 674 THR A C 1
ATOM 5213 O O . THR A 1 674 ? -17.184 -14.169 35.843 1.00 91.00 674 THR A O 1
ATOM 5216 N N . VAL A 1 675 ? -17.822 -12.299 34.765 1.00 91.88 675 VAL A N 1
ATOM 5217 C CA . VAL A 1 675 ? -17.478 -11.352 35.831 1.00 91.88 675 VAL A CA 1
ATOM 5218 C C . VAL A 1 675 ? -18.703 -10.545 36.241 1.00 91.88 675 VAL A C 1
ATOM 5220 O O . VAL A 1 675 ? -19.525 -10.170 35.404 1.00 91.88 675 VAL A O 1
ATOM 5223 N N . SER A 1 676 ? -18.827 -10.252 37.534 1.00 92.69 676 SER A N 1
ATOM 5224 C CA . SER A 1 676 ? -19.888 -9.376 38.034 1.00 92.69 676 SER A CA 1
ATOM 5225 C C . SER A 1 676 ? -19.699 -7.957 37.505 1.00 92.69 676 SER A C 1
ATOM 5227 O O . SER A 1 676 ? -18.598 -7.409 37.571 1.00 92.69 676 SER A O 1
ATOM 5229 N N . ILE A 1 677 ? -20.777 -7.337 37.024 1.00 91.69 677 ILE A N 1
ATOM 5230 C CA . ILE A 1 677 ? -20.723 -5.955 36.539 1.00 91.69 677 ILE A CA 1
ATOM 5231 C C . ILE A 1 677 ? -20.576 -5.018 37.751 1.00 91.69 677 ILE A C 1
ATOM 5233 O O . ILE A 1 677 ? -21.435 -5.035 38.639 1.00 91.69 677 ILE A O 1
ATOM 5237 N N . PRO A 1 678 ? -19.520 -4.184 37.827 1.00 89.12 678 PRO A N 1
ATOM 5238 C CA . PRO A 1 678 ? -19.341 -3.284 38.961 1.00 89.12 678 PRO A CA 1
ATOM 5239 C C . PRO A 1 678 ? -20.462 -2.240 39.032 1.00 89.12 678 PRO A C 1
ATOM 5241 O O . PRO A 1 678 ? -20.918 -1.738 38.006 1.00 89.12 678 PRO A O 1
ATOM 5244 N N . ALA A 1 679 ? -20.853 -1.830 40.243 1.00 84.31 679 ALA A N 1
ATOM 5245 C CA . ALA A 1 679 ? -21.923 -0.844 40.449 1.00 84.31 679 ALA A CA 1
ATOM 5246 C C . ALA A 1 679 ? -21.657 0.521 39.770 1.00 84.31 679 ALA A C 1
ATOM 5248 O O . ALA A 1 679 ? -22.598 1.242 39.448 1.00 84.31 679 ALA A O 1
ATOM 5249 N N . GLY A 1 680 ? -20.384 0.868 39.540 1.00 83.44 680 GLY A N 1
ATOM 5250 C CA . GLY A 1 680 ? -19.954 2.068 38.806 1.00 83.44 680 GLY A CA 1
ATOM 5251 C C . GLY A 1 680 ? -19.613 1.832 37.328 1.00 83.44 680 GLY A C 1
ATOM 5252 O O . GLY A 1 680 ? -19.134 2.752 36.669 1.00 83.44 680 GLY A O 1
ATOM 5253 N N . GLY A 1 681 ? -19.839 0.621 36.811 1.00 87.62 681 GLY A N 1
ATOM 5254 C CA . GLY A 1 681 ? -19.334 0.168 35.517 1.00 87.62 681 GLY A CA 1
ATOM 5255 C C . GLY A 1 681 ? -17.859 -0.245 35.556 1.00 87.62 681 GLY A C 1
ATOM 5256 O O . GLY A 1 681 ? -17.177 -0.109 36.572 1.00 87.62 681 GLY A O 1
ATOM 5257 N N . PHE A 1 682 ? -17.374 -0.776 34.435 1.00 91.69 682 PHE A N 1
ATOM 5258 C CA . PHE A 1 682 ? -15.969 -1.150 34.278 1.00 91.69 682 PHE A CA 1
ATOM 5259 C C . PHE A 1 682 ? -15.040 0.077 34.281 1.00 91.69 682 PHE A C 1
ATOM 5261 O O . PHE A 1 682 ? -15.470 1.177 33.907 1.00 91.69 682 PHE A O 1
ATOM 5268 N N . PRO A 1 683 ? -13.768 -0.091 34.687 1.00 90.88 683 PRO A N 1
ATOM 5269 C CA . PRO A 1 683 ? -12.796 0.996 34.707 1.00 90.88 683 PRO A CA 1
ATOM 5270 C C . PRO A 1 683 ? -12.581 1.625 33.321 1.00 90.88 683 PRO A C 1
ATOM 5272 O O . PRO A 1 683 ? -12.685 0.978 32.278 1.00 90.88 683 PRO A O 1
ATOM 5275 N N . VAL A 1 684 ? -12.250 2.921 33.319 1.00 92.06 684 VAL A N 1
ATOM 5276 C CA . VAL A 1 684 ? -11.834 3.648 32.112 1.00 92.06 684 VAL A CA 1
ATOM 5277 C C . VAL A 1 684 ? -10.318 3.796 32.105 1.00 92.06 684 VAL A C 1
ATOM 5279 O O . VAL A 1 684 ? -9.730 4.410 32.997 1.00 92.06 684 VAL A O 1
ATOM 5282 N N . HIS A 1 685 ? -9.687 3.285 31.056 1.00 91.69 685 HIS A N 1
ATOM 5283 C CA . HIS A 1 685 ? -8.247 3.332 30.845 1.00 91.69 685 HIS A CA 1
ATOM 5284 C C . HIS A 1 685 ? -7.911 4.485 29.900 1.00 91.69 685 HIS A C 1
ATOM 5286 O O . HIS A 1 685 ? -7.980 4.357 28.676 1.00 91.69 685 HIS A O 1
ATOM 5292 N N . ALA A 1 686 ? -7.579 5.647 30.466 1.00 89.44 686 ALA A N 1
ATOM 5293 C CA . ALA A 1 686 ? -7.095 6.784 29.686 1.00 89.44 686 ALA A CA 1
ATOM 5294 C C . ALA A 1 686 ? -5.806 6.406 28.937 1.00 89.44 686 ALA A C 1
ATOM 5296 O O . ALA A 1 686 ? -4.906 5.820 29.530 1.00 89.44 686 ALA A O 1
ATOM 5297 N N . GLY A 1 687 ? -5.718 6.746 27.651 1.00 87.81 687 GLY A N 1
ATOM 5298 C CA . GLY A 1 687 ? -4.625 6.334 26.767 1.00 87.81 687 GLY A CA 1
ATOM 5299 C C . GLY A 1 687 ? -4.743 4.906 26.227 1.00 87.81 687 GLY A C 1
ATOM 5300 O O . GLY A 1 687 ? -3.833 4.471 25.533 1.00 87.81 687 GLY A O 1
ATOM 5301 N N . GLY A 1 688 ? -5.837 4.194 26.523 1.00 92.19 688 GLY A N 1
ATOM 5302 C CA . GLY A 1 688 ? -6.081 2.832 26.049 1.00 92.19 688 GLY A CA 1
ATOM 5303 C C . GLY A 1 688 ? -5.243 1.766 26.755 1.00 92.19 688 GLY A C 1
ATOM 5304 O O . GLY A 1 688 ? -4.604 2.024 27.776 1.00 92.19 688 GLY A O 1
ATOM 5305 N N . LEU A 1 689 ? -5.255 0.551 26.206 1.00 91.38 689 LEU A N 1
ATOM 5306 C CA . LEU A 1 689 ? -4.427 -0.567 26.667 1.00 91.38 689 LEU A CA 1
ATOM 5307 C C . LEU A 1 689 ? -3.695 -1.204 25.486 1.00 91.38 689 LEU A C 1
ATOM 5309 O O . LEU A 1 689 ? -4.271 -1.368 24.415 1.00 91.38 689 LEU A O 1
ATOM 5313 N N . LEU A 1 690 ? -2.436 -1.605 25.683 1.00 89.44 690 LEU A N 1
ATOM 5314 C CA . LEU A 1 690 ? -1.740 -2.436 24.697 1.00 89.44 690 LEU A CA 1
ATOM 5315 C C . LEU A 1 690 ? -2.392 -3.817 24.658 1.00 89.44 690 LEU A C 1
ATOM 5317 O O . LEU A 1 690 ? -2.690 -4.375 25.716 1.00 89.44 690 LEU A O 1
ATOM 5321 N N . ARG A 1 691 ? -2.528 -4.407 23.471 1.00 87.12 691 ARG A N 1
ATOM 5322 C CA . ARG A 1 691 ? -3.101 -5.742 23.249 1.00 87.12 691 ARG A CA 1
ATOM 5323 C C . ARG A 1 691 ? -2.546 -6.786 24.213 1.00 87.12 691 ARG A C 1
ATOM 5325 O O . ARG A 1 691 ? -3.314 -7.569 24.762 1.00 87.12 691 ARG A O 1
ATOM 5332 N N . ALA A 1 692 ? -1.232 -6.770 24.454 1.00 83.06 692 ALA A N 1
ATOM 5333 C CA . ALA A 1 692 ? -0.560 -7.700 25.366 1.00 83.06 692 ALA A CA 1
ATOM 5334 C C . ALA A 1 692 ? -1.143 -7.714 26.795 1.00 83.06 692 ALA A C 1
ATOM 5336 O O . ALA A 1 692 ? -0.987 -8.702 27.511 1.00 83.06 692 ALA A O 1
ATOM 5337 N N . PHE A 1 693 ? -1.805 -6.631 27.208 1.00 84.19 693 PHE A N 1
ATOM 5338 C CA . PHE A 1 693 ? -2.378 -6.453 28.542 1.00 84.19 693 PHE A CA 1
ATOM 5339 C C . PHE A 1 693 ? -3.890 -6.184 28.523 1.00 84.19 693 PHE A C 1
ATOM 5341 O O . PHE A 1 693 ? -4.526 -6.287 29.568 1.00 84.19 693 PHE A O 1
ATOM 5348 N N . ALA A 1 694 ? -4.467 -5.860 27.360 1.00 83.50 694 ALA A N 1
ATOM 5349 C CA . ALA A 1 694 ? -5.818 -5.322 27.237 1.00 83.50 694 ALA A CA 1
ATOM 5350 C C . ALA A 1 694 ? -6.881 -6.215 27.879 1.00 83.50 694 ALA A C 1
ATOM 5352 O O . ALA A 1 694 ? -7.661 -5.727 28.682 1.00 83.50 694 ALA A O 1
ATOM 5353 N N . LEU A 1 695 ? -6.874 -7.516 27.579 1.00 83.06 695 LEU A N 1
ATOM 5354 C CA . LEU A 1 695 ? -7.872 -8.461 28.096 1.00 83.06 695 LEU A CA 1
ATOM 5355 C C . LEU A 1 695 ? -7.725 -8.729 29.598 1.00 83.06 695 LEU A C 1
ATOM 5357 O O . LEU A 1 695 ? -8.718 -8.848 30.305 1.00 83.06 695 LEU A O 1
ATOM 5361 N N . LYS A 1 696 ? -6.487 -8.773 30.101 1.00 83.19 696 LYS A N 1
ATOM 5362 C CA . LYS A 1 696 ? -6.206 -9.021 31.521 1.00 83.19 696 LYS A CA 1
ATOM 5363 C C . LYS A 1 696 ? -6.610 -7.843 32.407 1.00 83.19 696 LYS A C 1
ATOM 5365 O O . LYS A 1 696 ? -7.038 -8.043 33.535 1.00 83.19 696 LYS A O 1
ATOM 5370 N N . GLU A 1 697 ? -6.411 -6.626 31.917 1.00 84.25 697 GLU A N 1
ATOM 5371 C CA . GLU A 1 697 ? -6.631 -5.399 32.685 1.00 84.25 697 GLU A CA 1
ATOM 5372 C C . GLU A 1 697 ? -8.013 -4.775 32.422 1.00 84.25 697 GLU A C 1
ATOM 5374 O O . GLU A 1 697 ? -8.277 -3.692 32.933 1.00 84.25 697 GLU A O 1
ATOM 5379 N N . LEU A 1 698 ? -8.869 -5.432 31.625 1.00 80.50 698 LEU A N 1
ATOM 5380 C CA . LEU A 1 698 ? -10.180 -4.924 31.204 1.00 80.50 698 LEU A CA 1
ATOM 5381 C C . LEU A 1 698 ? -11.211 -4.838 32.345 1.00 80.50 698 LEU A C 1
ATOM 5383 O O . LEU A 1 698 ? -12.142 -4.033 32.260 1.00 80.50 698 LEU A O 1
ATOM 5387 N N . VAL A 1 699 ? -11.071 -5.698 33.361 1.00 78.38 699 VAL A N 1
ATOM 5388 C CA . VAL A 1 699 ? -12.031 -5.896 34.463 1.00 78.38 699 VAL A CA 1
ATOM 5389 C C . VAL A 1 699 ? -11.500 -5.372 35.785 1.00 78.38 699 VAL A C 1
ATOM 5391 O O . VAL A 1 699 ? -10.323 -5.656 36.113 1.00 78.38 699 VAL A O 1
#

Radius of gyration: 28.2 Å; chains: 1; bounding box: 69×64×74 Å

Sequence (699 aa):
MVRSADEIPDLVDVSPEVLMADPARLWASGLRSIAARALAYAHATGARGYDELGFRWSAALPTRDVAPLQTIHRAGLRHARKLTRREDPRVEQARAEQMRLRHRPLDVPRDGHYRYEHDGELLHLTRCWTDHRGRPQEDVWTFPLTAPPSMYADRAEDHDEPALLGHLIQVEVPGMRWLPLRTVIQAGAFPRMQGCRAALTSKIEPGCFYAFLSHRWLARAEPDPDGGQARYAAWQLVGHLCDALRVAGQRGLHAPRRFNATAGFVVGIAGSELAEALLVNLLRPVLAEATLALALQEIAPLERELADRGVRLAAEREGFARLRALLADRPVLASLVERIYVWYDFSCLPQAPRDVADEELFGAGLQHLVAFQMLGRTVVLLDETEDYLSRGWCTLEAIVADSQMGHLDLFVGSQRPTAAKGRTEHYFETLLQDRPHMVWRALLDTDVLHVQSPAECMSRLGLALTDEADVPIVYDRLRTIRAPAKVHTDASELWTGVIPVPVTDGGAAAVVPRSGTRVLREQPSAPARGLNWTGALRLGAPDHTPAPAFLKLRGVGCHVAVLASCEGEAVYFTRWVLRHCNQLGTPVASVSWLAADIAPVGAMPCGSLRAQPVDAPSWVLVGTSMRLEHGHAGPAIVAALTAAGTPYLLLEIDREDANLVRVDPRPDSGDTETVSIPAGGFPVHAGGLLRAFALKELV

Foldseek 3Di:
DQDALVVPVVQQPPDLVNCLVPLVSQDVPHALCQLSSLQNNLPHDPLAFQLSSLSSSVSNDDDDPPFAFDGLVVLVVVVVVVVPDDDDVVVLVVVVVVVLCLLPDDPDDPAADWDWDDDPQKIWIWGWHADPVRHIDIDIDIDGSFARDVVQVVQWDFDFQDAQVLQVDPDQAFLQWWAQLVVLLVVLAQDFQVVCVVRIDSHDHFQFAEEEEQEDQPDDQGRCPLRLQSLQVSLLLLLLCLQLLVLCVVQNLPHGWIGRPVSGDTHGRDGPSSSSNCSVRHVNVPDDPVLSVLQCVLCVVCCVVCVLSCNVLSQDSCSSVVVVVSCVVRVSSVVSSRRYIYDDCRNRAHGPPDDPVSVVSNVSCLVCVLVSCSSHAYEYADAALSVQCLALVSVLSLLSCVAVPVGYHYTHRHPDPCRSSCNRVVSNVSNSLNLLVSLVLLLLLCQVVNVDHLVSSSVSNSHDYPDPVCSVVSSVSSLAGFRHQDDDDDQQWFKDQEQEWEDDDVRFKTKFFQDLDQPPDDPFPDFFFFDALQCLRGRDHGDHDFDHQKFFDADAKAEEEEEEAESSSQRSVVVSCVVCVVVVVIDHGMYHYMHTYSSHSHDDPGQKYAYDYDHYQEYEYEDAPCCLRVNRSNSRNVLSCLQRQHKYWYAHNNDRGSRTTTDRHHRDPPRIDMGTADPVGWDMSRSGHRNNCRRVRRD

Secondary structure (DSSP, 8-state):
-PPPGGG-GGGTT--HHHHHH-GGGGTTT-GGGHHHHHHHHHHSSSS--HHHHHHHHHHH-S---SS----HHHHHHHHHHHHT----HHHHHHHHHHHHTTTS-----SSSEEEEEEETTEEEEEEEEE-TTS-EEEEEEEEESS---HHHHTT-EE-PPPPPHHHH-----TT--BEEHHHHHHHTS---HHHHGGG-B----TT-EEEEEEE--SSSS-S-TTSHHHHHHHHHHHHHHHHHHHHHHHH-TTPPPEEETTTTEEESS---HHHHHHIIIIIHHH--HHHHHHHHHHHGGGTTTTTTTTHHHHTSTTHHHHHHHHHHT-HHHHHHHTTEEEE-HHHHS--SS--HHHHHHHHHHHHTHHHHHHHSEEEEEES-HHHHTTBHHHHHHHHHIIIII--EEEEE-S--TTGGGTHHHHHHHHHHHHHHHHHHHHHHHHHTS-SS-HHHHHHHTT-B-SSGGGHHHHHHHHHTSPPP------TTPEEEEEEEEEEEGGGTEEEEE-S------PPPSSPPBP---GGGGS--S-------SEEE--SSSEEEEEEESSHHHHHHHHHHHHHHGGGGSS-EEEEEEEEEES---S--SS-EEEEEEE--S-EEEEE-HHHHHH-SHHHHHHHHHHHTT--EEEEETT-SSS-EEEE-PPP--TTEEEEEPPTT-SPPEET-EEHHHHTTT--

pLDDT: mean 83.88, std 12.22, range [43.41, 98.38]

Organism: Rhodococcus wratislaviensis (NCBI:txid44752)